Protein AF-A0A968QBB8-F1 (afdb_monomer)

Solvent-accessible surface area (backbone atoms only — not comparable to full-atom values): 18051 Å² total; per-residue (Å²): 141,77,85,62,61,67,45,78,48,76,45,94,66,76,65,54,69,73,53,65,41,79,27,51,20,67,78,30,49,15,11,33,40,40,39,42,33,76,27,38,40,40,34,57,32,35,38,31,11,18,10,32,51,94,87,57,90,59,33,68,21,35,18,11,36,40,36,43,37,18,52,32,30,35,38,38,37,43,92,55,96,71,81,77,43,52,34,37,37,10,33,6,30,36,15,10,38,37,38,41,39,20,60,32,32,37,40,34,37,44,22,29,40,37,11,26,12,45,24,63,43,81,48,91,93,50,65,54,25,5,31,40,39,41,38,22,32,27,36,38,25,36,39,12,34,38,33,11,30,13,30,18,12,25,15,10,7,39,38,37,41,43,19,67,44,30,35,37,21,32,35,69,71,1,29,41,35,11,26,16,40,68,61,85,64,94,66,79,46,95,46,21,52,7,18,7,34,36,41,38,37,22,27,28,36,42,28,35,26,10,38,40,34,13,25,12,30,37,31,26,31,14,6,42,37,40,39,44,23,64,48,33,39,39,30,26,58,49,8,37,39,36,12,22,21,30,55,49,11,43,30,33,20,57,14,38,41,38,37,26,24,24,40,38,29,21,33,16,4,36,42,38,12,32,17,27,20,56,48,60,49,101,86,67,48,78,37,49,36,8,37,36,34,16,8,41,39,39,38,44,32,67,34,45,38,39,28,24,31,55,39,99,89,33,36,3,32,41,38,12,29,16,30,52,63,4,35,33,35,15,11,38,38,39,39,36,28,32,29,40,38,28,35,14,80,38,91,53,100,43,62,6,2,36,40,35,18,23,14,26,9,39,32,34,16,11,38,38,42,38,43,30,71,37,35,40,34,39,28,34,42,39,26,45,52,41,21,33,58,40,90,80,28,44,70,46,44,18,52,76,47,80,47,53,72,37,81,43,79,46,74,68,87,83,66,94,87,76,75,85,53,82,44,61,73,77,80,90,78,84,131

Foldseek 3Di:
DDDQDEAEAEDPDDEDEDDPAAQEAAAEEFHEYHYAYAAEYEFQYAHFREAHDPPDLAGNYFGYEYEHEHAAEYHYFHPDPPDDQEHYYQEHCAFAEYEAHYAAEYYAYSYEHEREHSNPAADPPAQEHYEYEYHHQEYEHANYEYEFEYQFRHETYEYEYHHAAEYEQEDANGEYYQEYHDHDDDCLDPRGAAGEEYEYEHQEYYYHNYEYAQEYEREHAGYEYEEAHEAEYEYEQQYEYEREHEFQYEYERAEYHEEYQEYEFEAQYEYEYEQAAWDADPVRHITQGYEYETHEYEYEYAAEYEAWYYHPLHAREYEFEYAAHGYEETYEYHYEHQEYEWEYPDPDQGATGEYEFEFLYEYETYEYHYAHAAEYAYEDHNTAYYQDYDVNGDDAGYYYHYHHNYYHYHYDDDDPDGDRDPDRDDDDDDD

Structure (mmCIF, N/CA/C/O backbone):
data_AF-A0A968QBB8-F1
#
_entry.id   AF-A0A968QBB8-F1
#
loop_
_atom_site.group_PDB
_atom_site.id
_atom_site.type_symbol
_atom_site.label_atom_id
_atom_site.label_alt_id
_atom_site.label_comp_id
_atom_site.label_asym_id
_atom_site.label_entity_id
_atom_site.label_seq_id
_atom_site.pdbx_PDB_ins_code
_atom_site.Cartn_x
_atom_site.Cartn_y
_atom_site.Cartn_z
_atom_site.occupancy
_atom_site.B_iso_or_equiv
_atom_site.auth_seq_id
_atom_site.auth_comp_id
_atom_site.auth_asym_id
_atom_site.auth_atom_id
_atom_site.pdbx_PDB_model_num
ATOM 1 N N . MET A 1 1 ? 21.511 -3.161 -38.716 1.00 32.41 1 MET A N 1
ATOM 2 C CA . MET A 1 1 ? 20.242 -3.163 -37.968 1.00 32.41 1 MET A CA 1
ATOM 3 C C . MET A 1 1 ? 19.693 -4.572 -38.034 1.00 32.41 1 MET A C 1
ATOM 5 O O . MET A 1 1 ? 19.267 -4.991 -39.103 1.00 32.41 1 MET A O 1
ATOM 9 N N . LEU A 1 2 ? 19.858 -5.329 -36.954 1.00 26.19 2 LEU A N 1
ATOM 10 C CA . LEU A 1 2 ? 19.281 -6.660 -36.765 1.00 26.19 2 LEU A CA 1
ATOM 11 C C . LEU A 1 2 ? 18.241 -6.525 -35.639 1.00 26.19 2 LEU A C 1
ATOM 13 O O . LEU A 1 2 ? 18.501 -5.745 -34.727 1.00 26.19 2 LEU A O 1
ATOM 17 N N . PRO A 1 3 ? 17.085 -7.201 -35.712 1.00 35.41 3 PRO A N 1
ATOM 18 C CA . PRO A 1 3 ? 16.130 -7.239 -34.610 1.00 35.41 3 PRO A CA 1
ATOM 19 C C . PRO A 1 3 ? 16.713 -8.074 -33.462 1.00 35.41 3 PRO A C 1
ATOM 21 O O . PRO A 1 3 ? 17.181 -9.193 -33.692 1.00 35.41 3 PRO A O 1
ATOM 24 N N . ASP A 1 4 ? 16.708 -7.522 -32.252 1.00 45.28 4 ASP A N 1
ATOM 25 C CA . ASP A 1 4 ? 17.196 -8.193 -31.048 1.00 45.28 4 ASP A CA 1
ATOM 26 C C . ASP A 1 4 ? 16.287 -9.391 -30.697 1.00 45.28 4 ASP A C 1
ATOM 28 O O . ASP A 1 4 ? 15.067 -9.365 -30.881 1.00 45.28 4 ASP A O 1
ATOM 32 N N . GLY A 1 5 ? 16.907 -10.514 -30.320 1.00 51.44 5 GLY A N 1
ATOM 33 C CA . GLY A 1 5 ? 16.278 -11.837 -30.342 1.00 51.44 5 GLY A CA 1
ATOM 34 C C . GLY A 1 5 ? 15.385 -12.127 -29.135 1.00 51.44 5 GLY A C 1
ATOM 35 O O . GLY A 1 5 ? 15.814 -11.992 -27.990 1.00 51.44 5 GLY A O 1
ATOM 36 N N . ASN A 1 6 ? 14.170 -12.616 -29.395 1.00 62.28 6 ASN A N 1
ATOM 37 C CA . ASN A 1 6 ? 13.318 -13.218 -28.369 1.00 62.28 6 ASN A CA 1
ATOM 38 C C . ASN A 1 6 ? 13.954 -14.514 -27.849 1.00 62.28 6 ASN A C 1
ATOM 40 O O . ASN A 1 6 ? 14.398 -15.351 -28.639 1.00 62.28 6 ASN A O 1
ATOM 44 N N . ILE A 1 7 ? 13.940 -14.709 -26.533 1.00 68.12 7 ILE A N 1
ATOM 45 C CA . ILE A 1 7 ? 14.414 -15.937 -25.893 1.00 68.12 7 ILE A CA 1
ATOM 46 C C . ILE A 1 7 ? 13.193 -16.725 -25.433 1.00 68.12 7 ILE A C 1
ATOM 48 O O . ILE A 1 7 ? 12.462 -16.286 -24.548 1.00 68.12 7 ILE A O 1
ATOM 52 N N . GLN A 1 8 ? 12.978 -17.889 -26.044 1.00 66.12 8 GLN A N 1
ATOM 53 C CA . GLN A 1 8 ? 11.946 -18.837 -25.640 1.00 66.12 8 GLN A CA 1
ATOM 54 C C . GLN A 1 8 ? 12.608 -20.099 -25.087 1.00 66.12 8 GLN A C 1
ATOM 56 O O . GLN A 1 8 ? 13.308 -20.800 -25.818 1.00 66.12 8 GLN A O 1
ATOM 61 N N . ILE A 1 9 ? 12.374 -20.395 -23.810 1.00 71.44 9 ILE A N 1
ATOM 62 C CA . ILE A 1 9 ? 12.805 -21.639 -23.168 1.00 71.44 9 ILE A CA 1
ATOM 63 C C . ILE A 1 9 ? 11.548 -22.440 -22.833 1.00 71.44 9 ILE A C 1
ATOM 65 O O . ILE A 1 9 ? 10.710 -22.003 -22.049 1.00 71.44 9 ILE A O 1
ATOM 69 N N . THR A 1 10 ? 11.406 -23.609 -23.454 1.00 61.72 10 THR A N 1
ATOM 70 C CA . THR A 1 10 ? 10.332 -24.561 -23.156 1.00 61.72 10 THR A CA 1
ATOM 71 C C . THR A 1 10 ? 10.978 -25.872 -22.740 1.00 61.72 10 THR A C 1
ATOM 73 O O . THR A 1 10 ? 11.500 -26.603 -23.584 1.00 61.72 10 THR A O 1
ATOM 76 N N . GLU A 1 11 ? 10.980 -26.159 -21.439 1.00 58.62 11 GLU A N 1
ATOM 77 C CA . GLU A 1 11 ? 11.589 -27.376 -20.896 1.00 58.62 11 GLU A CA 1
ATOM 78 C C . GLU A 1 11 ? 10.539 -28.432 -20.531 1.00 58.62 11 GLU A C 1
ATOM 80 O O . GLU A 1 11 ? 9.546 -28.179 -19.848 1.00 58.62 11 GLU A O 1
ATOM 85 N N . ASN A 1 12 ? 10.778 -29.661 -21.001 1.00 46.75 12 ASN A N 1
ATOM 86 C CA . ASN A 1 12 ? 9.910 -30.822 -20.777 1.00 46.75 12 ASN A CA 1
ATOM 87 C C . ASN A 1 12 ? 10.293 -31.651 -19.539 1.00 46.75 12 ASN A C 1
ATOM 89 O O . ASN A 1 12 ? 9.600 -32.624 -19.233 1.00 46.75 12 ASN A O 1
ATOM 93 N N . GLN A 1 13 ? 11.398 -31.320 -18.870 1.00 43.66 13 GLN A N 1
ATOM 94 C CA . GLN A 1 13 ? 11.901 -31.990 -17.671 1.00 43.66 13 GLN A CA 1
ATOM 95 C C . GLN A 1 13 ? 12.413 -30.931 -16.692 1.00 43.66 13 GLN A C 1
ATOM 97 O O . GLN A 1 13 ? 12.877 -29.882 -17.114 1.00 43.66 13 GLN A O 1
ATOM 102 N N . ASN A 1 14 ? 12.240 -31.217 -15.406 1.00 49.00 14 ASN A N 1
ATOM 103 C CA . ASN A 1 14 ? 12.356 -30.294 -14.283 1.00 49.00 14 ASN A CA 1
ATOM 104 C C . ASN A 1 14 ? 13.632 -29.437 -14.288 1.00 49.00 14 ASN A C 1
ATOM 106 O O . ASN A 1 14 ? 14.720 -29.994 -14.421 1.00 49.00 14 ASN A O 1
ATOM 110 N N . PHE A 1 15 ? 13.443 -28.155 -13.939 1.00 50.41 15 PHE A N 1
ATOM 111 C CA . PHE A 1 15 ? 14.425 -27.240 -13.342 1.00 50.41 15 PHE A CA 1
ATOM 112 C C . PHE A 1 15 ? 15.331 -26.442 -14.302 1.00 50.41 15 PHE A C 1
ATOM 114 O O . PHE A 1 15 ? 16.397 -26.899 -14.702 1.00 50.41 15 PHE A O 1
ATOM 121 N N . ILE A 1 16 ? 14.968 -25.172 -14.532 1.00 56.41 16 ILE A N 1
ATOM 122 C CA . ILE A 1 16 ? 15.887 -24.138 -15.036 1.00 56.41 16 ILE A CA 1
ATOM 123 C C . ILE A 1 16 ? 16.565 -23.508 -13.813 1.00 56.41 16 ILE A C 1
ATOM 125 O O . ILE A 1 16 ? 15.862 -22.967 -12.962 1.00 56.41 16 ILE A O 1
ATOM 129 N N . GLN A 1 17 ? 17.896 -23.592 -13.723 1.00 54.97 17 GLN A N 1
ATOM 130 C CA . GLN A 1 17 ? 18.741 -22.990 -12.676 1.00 54.97 17 GLN A CA 1
ATOM 131 C C . GLN A 1 17 ? 19.915 -22.243 -13.317 1.00 54.97 17 GLN A C 1
ATOM 133 O O . GLN A 1 17 ? 20.449 -22.694 -14.330 1.00 54.97 17 GLN A O 1
ATOM 138 N N . GLY A 1 18 ? 20.365 -21.135 -12.720 1.00 52.12 18 GLY A N 1
ATOM 139 C CA . GLY A 1 18 ? 21.626 -20.486 -13.097 1.00 52.12 18 GLY A CA 1
ATOM 140 C C . GLY A 1 18 ? 21.540 -19.493 -14.255 1.00 52.12 18 GLY A C 1
ATOM 141 O O . GLY A 1 18 ? 22.575 -19.119 -14.806 1.00 52.12 18 GLY A O 1
ATOM 142 N N . ALA A 1 19 ? 20.343 -19.092 -14.690 1.00 55.28 19 ALA A N 1
ATOM 143 C CA . ALA A 1 19 ? 20.188 -18.352 -15.938 1.00 55.28 19 ALA A CA 1
ATOM 144 C C . ALA A 1 19 ? 20.246 -16.827 -15.731 1.00 55.28 19 ALA A C 1
ATOM 146 O O . ALA A 1 19 ? 19.264 -16.204 -15.330 1.00 55.28 19 ALA A O 1
ATOM 147 N N . THR A 1 20 ? 21.374 -16.207 -16.095 1.00 66.88 20 THR A N 1
ATOM 148 C CA . THR A 1 20 ? 21.360 -14.804 -16.534 1.00 66.88 20 THR A CA 1
ATOM 149 C C . THR A 1 20 ? 20.874 -14.773 -17.977 1.00 66.88 20 THR A C 1
ATOM 151 O O . THR A 1 20 ? 21.552 -15.277 -18.874 1.00 66.88 20 THR A O 1
ATOM 154 N N . ILE A 1 21 ? 19.702 -14.190 -18.212 1.00 75.75 21 ILE A N 1
ATOM 155 C CA . ILE A 1 21 ? 19.094 -14.084 -19.539 1.00 75.75 21 ILE A CA 1
ATOM 156 C C . ILE A 1 21 ? 19.076 -12.614 -19.923 1.00 75.75 21 ILE A C 1
ATOM 158 O O . ILE A 1 21 ? 18.345 -11.815 -19.347 1.00 75.75 21 ILE A O 1
ATOM 162 N N . ASN A 1 22 ? 19.892 -12.253 -20.905 1.00 77.62 22 ASN A N 1
ATOM 163 C CA . ASN A 1 22 ? 19.992 -10.884 -21.378 1.00 77.62 22 ASN A CA 1
ATOM 164 C C . ASN A 1 22 ? 19.443 -10.791 -22.805 1.00 77.62 22 ASN A C 1
ATOM 166 O O . ASN A 1 22 ? 20.065 -11.275 -23.748 1.00 77.62 22 ASN A O 1
ATOM 170 N N . SER A 1 23 ? 18.267 -10.182 -22.931 1.00 78.75 23 SER A N 1
ATOM 171 C CA . SER A 1 23 ? 17.638 -9.781 -24.194 1.00 78.75 23 SER A CA 1
ATOM 172 C C . SER A 1 23 ? 17.577 -8.246 -24.299 1.00 78.75 23 SER A C 1
ATOM 174 O O . SER A 1 23 ? 16.808 -7.689 -25.077 1.00 78.75 23 SER A O 1
ATOM 176 N N . ALA A 1 24 ? 18.371 -7.535 -23.492 1.00 74.19 24 ALA A N 1
ATOM 177 C CA . ALA A 1 24 ? 18.419 -6.084 -23.511 1.00 74.19 24 ALA A CA 1
ATOM 178 C C . ALA A 1 24 ? 19.114 -5.559 -24.776 1.00 74.19 24 ALA A C 1
ATOM 180 O O . ALA A 1 24 ? 20.080 -6.148 -25.267 1.00 74.19 24 ALA A O 1
ATOM 181 N N . SER A 1 25 ? 18.659 -4.405 -25.262 1.00 75.38 25 SER A N 1
ATOM 182 C CA . SER A 1 25 ? 19.255 -3.709 -26.407 1.00 75.38 25 SER A CA 1
ATOM 183 C C . SER A 1 25 ? 19.905 -2.412 -25.963 1.00 75.38 25 SER A C 1
ATOM 185 O O . SER A 1 25 ? 19.286 -1.621 -25.265 1.00 75.38 25 SER A O 1
ATOM 187 N N . SER A 1 26 ? 21.140 -2.133 -26.380 1.00 73.88 26 SER A N 1
ATOM 188 C CA . SER A 1 26 ? 21.814 -0.864 -26.055 1.00 73.88 26 SER A CA 1
ATOM 189 C C . SER A 1 26 ? 21.500 0.275 -27.031 1.00 73.88 26 SER A C 1
ATOM 191 O O . SER A 1 26 ? 21.872 1.416 -26.761 1.00 73.88 26 SER A O 1
ATOM 193 N N . LEU A 1 27 ? 20.843 -0.020 -28.160 1.00 74.06 27 LEU A N 1
ATOM 194 C CA . LEU A 1 27 ? 20.648 0.911 -29.280 1.00 74.06 27 LEU A CA 1
ATOM 195 C C . LEU A 1 27 ? 19.200 0.956 -29.805 1.00 74.06 27 LEU A C 1
ATOM 197 O O . LEU A 1 27 ? 18.931 1.720 -30.731 1.00 74.06 27 LEU A O 1
ATOM 201 N N . GLY A 1 28 ? 18.285 0.160 -29.245 1.00 80.12 28 GLY A N 1
ATOM 202 C CA . GLY A 1 28 ? 16.890 0.069 -29.679 1.00 80.12 28 GLY A CA 1
ATOM 203 C C . GLY A 1 28 ? 15.989 -0.579 -28.627 1.00 80.12 28 GLY A C 1
ATOM 204 O O . GLY A 1 28 ? 16.257 -0.465 -27.429 1.00 80.12 28 GLY A O 1
ATOM 205 N N . ASP A 1 29 ? 14.922 -1.235 -29.080 1.00 86.31 29 ASP A N 1
ATOM 206 C CA . ASP A 1 29 ? 13.963 -1.919 -28.209 1.00 86.31 29 ASP A CA 1
ATOM 207 C C . ASP A 1 29 ? 14.557 -3.208 -27.623 1.00 86.31 29 ASP A C 1
ATOM 209 O O . ASP A 1 29 ? 15.265 -3.945 -28.308 1.00 86.31 29 ASP A O 1
ATOM 213 N N . GLY A 1 30 ? 14.249 -3.503 -26.361 1.00 85.12 30 GLY A N 1
ATOM 214 C CA . GLY A 1 30 ? 14.597 -4.780 -25.746 1.00 85.12 30 GLY A CA 1
ATOM 215 C C . GLY A 1 30 ? 13.765 -5.937 -26.310 1.00 85.12 30 GLY A C 1
ATOM 216 O O . GLY A 1 30 ? 12.592 -5.778 -26.653 1.00 85.12 30 GLY A O 1
ATOM 217 N N . GLY A 1 31 ? 14.362 -7.123 -26.402 1.00 86.50 31 GLY A N 1
ATOM 218 C CA . GLY A 1 31 ? 13.664 -8.342 -26.806 1.00 86.50 31 GLY A CA 1
ATOM 219 C C . GLY A 1 31 ? 12.864 -8.965 -25.660 1.00 86.50 31 GLY A C 1
ATOM 220 O O . GLY A 1 31 ? 12.980 -8.569 -24.502 1.00 86.50 31 GLY A O 1
ATOM 221 N N . ASN A 1 32 ? 12.013 -9.944 -25.975 1.00 89.81 32 ASN A N 1
ATOM 222 C CA . ASN A 1 32 ? 11.163 -10.600 -24.978 1.00 89.81 32 ASN A CA 1
ATOM 223 C C . ASN A 1 32 ? 11.810 -11.880 -24.436 1.00 89.81 32 ASN A C 1
ATOM 225 O O . ASN A 1 32 ? 12.488 -12.610 -25.165 1.00 89.81 32 ASN A O 1
ATOM 229 N N . VAL A 1 33 ? 11.508 -12.211 -23.182 1.00 90.50 33 VAL A N 1
ATOM 230 C CA . VAL A 1 33 ? 11.860 -13.490 -22.556 1.00 90.50 33 VAL A CA 1
ATOM 231 C C . VAL A 1 33 ? 10.584 -14.243 -22.198 1.00 90.50 33 VAL A C 1
ATOM 233 O O . VAL A 1 33 ? 9.743 -13.742 -21.454 1.00 90.50 33 VAL A O 1
ATOM 236 N N . TYR A 1 34 ? 10.451 -15.463 -22.714 1.00 91.50 34 TYR A N 1
ATOM 237 C CA . TYR A 1 34 ? 9.373 -16.392 -22.392 1.00 91.50 34 TYR A CA 1
ATOM 238 C C . TYR A 1 34 ? 9.960 -17.697 -21.862 1.00 91.50 34 TYR A C 1
ATOM 240 O O . TYR A 1 34 ? 10.691 -18.390 -22.573 1.00 91.50 34 TYR A O 1
ATOM 248 N N . ILE A 1 35 ? 9.615 -18.046 -20.628 1.00 89.19 35 ILE A N 1
ATOM 249 C CA . ILE A 1 35 ? 9.986 -19.312 -20.004 1.00 89.19 35 ILE A CA 1
ATOM 250 C C . ILE A 1 35 ? 8.715 -20.049 -19.612 1.00 89.19 35 ILE A C 1
ATOM 252 O O . ILE A 1 35 ? 7.864 -19.502 -18.916 1.00 89.19 35 ILE A O 1
ATOM 256 N N . ASP A 1 36 ? 8.608 -21.295 -20.049 1.00 89.44 36 ASP A N 1
ATOM 257 C CA . ASP A 1 36 ? 7.483 -22.175 -19.757 1.00 89.44 36 ASP A CA 1
ATOM 258 C C . ASP A 1 36 ? 8.021 -23.538 -19.331 1.00 89.44 36 ASP A C 1
ATOM 260 O O . ASP A 1 36 ? 8.697 -24.231 -20.103 1.00 89.44 36 ASP A O 1
ATOM 264 N N . ALA A 1 37 ? 7.780 -23.876 -18.068 1.00 84.19 37 ALA A N 1
ATOM 265 C CA . ALA A 1 37 ? 8.273 -25.079 -17.431 1.00 84.19 37 ALA A CA 1
ATOM 266 C C . ALA A 1 37 ? 7.112 -25.908 -16.878 1.00 84.19 37 ALA A C 1
ATOM 268 O O . ALA A 1 37 ? 6.235 -25.425 -16.163 1.00 84.19 37 ALA A O 1
ATOM 269 N N . ARG A 1 38 ? 7.164 -27.219 -17.127 1.00 81.31 38 ARG A N 1
ATOM 270 C CA . ARG A 1 38 ? 6.195 -28.172 -16.563 1.00 81.31 38 ARG A CA 1
ATOM 271 C C . ARG A 1 38 ? 6.347 -28.431 -15.062 1.00 81.31 38 ARG A C 1
ATOM 273 O O . ARG A 1 38 ? 5.479 -29.097 -14.506 1.00 81.31 38 ARG A O 1
ATOM 280 N N . GLY A 1 39 ? 7.431 -27.964 -14.449 1.00 86.94 39 GLY A N 1
ATOM 281 C CA . GLY A 1 39 ? 7.718 -28.066 -13.016 1.00 86.94 39 GLY A CA 1
ATOM 282 C C . GLY A 1 39 ? 7.961 -26.679 -12.429 1.00 86.94 39 GLY A C 1
ATOM 283 O O . GLY A 1 39 ? 7.218 -25.749 -12.738 1.00 86.94 39 GLY A O 1
ATOM 284 N N . SER A 1 40 ? 9.007 -26.538 -11.617 1.00 89.38 40 SER A N 1
ATOM 285 C CA . SER A 1 40 ? 9.413 -25.255 -11.028 1.00 89.38 40 SER A CA 1
ATOM 286 C C . SER A 1 40 ? 10.446 -24.495 -11.883 1.00 89.38 40 SER A C 1
ATOM 288 O O . SER A 1 40 ? 11.285 -25.109 -12.549 1.00 89.38 40 SER A O 1
ATOM 290 N N . ILE A 1 41 ? 10.418 -23.160 -11.829 1.00 89.94 41 ILE A N 1
ATOM 291 C CA . ILE A 1 41 ? 11.440 -22.245 -12.367 1.00 89.94 41 ILE A CA 1
ATOM 292 C C . ILE A 1 41 ? 12.222 -21.658 -11.192 1.00 89.94 41 ILE A C 1
ATOM 294 O O . ILE A 1 41 ? 11.6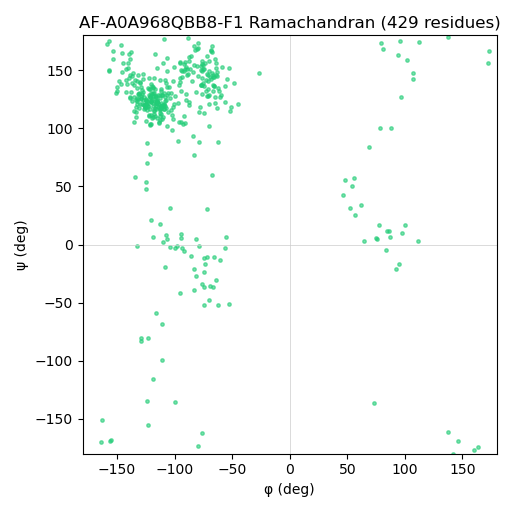13 -21.093 -10.286 1.00 89.94 41 ILE A O 1
ATOM 298 N N . ARG A 1 42 ? 13.558 -21.725 -11.220 1.00 89.75 42 ARG A N 1
ATOM 299 C CA . ARG A 1 42 ? 14.412 -21.076 -10.220 1.00 89.75 42 ARG A CA 1
ATOM 300 C C . ARG A 1 42 ? 15.394 -20.112 -10.880 1.00 89.75 42 ARG A C 1
ATOM 302 O O . ARG A 1 42 ? 16.252 -20.514 -11.658 1.00 89.75 42 ARG A O 1
ATOM 309 N N . ILE A 1 43 ? 15.302 -18.835 -10.531 1.00 86.38 43 ILE A N 1
ATOM 310 C CA . ILE A 1 43 ? 16.204 -17.788 -11.007 1.00 86.38 43 ILE A CA 1
ATOM 311 C C . ILE A 1 43 ? 17.054 -17.298 -9.836 1.00 86.38 43 ILE A C 1
ATOM 313 O O . ILE A 1 43 ? 16.564 -16.671 -8.900 1.00 86.38 43 ILE A O 1
ATOM 317 N N . ASP A 1 44 ? 18.346 -17.588 -9.918 1.00 80.31 44 ASP A N 1
ATOM 318 C CA . ASP A 1 44 ? 19.417 -17.113 -9.036 1.00 80.31 44 ASP A CA 1
ATOM 319 C C . ASP A 1 44 ? 20.318 -16.049 -9.702 1.00 80.31 44 ASP A C 1
ATOM 321 O O . ASP A 1 44 ? 21.313 -15.608 -9.122 1.00 80.31 44 ASP A O 1
ATOM 325 N N . GLY A 1 45 ? 19.952 -15.630 -10.921 1.00 79.25 45 GLY A N 1
ATOM 326 C CA . GLY A 1 45 ? 20.604 -14.593 -11.723 1.00 79.25 45 GLY A CA 1
ATOM 327 C C . GLY A 1 45 ? 19.653 -13.459 -12.125 1.00 79.25 45 GLY A C 1
ATOM 328 O O . GLY A 1 45 ? 18.649 -13.206 -11.459 1.00 79.25 45 GLY A O 1
ATOM 329 N N . ILE A 1 46 ? 19.980 -12.774 -13.226 1.00 83.81 46 ILE A N 1
ATOM 330 C CA . ILE A 1 46 ? 19.205 -11.631 -13.740 1.00 83.81 46 ILE A CA 1
ATOM 331 C C . ILE A 1 46 ? 18.585 -11.972 -15.096 1.00 83.81 46 ILE A C 1
ATOM 333 O O . ILE A 1 46 ? 19.296 -12.350 -16.028 1.00 83.81 46 ILE A O 1
ATOM 337 N N . ILE A 1 47 ? 17.281 -11.759 -15.244 1.00 88.00 47 ILE A N 1
ATOM 338 C CA . ILE A 1 47 ? 16.602 -11.683 -16.539 1.00 88.00 47 ILE A CA 1
ATOM 339 C C . ILE A 1 47 ? 16.376 -10.210 -16.866 1.00 88.00 47 ILE A C 1
ATOM 341 O O . ILE A 1 47 ? 15.669 -9.516 -16.136 1.00 88.00 47 ILE A O 1
ATOM 345 N N . THR A 1 48 ? 16.954 -9.730 -17.966 1.00 88.38 48 THR A N 1
ATOM 346 C CA . THR A 1 48 ? 16.764 -8.351 -18.424 1.00 88.38 48 THR A CA 1
ATOM 347 C C . THR A 1 48 ? 16.327 -8.283 -19.882 1.00 88.38 48 THR A C 1
ATOM 349 O O . THR A 1 48 ? 16.919 -8.908 -20.763 1.00 88.38 48 THR A O 1
ATOM 352 N N . THR A 1 49 ? 15.279 -7.502 -20.120 1.00 90.25 49 THR A N 1
ATOM 353 C CA . THR A 1 49 ? 14.687 -7.162 -21.425 1.00 90.25 49 THR A CA 1
ATOM 354 C C . THR A 1 49 ? 14.721 -5.650 -21.653 1.00 90.25 49 THR A C 1
ATOM 356 O O . THR A 1 49 ? 13.933 -5.094 -22.413 1.00 90.25 49 THR A O 1
ATOM 359 N N . SER A 1 50 ? 15.612 -4.960 -20.940 1.00 87.81 50 SER A N 1
ATOM 360 C CA . SER A 1 50 ? 15.668 -3.501 -20.905 1.00 87.81 50 SER A CA 1
ATOM 361 C C . SER A 1 50 ? 16.149 -2.898 -22.231 1.00 87.81 50 SER A C 1
ATOM 363 O O . SER A 1 50 ? 16.854 -3.535 -23.009 1.00 87.81 50 SER A O 1
ATOM 365 N N . SER A 1 51 ? 15.822 -1.636 -22.476 1.00 85.19 51 SER A N 1
ATOM 366 C CA . SER A 1 51 ? 16.412 -0.841 -23.560 1.00 85.19 51 SER A CA 1
ATOM 367 C C . SER A 1 51 ? 17.343 0.227 -22.983 1.00 85.19 51 SER A C 1
ATOM 369 O O . SER A 1 51 ? 16.945 0.995 -22.105 1.00 85.19 51 SER A O 1
ATOM 371 N N . GLY A 1 52 ? 18.557 0.322 -23.513 1.00 69.69 52 GLY A N 1
ATOM 372 C CA . GLY A 1 52 ? 19.637 1.199 -23.069 1.00 69.69 52 GLY A CA 1
ATOM 373 C C . GLY A 1 52 ? 20.757 0.438 -22.359 1.00 69.69 52 GLY A C 1
ATOM 374 O O . GLY A 1 52 ? 20.535 -0.566 -21.684 1.00 69.69 52 GLY A O 1
ATOM 375 N N . ALA A 1 53 ? 21.993 0.919 -22.513 1.00 52.56 53 ALA A N 1
ATOM 376 C CA . ALA A 1 53 ? 23.097 0.459 -21.678 1.00 52.56 53 ALA A CA 1
ATOM 377 C C . ALA A 1 53 ? 22.885 0.953 -20.237 1.00 52.56 53 ALA A C 1
ATOM 379 O O . ALA A 1 53 ? 22.441 2.083 -20.025 1.00 52.56 53 ALA A O 1
ATOM 380 N N . SER A 1 54 ? 23.229 0.130 -19.241 1.00 49.41 54 SER A N 1
ATOM 381 C CA . SER A 1 54 ? 23.195 0.535 -17.832 1.00 49.41 54 SER A CA 1
ATOM 382 C C . SER A 1 54 ? 23.968 1.850 -17.641 1.00 49.41 54 SER A C 1
ATOM 384 O O . SER A 1 54 ? 25.183 1.876 -17.844 1.00 49.41 54 SER A O 1
ATOM 386 N N . GLY A 1 55 ? 23.278 2.933 -17.265 1.00 46.34 55 GLY A N 1
ATOM 387 C CA . GLY A 1 55 ? 23.901 4.222 -16.937 1.00 46.34 55 GLY A CA 1
ATOM 388 C C . GLY A 1 55 ? 23.653 5.387 -17.905 1.00 46.34 55 GLY A C 1
ATOM 389 O O . GLY A 1 55 ? 24.193 6.465 -17.665 1.00 46.34 55 GLY A O 1
ATOM 390 N N . THR A 1 56 ? 22.844 5.240 -18.961 1.00 46.00 56 THR A N 1
ATOM 391 C CA . THR A 1 56 ? 22.362 6.398 -19.744 1.00 46.00 56 THR A CA 1
ATOM 392 C C . THR A 1 56 ? 20.989 6.854 -19.251 1.00 46.00 56 THR A C 1
ATOM 394 O O . THR A 1 56 ? 20.089 6.036 -19.107 1.00 46.00 56 THR A O 1
ATOM 397 N N . ALA A 1 57 ? 20.811 8.161 -19.028 1.00 51.78 57 ALA A N 1
ATOM 398 C CA . ALA A 1 57 ? 19.581 8.747 -18.474 1.00 51.78 57 ALA A CA 1
ATOM 399 C C . ALA A 1 57 ? 18.336 8.620 -19.378 1.00 51.78 57 ALA A C 1
ATOM 401 O O . ALA A 1 57 ? 17.231 8.908 -18.935 1.00 51.78 57 ALA A O 1
ATOM 402 N N . LEU A 1 58 ? 18.507 8.208 -20.638 1.00 63.69 58 LEU A N 1
ATOM 403 C CA . LEU A 1 58 ? 17.431 8.042 -21.610 1.00 63.69 58 LEU A CA 1
ATOM 404 C C . LEU A 1 58 ? 17.585 6.690 -22.305 1.00 63.69 58 LEU A C 1
ATOM 406 O O . LEU A 1 58 ? 18.632 6.407 -22.896 1.00 63.69 58 LEU A O 1
ATOM 410 N N . SER A 1 59 ? 16.544 5.865 -22.239 1.00 70.44 59 SER A N 1
ATOM 411 C CA . SER A 1 59 ? 16.454 4.629 -23.010 1.00 70.44 59 SER A CA 1
ATOM 412 C C . SER A 1 59 ? 16.199 4.938 -24.495 1.00 70.44 59 SER A C 1
ATOM 414 O O . SER A 1 59 ? 15.310 5.730 -24.806 1.00 70.44 59 SER A O 1
ATOM 416 N N . PRO A 1 60 ? 16.951 4.327 -25.432 1.00 75.19 60 PRO A N 1
ATOM 417 C CA . PRO A 1 60 ? 16.819 4.575 -26.870 1.00 75.19 60 PRO A CA 1
ATOM 418 C C . PRO A 1 60 ? 15.572 3.930 -27.503 1.00 75.19 60 PRO A C 1
ATOM 420 O O . PRO A 1 60 ? 15.258 4.239 -28.650 1.00 75.19 60 PRO A O 1
ATOM 423 N N . GLY A 1 61 ? 14.885 3.041 -26.780 1.00 83.88 61 GLY A N 1
ATOM 424 C CA . GLY A 1 61 ? 13.707 2.298 -27.233 1.00 83.88 61 GLY A CA 1
ATOM 425 C C . GLY A 1 61 ? 12.826 1.868 -26.060 1.00 83.88 61 GLY A C 1
ATOM 426 O O . GLY A 1 61 ? 13.015 2.348 -24.945 1.00 83.88 61 GLY A O 1
ATOM 427 N N . ASN A 1 62 ? 11.864 0.985 -26.307 1.00 89.62 62 ASN A N 1
ATOM 428 C CA . ASN A 1 62 ? 11.005 0.372 -25.291 1.00 89.62 62 ASN A CA 1
ATOM 429 C C . ASN A 1 62 ? 11.625 -0.923 -24.753 1.00 89.62 62 ASN A C 1
ATOM 431 O O . ASN A 1 62 ? 12.347 -1.616 -25.468 1.00 89.62 62 ASN A O 1
ATOM 435 N N . ALA A 1 63 ? 11.310 -1.300 -23.517 1.00 91.25 63 ALA A N 1
ATOM 436 C CA . ALA A 1 63 ? 11.689 -2.615 -23.008 1.00 91.25 63 ALA A CA 1
ATOM 437 C C . ALA A 1 63 ? 10.795 -3.731 -23.569 1.00 91.25 63 ALA A C 1
ATOM 439 O O . ALA A 1 63 ? 9.610 -3.533 -23.843 1.00 91.25 63 ALA A O 1
ATOM 440 N N . GLY A 1 64 ? 11.370 -4.924 -23.705 1.00 92.12 64 GLY A N 1
ATOM 441 C CA . GLY A 1 64 ? 10.631 -6.140 -24.031 1.00 92.12 64 GLY A CA 1
ATOM 442 C C . GLY A 1 64 ? 9.992 -6.768 -22.794 1.00 92.12 64 GLY A C 1
ATOM 443 O O . GLY A 1 64 ? 10.313 -6.419 -21.666 1.00 92.12 64 GLY A O 1
ATOM 444 N N . ASN A 1 65 ? 9.086 -7.720 -22.983 1.00 94.56 65 ASN A N 1
AT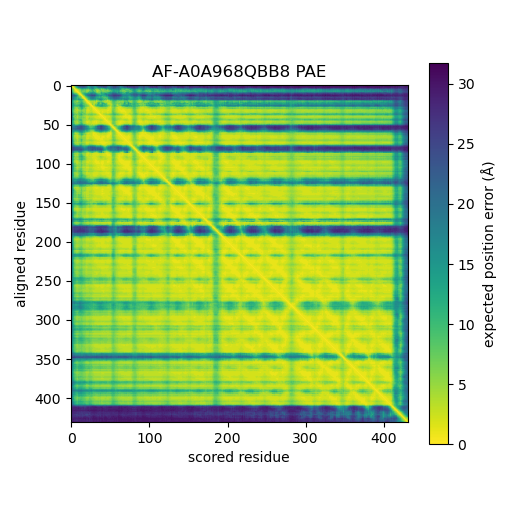OM 445 C CA . ASN A 1 65 ? 8.332 -8.341 -21.894 1.00 94.56 65 ASN A CA 1
ATOM 446 C C . ASN A 1 65 ? 9.048 -9.564 -21.308 1.00 94.56 65 ASN A C 1
ATOM 448 O O . ASN A 1 65 ? 9.716 -10.309 -22.029 1.00 94.56 65 ASN A O 1
ATOM 452 N N . ILE A 1 66 ? 8.811 -9.836 -20.024 1.00 95.12 66 ILE A N 1
ATOM 453 C CA . ILE A 1 66 ? 9.221 -11.075 -19.353 1.00 95.12 66 ILE A CA 1
ATOM 454 C C . ILE A 1 66 ? 7.966 -11.871 -18.996 1.00 95.12 66 ILE A C 1
ATOM 456 O O . ILE A 1 66 ? 7.043 -11.354 -18.366 1.00 95.12 66 ILE A O 1
ATOM 460 N N . ARG A 1 67 ? 7.922 -13.148 -19.372 1.00 96.56 67 ARG A N 1
ATOM 461 C CA . ARG A 1 67 ? 6.841 -14.063 -19.004 1.00 96.56 67 ARG A CA 1
ATOM 462 C C . ARG A 1 67 ? 7.403 -15.387 -18.514 1.00 96.56 67 ARG A C 1
ATOM 464 O O . ARG A 1 67 ? 8.057 -16.084 -19.285 1.00 96.56 67 ARG A O 1
ATOM 471 N N . LEU A 1 68 ? 7.120 -15.733 -17.261 1.00 94.88 68 LEU A N 1
ATOM 472 C CA . LEU A 1 68 ? 7.500 -17.009 -16.656 1.00 94.88 68 LEU A CA 1
ATOM 473 C C . LEU A 1 68 ? 6.231 -17.792 -16.297 1.00 94.88 68 LEU A C 1
ATOM 475 O O . LEU A 1 68 ? 5.350 -17.257 -15.623 1.00 94.88 68 LEU A O 1
ATOM 479 N N . ILE A 1 69 ? 6.137 -19.042 -16.746 1.00 94.94 69 ILE A N 1
ATOM 480 C CA . ILE A 1 69 ? 5.037 -19.960 -16.439 1.00 94.94 69 ILE A CA 1
ATOM 481 C C . ILE A 1 69 ? 5.611 -21.242 -15.840 1.00 94.94 69 ILE A C 1
ATOM 483 O O . ILE A 1 69 ? 6.441 -21.897 -16.468 1.00 94.94 69 ILE A O 1
ATOM 487 N N . ALA A 1 70 ? 5.150 -21.608 -14.650 1.00 92.31 70 ALA A N 1
ATOM 488 C CA . ALA A 1 70 ? 5.510 -22.839 -13.959 1.00 92.31 70 ALA A CA 1
ATOM 489 C C . ALA A 1 70 ? 4.244 -23.571 -13.497 1.00 92.31 70 ALA A C 1
ATOM 491 O O . ALA A 1 70 ? 3.316 -22.947 -12.987 1.00 92.31 70 ALA A O 1
ATOM 492 N N . ASN A 1 71 ? 4.199 -24.899 -13.611 1.00 90.94 71 ASN A N 1
ATOM 493 C CA . ASN A 1 71 ? 3.104 -25.669 -12.998 1.00 90.94 71 ASN A CA 1
ATOM 494 C C . ASN A 1 71 ? 3.247 -25.779 -11.475 1.00 90.94 71 ASN A C 1
ATOM 496 O O . ASN A 1 71 ? 2.262 -26.028 -10.790 1.00 90.94 71 ASN A O 1
ATOM 500 N N . GLU A 1 72 ? 4.467 -25.648 -10.956 1.00 93.12 72 GLU A N 1
ATOM 501 C CA . GLU A 1 72 ? 4.752 -25.746 -9.526 1.00 93.12 72 GLU A CA 1
ATOM 502 C C . GLU A 1 72 ? 5.146 -24.380 -8.975 1.00 93.12 72 GLU A C 1
ATOM 504 O O . GLU A 1 72 ? 4.257 -23.590 -8.693 1.00 93.12 72 GLU A O 1
ATOM 509 N N . ASN A 1 73 ? 6.443 -24.097 -8.812 1.00 94.62 73 ASN A N 1
ATOM 510 C CA . ASN A 1 73 ? 6.922 -22.879 -8.168 1.00 94.62 73 ASN A CA 1
ATOM 511 C C . ASN A 1 73 ? 7.697 -21.978 -9.136 1.00 94.62 73 ASN A C 1
ATOM 513 O O . ASN A 1 73 ? 8.376 -22.456 -10.042 1.00 94.62 73 ASN A O 1
ATOM 517 N N . ILE A 1 74 ? 7.675 -20.672 -8.885 1.00 95.38 74 ILE A N 1
ATOM 518 C CA . ILE A 1 74 ? 8.652 -19.717 -9.412 1.00 95.38 74 ILE A CA 1
ATOM 519 C C . ILE A 1 74 ? 9.426 -19.172 -8.217 1.00 95.38 74 ILE A C 1
ATOM 521 O O . ILE A 1 74 ? 8.846 -18.550 -7.331 1.00 95.38 74 ILE A O 1
ATOM 525 N N . GLU A 1 75 ? 10.731 -19.402 -8.188 1.00 94.19 75 GLU A N 1
ATOM 526 C CA . GLU A 1 75 ? 11.622 -18.967 -7.116 1.00 94.19 75 GLU A CA 1
ATOM 527 C C . GLU A 1 75 ? 12.631 -17.967 -7.670 1.00 94.19 75 GLU A C 1
ATOM 529 O O . GLU A 1 75 ? 13.438 -18.306 -8.534 1.00 94.19 75 GLU A O 1
ATOM 534 N N . LEU A 1 76 ? 12.584 -16.735 -7.175 1.00 92.06 76 LEU A N 1
ATOM 535 C CA . LEU A 1 76 ? 13.535 -15.678 -7.489 1.00 92.06 76 LEU A CA 1
ATOM 536 C C . LEU A 1 76 ? 14.347 -15.390 -6.228 1.00 92.06 76 LEU A C 1
ATOM 538 O O . LEU A 1 76 ? 13.792 -15.000 -5.204 1.00 92.06 76 LEU A O 1
ATOM 542 N N . SER A 1 77 ? 15.657 -15.574 -6.301 1.00 87.56 77 SER A N 1
ATOM 543 C CA . SER A 1 77 ? 16.563 -15.310 -5.181 1.00 87.56 77 SER A CA 1
ATOM 544 C C . SER A 1 77 ? 17.830 -14.655 -5.702 1.00 87.56 77 SER A C 1
ATOM 546 O O . SER A 1 77 ? 18.296 -15.043 -6.768 1.00 87.56 77 SER A O 1
ATOM 548 N N . THR A 1 78 ? 18.433 -13.715 -4.978 1.00 74.56 78 THR A N 1
ATOM 549 C CA . THR A 1 78 ? 19.777 -13.231 -5.335 1.00 74.56 78 THR A CA 1
ATOM 550 C C . THR A 1 78 ? 20.783 -13.590 -4.235 1.00 74.56 78 THR A C 1
ATOM 552 O O . THR A 1 78 ? 20.584 -13.219 -3.078 1.00 74.56 78 THR A O 1
ATOM 555 N N . PRO A 1 79 ? 21.869 -14.329 -4.545 1.00 59.97 79 PRO A N 1
ATOM 556 C CA . PRO A 1 79 ? 22.835 -14.758 -3.530 1.00 59.97 79 PRO A CA 1
ATOM 557 C C . PRO A 1 79 ? 23.828 -13.660 -3.101 1.00 59.97 79 PRO A C 1
ATOM 559 O O . PRO A 1 79 ? 24.683 -13.921 -2.257 1.00 59.97 79 PRO A O 1
ATOM 562 N N . ASN A 1 80 ? 23.767 -12.453 -3.678 1.00 55.72 80 ASN A N 1
ATOM 563 C CA . ASN A 1 80 ? 24.767 -11.398 -3.482 1.00 55.72 80 ASN A CA 1
ATOM 564 C C . ASN A 1 80 ? 24.152 -10.148 -2.835 1.00 55.72 80 ASN A C 1
ATOM 566 O O . ASN A 1 80 ? 23.153 -9.642 -3.318 1.00 55.72 80 ASN A O 1
ATOM 570 N N . VAL A 1 81 ? 24.789 -9.638 -1.774 1.00 51.59 81 VAL A N 1
ATOM 571 C CA . VAL A 1 81 ? 24.343 -8.489 -0.944 1.00 51.59 81 VAL A CA 1
ATOM 572 C C . VAL A 1 81 ? 24.972 -7.157 -1.406 1.00 51.59 81 VAL A C 1
ATOM 574 O O . VAL A 1 81 ? 24.892 -6.139 -0.725 1.00 51.59 81 VAL A O 1
ATOM 577 N N . LEU A 1 82 ? 25.655 -7.142 -2.553 1.00 45.69 82 LEU A N 1
ATOM 578 C CA . LEU A 1 82 ? 26.286 -5.942 -3.105 1.00 45.69 82 LEU A CA 1
ATOM 579 C C . LEU A 1 82 ? 25.530 -5.538 -4.375 1.00 45.69 82 LEU A C 1
ATOM 581 O O . LEU A 1 82 ? 25.597 -6.239 -5.379 1.00 45.69 82 LEU A O 1
ATOM 585 N N . GLU A 1 83 ? 24.790 -4.436 -4.251 1.00 53.09 83 GLU A N 1
ATOM 586 C CA . GLU A 1 83 ? 23.840 -3.808 -5.181 1.00 53.09 83 GLU A CA 1
ATOM 587 C C . GLU A 1 83 ? 24.028 -4.033 -6.704 1.00 53.09 83 GLU A C 1
ATOM 589 O O . GLU A 1 83 ? 25.160 -3.988 -7.198 1.00 53.09 83 GLU A O 1
ATOM 594 N N . PRO A 1 84 ? 22.924 -4.079 -7.489 1.00 54.06 84 PRO A N 1
ATOM 595 C CA . PRO A 1 84 ? 21.524 -4.174 -7.063 1.00 54.06 84 PRO A CA 1
ATOM 596 C C . PRO A 1 84 ? 21.014 -5.626 -7.090 1.00 54.06 84 PRO A C 1
ATOM 598 O O . PRO A 1 84 ? 21.249 -6.355 -8.055 1.00 54.06 84 PRO A O 1
ATOM 601 N N . ASN A 1 85 ? 20.263 -6.012 -6.050 1.00 67.50 85 ASN A N 1
ATOM 602 C CA . ASN A 1 85 ? 19.599 -7.315 -5.863 1.00 67.50 85 ASN A CA 1
ATOM 603 C C . ASN A 1 85 ? 18.455 -7.514 -6.880 1.00 67.50 85 ASN A C 1
ATOM 605 O O . ASN A 1 85 ? 17.287 -7.580 -6.522 1.00 67.50 85 ASN A O 1
ATOM 609 N N . LEU A 1 86 ? 18.758 -7.492 -8.172 1.00 73.31 86 LEU A N 1
ATOM 610 C CA . LEU A 1 86 ? 17.792 -7.424 -9.264 1.00 73.31 86 LEU A CA 1
ATOM 611 C C . LEU A 1 86 ? 17.637 -8.797 -9.915 1.00 73.31 86 LEU A C 1
ATOM 613 O O . LEU A 1 86 ? 18.588 -9.266 -10.527 1.00 73.31 86 LEU A O 1
ATOM 617 N N . SER A 1 87 ? 16.459 -9.425 -9.842 1.00 82.06 87 SER A N 1
ATOM 618 C CA . SER A 1 87 ? 16.218 -10.676 -10.583 1.00 82.06 87 SER A CA 1
ATOM 619 C C . SER A 1 87 ? 15.550 -10.439 -11.927 1.00 82.06 87 SER A C 1
ATOM 621 O O . SER A 1 87 ? 15.944 -11.080 -12.893 1.00 82.06 87 SER A O 1
ATOM 623 N N . LEU A 1 88 ? 14.561 -9.543 -12.026 1.00 90.38 88 LEU A N 1
ATOM 624 C CA . LEU A 1 88 ? 13.829 -9.302 -13.277 1.00 90.38 88 LEU A CA 1
ATOM 625 C C . LEU A 1 88 ? 13.795 -7.808 -13.606 1.00 90.38 88 LEU A C 1
ATOM 627 O O . LEU A 1 88 ? 13.369 -6.999 -12.780 1.00 90.38 88 LEU A O 1
ATOM 631 N N . GLN A 1 89 ? 14.201 -7.449 -14.822 1.00 91.44 89 GLN A N 1
ATOM 632 C CA . GLN A 1 89 ? 14.283 -6.059 -15.258 1.00 91.44 89 GLN A CA 1
ATOM 633 C C . GLN A 1 89 ? 13.755 -5.856 -16.677 1.00 91.44 89 GLN A C 1
ATOM 635 O O . GLN A 1 89 ? 14.271 -6.411 -17.641 1.00 91.44 89 GLN A O 1
ATOM 640 N N . SER A 1 90 ? 12.779 -4.971 -16.801 1.00 92.81 90 SER A N 1
ATOM 641 C CA . SER A 1 90 ? 12.104 -4.634 -18.047 1.00 92.81 90 SER A CA 1
ATOM 642 C C . SER A 1 90 ? 11.975 -3.110 -18.167 1.00 92.81 90 SER A C 1
ATOM 644 O O . SER A 1 90 ? 10.882 -2.546 -18.197 1.00 92.81 90 SER A O 1
ATOM 646 N N . THR A 1 91 ? 13.119 -2.418 -18.140 1.00 90.25 91 THR A N 1
ATOM 647 C CA . THR A 1 91 ? 13.189 -0.948 -18.106 1.00 90.25 91 THR A CA 1
ATOM 648 C C . THR A 1 91 ? 13.457 -0.361 -19.486 1.00 90.25 91 THR A C 1
ATOM 650 O O . THR A 1 91 ? 14.427 -0.739 -20.141 1.00 90.25 91 THR A O 1
ATOM 653 N N . GLY A 1 92 ? 12.641 0.593 -19.921 1.00 88.50 92 GLY A N 1
ATOM 654 C CA . GLY A 1 92 ? 12.844 1.274 -21.198 1.00 88.50 92 GLY A CA 1
ATOM 655 C C . GLY A 1 92 ? 12.198 2.646 -21.258 1.00 88.50 92 GLY A C 1
ATOM 656 O O . GLY A 1 92 ? 11.733 3.141 -20.234 1.00 88.50 92 GLY A O 1
ATOM 657 N N . LEU A 1 93 ? 12.141 3.256 -22.448 1.00 87.31 93 LEU A N 1
ATOM 658 C CA . LEU A 1 93 ? 11.402 4.505 -22.667 1.00 87.31 93 LEU A CA 1
ATOM 659 C C . LEU A 1 93 ? 9.966 4.323 -22.167 1.00 87.31 93 LEU A C 1
ATOM 661 O O . LEU A 1 93 ? 9.504 5.073 -21.308 1.00 87.31 93 LEU A O 1
ATOM 665 N N . LEU A 1 94 ? 9.336 3.247 -22.633 1.00 88.94 94 LEU A N 1
ATOM 666 C CA . LEU A 1 94 ? 8.255 2.556 -21.947 1.00 88.94 94 LEU A CA 1
ATOM 667 C C . LEU A 1 94 ? 8.807 1.258 -21.347 1.00 88.94 94 LEU A C 1
ATOM 669 O O . LEU A 1 94 ? 9.553 0.526 -22.009 1.00 88.94 94 LEU A O 1
ATOM 673 N N . GLY A 1 95 ? 8.441 0.973 -20.100 1.00 90.62 95 GLY A N 1
ATOM 674 C CA . GLY A 1 95 ? 8.707 -0.318 -19.473 1.00 90.62 95 GLY A CA 1
ATOM 675 C C . GLY A 1 95 ? 7.932 -1.442 -20.165 1.00 90.62 95 GLY A C 1
ATOM 676 O O . GLY A 1 95 ? 6.797 -1.249 -20.596 1.00 90.62 95 GLY A O 1
ATOM 677 N N . GLY A 1 96 ? 8.531 -2.627 -20.265 1.00 93.31 96 GLY A N 1
ATOM 678 C CA . GLY A 1 96 ? 7.841 -3.828 -20.739 1.00 93.31 96 GLY A CA 1
ATOM 679 C C . GLY A 1 96 ? 7.144 -4.534 -19.577 1.00 93.31 96 GLY A C 1
ATOM 680 O O . GLY A 1 96 ? 7.543 -4.372 -18.424 1.00 93.31 96 GLY A O 1
ATOM 681 N N . SER A 1 97 ? 6.135 -5.352 -19.856 1.00 95.62 97 SER A N 1
ATOM 682 C CA . SER A 1 97 ? 5.381 -6.048 -18.809 1.00 95.62 97 SER A CA 1
ATOM 683 C C . SER A 1 97 ? 6.100 -7.294 -18.284 1.00 95.62 97 SER A C 1
ATOM 685 O O . SER A 1 97 ? 6.720 -8.038 -19.050 1.00 95.62 97 SER A O 1
ATOM 687 N N . ILE A 1 98 ? 5.949 -7.575 -16.989 1.00 97.81 98 ILE A N 1
ATOM 688 C CA . ILE A 1 98 ? 6.462 -8.784 -16.332 1.00 97.81 98 ILE A CA 1
ATOM 689 C C . ILE A 1 98 ? 5.282 -9.616 -15.829 1.00 97.81 98 ILE A C 1
ATOM 691 O O . ILE A 1 98 ? 4.476 -9.148 -15.033 1.00 97.81 98 ILE A O 1
ATOM 695 N N . ASN A 1 99 ? 5.173 -10.862 -16.286 1.00 98.38 99 ASN A N 1
ATOM 696 C CA . ASN A 1 99 ? 4.069 -11.755 -15.941 1.00 98.38 99 ASN A CA 1
ATOM 697 C C . ASN A 1 99 ? 4.608 -13.065 -15.369 1.00 98.38 99 ASN A C 1
ATOM 699 O O . ASN A 1 99 ? 5.292 -13.806 -16.078 1.00 98.38 99 ASN A O 1
ATOM 703 N N . LEU A 1 100 ? 4.280 -13.358 -14.113 1.00 98.25 100 LEU A N 1
ATOM 704 C CA . LEU A 1 100 ? 4.642 -14.604 -13.441 1.00 98.25 100 LEU A CA 1
ATOM 705 C C . LEU A 1 100 ? 3.373 -15.407 -13.161 1.00 98.25 100 LEU A C 1
ATOM 707 O O . LEU A 1 100 ? 2.478 -14.925 -12.474 1.00 98.25 100 LEU A O 1
ATOM 711 N N . ALA A 1 101 ? 3.296 -16.624 -13.689 1.00 98.38 101 ALA A N 1
ATOM 712 C CA . ALA A 1 101 ? 2.178 -17.531 -13.465 1.00 98.38 101 ALA A CA 1
ATOM 713 C C . ALA A 1 101 ? 2.698 -18.858 -12.916 1.00 98.38 101 ALA A C 1
ATOM 715 O O . ALA A 1 101 ? 3.512 -19.522 -13.552 1.00 98.38 101 ALA A O 1
ATOM 716 N N . SER A 1 102 ? 2.229 -19.234 -11.735 1.00 97.62 102 SER A N 1
ATOM 717 C CA . SER A 1 102 ? 2.681 -20.409 -11.005 1.00 97.62 102 SER A CA 1
ATOM 718 C C . SER A 1 102 ? 1.477 -21.239 -10.576 1.00 97.62 102 SER A C 1
ATOM 720 O O . SER A 1 102 ? 0.493 -20.684 -10.099 1.00 97.62 102 SER A O 1
ATOM 722 N N . GLY A 1 103 ? 1.518 -22.560 -10.730 1.00 96.19 103 GLY A N 1
ATOM 723 C CA . GLY A 1 103 ? 0.430 -23.423 -10.253 1.00 96.19 103 GLY A CA 1
ATOM 724 C C . GLY A 1 103 ? 0.397 -23.590 -8.729 1.00 96.19 103 GLY A C 1
ATOM 725 O O . GLY A 1 103 ? -0.625 -24.009 -8.195 1.00 96.19 103 GLY A O 1
ATOM 726 N N . ASN A 1 104 ? 1.487 -23.251 -8.032 1.00 97.19 104 ASN A N 1
ATOM 727 C CA . ASN A 1 104 ? 1.595 -23.312 -6.577 1.00 97.19 104 ASN A CA 1
ATOM 728 C C . ASN A 1 104 ? 2.126 -21.990 -6.003 1.00 97.19 104 ASN A C 1
ATOM 730 O O . ASN A 1 104 ? 1.344 -21.137 -5.599 1.00 97.19 104 ASN A O 1
ATOM 734 N N . ARG A 1 105 ? 3.444 -21.760 -5.985 1.00 97.94 105 ARG A N 1
ATOM 735 C CA . ARG A 1 105 ? 4.030 -20.610 -5.269 1.00 97.94 105 ARG A CA 1
ATOM 736 C C . ARG A 1 105 ? 4.847 -19.697 -6.175 1.00 97.94 105 ARG A C 1
ATOM 738 O O . ARG A 1 105 ? 5.571 -20.176 -7.042 1.00 97.94 105 ARG A O 1
ATOM 745 N N . ILE A 1 106 ? 4.795 -18.391 -5.938 1.00 98.50 106 ILE A N 1
ATOM 746 C CA . ILE A 1 106 ? 5.825 -17.439 -6.377 1.00 98.50 106 ILE A CA 1
ATOM 747 C C . ILE A 1 106 ? 6.560 -16.961 -5.122 1.00 98.50 106 ILE A C 1
ATOM 749 O O . ILE A 1 106 ? 5.937 -16.425 -4.209 1.00 98.50 106 ILE A O 1
ATOM 753 N N . SER A 1 107 ? 7.869 -17.201 -5.051 1.00 97.25 107 SER A N 1
ATOM 754 C CA . SER A 1 107 ? 8.716 -16.855 -3.907 1.00 97.25 107 SER A CA 1
ATOM 755 C C . SER A 1 107 ? 9.816 -15.902 -4.351 1.00 97.25 107 SER A C 1
ATOM 757 O O . SER A 1 107 ? 10.583 -16.226 -5.255 1.00 97.25 107 SER A O 1
ATOM 759 N N . LEU A 1 108 ? 9.882 -14.736 -3.721 1.00 95.12 108 LEU A N 1
ATOM 760 C CA . LEU A 1 108 ? 10.881 -13.704 -3.945 1.00 95.12 108 LEU A CA 1
ATOM 761 C C . LEU A 1 108 ? 11.674 -13.541 -2.651 1.00 95.12 108 LEU A C 1
ATOM 763 O O . LEU A 1 108 ? 11.098 -13.206 -1.620 1.00 95.12 108 LEU A O 1
ATOM 767 N N . GLU A 1 109 ? 12.977 -13.782 -2.705 1.00 92.12 109 GLU A N 1
ATOM 768 C CA . GLU A 1 109 ? 13.872 -13.645 -1.558 1.00 92.12 109 GLU A CA 1
ATOM 769 C C . GLU A 1 109 ? 14.999 -12.675 -1.907 1.00 92.12 109 GLU A C 1
ATOM 771 O O . GLU A 1 109 ? 15.806 -12.939 -2.806 1.00 92.12 109 GLU A O 1
ATOM 776 N N . ASN A 1 110 ? 15.046 -11.547 -1.194 1.00 88.75 110 ASN A N 1
ATOM 777 C CA . ASN A 1 110 ? 16.040 -10.497 -1.385 1.00 88.75 110 ASN A CA 1
ATOM 778 C C . ASN A 1 110 ? 16.201 -10.123 -2.870 1.00 88.75 110 ASN A C 1
ATOM 780 O O . ASN A 1 110 ? 17.284 -10.249 -3.446 1.00 88.75 110 ASN A O 1
ATOM 784 N N . THR A 1 111 ? 15.106 -9.749 -3.535 1.00 89.00 111 THR A N 1
ATOM 785 C CA . THR A 1 111 ? 15.125 -9.462 -4.972 1.00 89.00 111 THR A CA 1
ATOM 786 C C . THR A 1 111 ? 14.285 -8.252 -5.373 1.00 89.00 111 THR A C 1
ATOM 788 O O . THR A 1 111 ? 13.426 -7.773 -4.638 1.00 89.00 111 THR A O 1
ATOM 791 N N . ARG A 1 112 ? 14.525 -7.748 -6.582 1.00 91.44 112 ARG A N 1
ATOM 792 C CA . ARG A 1 112 ? 13.763 -6.694 -7.238 1.00 91.44 112 ARG A CA 1
ATOM 793 C C . ARG A 1 112 ? 13.195 -7.196 -8.562 1.00 91.44 112 ARG A C 1
ATOM 795 O O . ARG A 1 112 ? 13.914 -7.784 -9.376 1.00 91.44 112 ARG A O 1
ATOM 802 N N . VAL A 1 113 ? 11.917 -6.903 -8.786 1.00 94.69 113 VAL A N 1
ATOM 803 C CA . VAL A 1 113 ? 11.196 -7.103 -10.050 1.00 94.69 113 VAL A CA 1
ATOM 804 C C . VAL A 1 113 ? 10.738 -5.738 -10.543 1.00 94.69 113 VAL A C 1
ATOM 806 O O . VAL A 1 113 ? 9.971 -5.065 -9.859 1.00 94.69 113 VAL A O 1
ATOM 809 N N . VAL A 1 114 ? 11.252 -5.300 -11.693 1.00 93.06 114 VAL A N 1
ATOM 810 C CA . VAL A 1 114 ? 11.184 -3.891 -12.103 1.00 93.06 114 VAL A CA 1
ATOM 811 C C . VAL A 1 114 ? 10.735 -3.741 -13.555 1.00 93.06 114 VAL A C 1
ATOM 813 O O . VAL A 1 114 ? 11.401 -4.245 -14.458 1.00 93.06 114 VAL A O 1
ATOM 816 N N . ALA A 1 115 ? 9.668 -2.976 -13.789 1.00 93.12 115 ALA A N 1
ATOM 817 C CA . ALA A 1 115 ? 9.110 -2.675 -15.116 1.00 93.12 115 ALA A CA 1
ATOM 818 C C . ALA A 1 115 ? 8.999 -1.155 -15.372 1.00 93.12 115 ALA A C 1
ATOM 820 O O . ALA A 1 115 ? 7.967 -0.623 -15.777 1.00 93.12 115 ALA A O 1
ATOM 821 N N . ASN A 1 116 ? 10.085 -0.433 -15.089 1.00 90.56 116 ASN A N 1
ATOM 822 C CA . ASN A 1 116 ? 10.093 1.032 -15.089 1.00 90.56 116 ASN A CA 1
ATOM 823 C C . ASN A 1 116 ? 10.074 1.665 -16.485 1.00 90.56 116 ASN A C 1
ATOM 825 O O . ASN A 1 116 ? 10.655 1.140 -17.435 1.00 90.56 116 ASN A O 1
ATOM 829 N N . SER A 1 117 ? 9.500 2.865 -16.561 1.00 88.94 117 SER A N 1
ATOM 830 C CA . SER A 1 117 ? 9.561 3.749 -17.727 1.00 88.94 117 SER A CA 1
ATOM 831 C C . SER A 1 117 ? 10.462 4.944 -17.450 1.00 88.94 117 SER A C 1
ATOM 833 O O . SER A 1 117 ? 10.266 5.669 -16.479 1.00 88.94 117 SER A O 1
ATOM 835 N N . THR A 1 118 ? 11.437 5.180 -18.320 1.00 86.62 118 THR A N 1
ATOM 836 C CA . THR A 1 118 ? 12.373 6.307 -18.208 1.00 86.62 118 THR A CA 1
ATOM 837 C C . THR A 1 118 ? 11.921 7.516 -19.018 1.00 86.62 118 THR A C 1
ATOM 839 O O . THR A 1 118 ? 12.691 8.463 -19.177 1.00 86.62 118 THR A O 1
ATOM 842 N N . SER A 1 119 ? 10.726 7.481 -19.620 1.00 80.56 119 SER A N 1
ATOM 843 C CA . SER A 1 119 ? 10.243 8.624 -20.385 1.00 80.56 119 SER A CA 1
ATOM 844 C C . SER A 1 119 ? 10.109 9.849 -19.486 1.00 80.56 119 SER A C 1
ATOM 846 O O . SER A 1 119 ? 9.515 9.775 -18.413 1.00 80.56 119 SER A O 1
ATOM 848 N N . VAL A 1 120 ? 10.636 10.974 -19.963 1.00 75.88 120 VAL A N 1
ATOM 849 C CA . VAL A 1 120 ? 10.535 12.310 -19.350 1.00 75.88 120 VAL A CA 1
ATOM 850 C C . VAL A 1 120 ? 9.636 13.250 -20.164 1.00 75.88 120 VAL A C 1
ATOM 852 O O . VAL A 1 120 ? 9.502 14.424 -19.840 1.00 75.88 120 VAL A O 1
ATOM 855 N N . GLY A 1 121 ? 9.041 12.756 -21.254 1.00 71.81 121 GLY A N 1
ATOM 856 C CA . GLY A 1 121 ? 8.141 13.515 -22.119 1.00 71.81 121 GLY A CA 1
ATOM 857 C C . GLY A 1 121 ? 7.043 12.640 -22.716 1.00 71.81 121 GLY A C 1
ATOM 858 O O . GLY A 1 121 ? 7.059 11.417 -22.578 1.00 71.81 121 GLY A O 1
ATOM 859 N N . LEU A 1 122 ? 6.078 13.269 -23.388 1.00 68.25 122 LEU A N 1
ATOM 860 C CA . LEU A 1 122 ? 4.957 12.551 -23.993 1.00 68.25 122 LEU A CA 1
ATOM 861 C C . LEU A 1 122 ? 5.458 11.544 -25.035 1.00 68.25 122 LEU A C 1
ATOM 863 O O . LEU A 1 122 ? 6.171 11.908 -25.974 1.00 68.25 122 LEU A O 1
ATOM 867 N N . VAL A 1 123 ? 5.039 10.290 -24.890 1.00 69.44 123 VAL A N 1
ATOM 868 C CA . VAL A 1 123 ? 5.297 9.235 -25.871 1.00 69.44 123 VAL A CA 1
ATOM 869 C C . VAL A 1 123 ? 4.068 9.109 -26.766 1.00 69.44 123 VAL A C 1
ATOM 871 O O . VAL A 1 123 ? 2.956 8.878 -26.299 1.00 69.44 123 VAL A O 1
ATOM 874 N N . ALA A 1 124 ? 4.240 9.286 -28.076 1.00 64.31 124 ALA A N 1
ATOM 875 C CA . ALA A 1 124 ? 3.124 9.186 -29.011 1.00 64.31 124 ALA A CA 1
ATOM 876 C C . ALA A 1 124 ? 2.538 7.761 -29.004 1.00 64.31 124 ALA A C 1
ATOM 878 O O . ALA A 1 124 ? 3.220 6.807 -29.373 1.00 64.31 124 ALA A O 1
ATOM 879 N N . GLY A 1 125 ? 1.266 7.631 -28.618 1.00 62.91 125 GLY A N 1
ATOM 880 C CA . GLY A 1 125 ? 0.530 6.363 -28.660 1.00 62.91 125 GLY A CA 1
ATOM 881 C C . GLY A 1 125 ? 0.660 5.468 -27.423 1.00 62.91 125 GLY A C 1
ATOM 882 O O . GLY A 1 125 ? 0.130 4.361 -27.459 1.00 62.91 125 GLY A O 1
ATOM 883 N N . SER A 1 126 ? 1.311 5.918 -26.344 1.00 70.50 126 SER A N 1
ATOM 884 C CA . SER A 1 126 ? 1.248 5.246 -25.040 1.00 70.50 126 SER A CA 1
ATOM 885 C C . SER A 1 126 ? 1.221 6.260 -23.908 1.00 70.50 126 SER A C 1
ATOM 887 O O . SER A 1 126 ? 2.068 7.148 -23.845 1.00 70.50 126 SER A O 1
ATOM 889 N N . ASP A 1 127 ? 0.280 6.076 -22.990 1.00 71.94 127 ASP A N 1
ATOM 890 C CA . ASP A 1 127 ? 0.118 6.932 -21.819 1.00 71.94 127 ASP A CA 1
ATOM 891 C C . ASP A 1 127 ? 0.630 6.272 -20.529 1.00 71.94 127 ASP A C 1
ATOM 893 O O . ASP A 1 127 ? 0.612 6.928 -19.492 1.00 71.94 127 ASP A O 1
ATOM 897 N N . LYS A 1 128 ? 1.113 5.016 -20.581 1.00 85.88 128 LYS A N 1
ATOM 898 C CA . LYS A 1 128 ? 1.429 4.204 -19.393 1.00 85.88 128 LYS A CA 1
ATOM 899 C C . LYS A 1 128 ? 2.708 3.369 -19.527 1.00 85.88 128 LYS A C 1
ATOM 901 O O . LYS A 1 128 ? 3.104 2.990 -20.632 1.00 85.88 128 LYS A O 1
ATOM 906 N N . GLY A 1 129 ? 3.350 3.104 -18.390 1.00 87.62 129 GLY A N 1
ATOM 907 C CA . GLY A 1 129 ? 4.515 2.234 -18.255 1.00 87.62 129 GLY A CA 1
ATOM 908 C C . GLY A 1 129 ? 4.206 0.734 -18.226 1.00 87.62 129 GLY A C 1
ATOM 909 O O . GLY A 1 129 ? 3.074 0.311 -18.447 1.00 87.62 129 GLY A O 1
ATOM 910 N N . GLY A 1 130 ? 5.234 -0.083 -17.969 1.00 92.06 130 GLY A N 1
ATOM 911 C CA . GLY A 1 130 ? 5.120 -1.544 -17.961 1.00 92.06 130 GLY A CA 1
ATOM 912 C C . GLY A 1 130 ? 4.425 -2.075 -16.710 1.00 92.06 130 GLY A C 1
ATOM 913 O O . GLY A 1 130 ? 4.710 -1.614 -15.611 1.00 92.06 130 GLY A O 1
ATOM 914 N N . ASN A 1 131 ? 3.547 -3.068 -16.874 1.00 96.25 131 ASN A N 1
ATOM 915 C CA . ASN A 1 131 ? 2.780 -3.664 -15.775 1.00 96.25 131 ASN A CA 1
ATOM 916 C C . ASN A 1 131 ? 3.491 -4.884 -15.170 1.00 96.25 131 ASN A C 1
ATOM 918 O O . ASN A 1 131 ? 4.232 -5.587 -15.865 1.00 96.25 131 ASN A O 1
ATOM 922 N N . ILE A 1 132 ? 3.204 -5.202 -13.906 1.00 98.50 132 ILE A N 1
ATOM 923 C CA . ILE A 1 132 ? 3.652 -6.443 -13.259 1.00 98.50 132 ILE A CA 1
ATOM 924 C C . ILE A 1 132 ? 2.442 -7.248 -12.783 1.00 98.50 132 ILE A C 1
ATOM 926 O O . ILE A 1 132 ? 1.649 -6.759 -11.987 1.00 98.50 132 ILE A O 1
ATOM 930 N N . ASN A 1 133 ? 2.319 -8.499 -13.234 1.00 98.69 133 ASN A N 1
ATOM 931 C CA . ASN A 1 133 ? 1.206 -9.383 -12.876 1.00 98.69 133 ASN A CA 1
ATOM 932 C C . ASN A 1 133 ? 1.711 -10.715 -12.330 1.00 98.69 133 ASN A C 1
ATOM 934 O O . ASN A 1 133 ? 2.385 -11.457 -13.052 1.00 98.69 133 ASN A O 1
ATOM 938 N N . PHE A 1 134 ? 1.358 -11.044 -11.089 1.00 98.62 134 PHE A N 1
ATOM 939 C CA . PHE A 1 134 ? 1.645 -12.343 -10.476 1.00 98.62 134 PHE A CA 1
ATOM 940 C C . PHE A 1 134 ? 0.348 -13.126 -10.268 1.00 98.62 134 PHE A C 1
ATOM 942 O O . PHE A 1 134 ? -0.626 -12.585 -9.754 1.00 98.62 134 PHE A O 1
ATOM 949 N N . SER A 1 135 ? 0.349 -14.406 -10.643 1.00 98.69 135 SER A N 1
ATOM 950 C CA . SER A 1 135 ? -0.757 -15.337 -10.411 1.00 98.69 135 SER A CA 1
ATOM 951 C C . SER A 1 135 ? -0.232 -16.648 -9.829 1.00 98.69 135 SER A C 1
ATOM 953 O O . SER A 1 135 ? 0.624 -17.285 -10.446 1.00 98.69 135 SER A O 1
ATOM 955 N N . ALA A 1 136 ? -0.702 -17.027 -8.639 1.00 98.62 136 ALA A N 1
ATOM 956 C CA . ALA A 1 136 ? -0.282 -18.244 -7.940 1.00 98.62 136 ALA A CA 1
ATOM 957 C C . ALA A 1 136 ? -1.328 -18.738 -6.927 1.00 98.62 136 ALA A C 1
ATOM 959 O O . ALA A 1 136 ? -2.323 -18.065 -6.675 1.00 98.62 136 ALA A O 1
ATOM 960 N N . ASP A 1 137 ? -1.099 -19.891 -6.298 1.00 98.62 137 ASP A N 1
ATOM 961 C CA . ASP A 1 137 ? -1.798 -20.229 -5.052 1.00 98.62 137 ASP A CA 1
ATOM 962 C C . ASP A 1 137 ? -1.289 -19.339 -3.906 1.00 98.62 137 ASP A C 1
ATOM 964 O O . ASP A 1 137 ? -2.076 -18.675 -3.232 1.00 98.62 137 ASP A O 1
ATOM 968 N N . SER A 1 138 ? 0.036 -19.210 -3.772 1.00 98.62 138 SER A N 1
ATOM 969 C CA . SER A 1 138 ? 0.678 -18.329 -2.791 1.00 98.62 138 SER A CA 1
ATOM 970 C C . SER A 1 138 ? 1.751 -17.427 -3.405 1.00 98.62 138 SER A C 1
ATOM 972 O O . SER A 1 138 ? 2.590 -17.878 -4.185 1.00 98.62 138 SER A O 1
ATOM 974 N N . VAL A 1 139 ? 1.797 -16.165 -2.980 1.00 98.69 139 VAL A N 1
ATOM 975 C CA . VAL A 1 139 ? 2.877 -15.216 -3.289 1.00 98.69 139 VAL A CA 1
ATOM 976 C C . VAL A 1 139 ? 3.578 -14.827 -1.994 1.00 98.69 139 VAL A C 1
ATOM 978 O O . VAL A 1 139 ? 2.930 -14.400 -1.043 1.00 98.69 139 VAL A O 1
ATOM 981 N N . VAL A 1 140 ? 4.900 -14.964 -1.944 1.00 98.19 140 VAL A N 1
ATOM 982 C CA . VAL A 1 140 ? 5.701 -14.529 -0.794 1.00 98.19 140 VAL A CA 1
ATOM 983 C C . VAL A 1 140 ? 6.882 -13.708 -1.271 1.00 98.19 140 VAL A C 1
ATOM 985 O O . VAL A 1 140 ? 7.668 -14.168 -2.096 1.00 98.19 140 VAL A O 1
ATOM 988 N N . ALA A 1 141 ? 6.996 -12.501 -0.733 1.00 96.62 141 ALA A N 1
ATOM 989 C CA . ALA A 1 141 ? 8.088 -11.576 -0.956 1.00 96.62 141 ALA A CA 1
ATOM 990 C C . ALA A 1 141 ? 8.766 -11.266 0.381 1.00 96.62 141 ALA A C 1
ATOM 992 O O . ALA A 1 141 ? 8.201 -10.601 1.250 1.00 96.62 141 ALA A O 1
ATOM 993 N N . GLU A 1 142 ? 9.994 -11.742 0.538 1.00 94.75 142 GLU A N 1
ATOM 994 C CA . GLU A 1 142 ? 10.844 -11.493 1.699 1.00 94.75 142 GLU A CA 1
ATOM 995 C C . GLU A 1 142 ? 11.952 -10.525 1.293 1.00 94.75 142 GLU A C 1
ATOM 997 O O . GLU A 1 142 ? 12.729 -10.807 0.375 1.00 94.75 142 GLU A O 1
ATOM 1002 N N . SER A 1 143 ? 11.975 -9.348 1.923 1.00 91.94 143 SER A N 1
ATOM 1003 C CA . SER A 1 143 ? 12.894 -8.247 1.601 1.00 91.94 143 SER A CA 1
ATOM 1004 C C . SER A 1 143 ? 12.984 -7.977 0.094 1.00 91.94 143 SER A C 1
ATOM 1006 O O . SER A 1 143 ? 14.073 -7.817 -0.455 1.00 91.94 143 SER A O 1
ATOM 1008 N N . SER A 1 144 ? 11.835 -8.000 -0.592 1.00 93.62 144 SER A N 1
ATOM 1009 C CA . SER A 1 144 ? 11.781 -7.958 -2.053 1.00 93.62 144 SER A CA 1
ATOM 1010 C C . SER A 1 144 ? 10.847 -6.876 -2.582 1.00 93.62 144 SER A C 1
ATOM 1012 O O . SER A 1 144 ? 9.696 -6.779 -2.166 1.00 93.62 144 SER A O 1
ATOM 1014 N N . LEU A 1 145 ? 11.323 -6.098 -3.553 1.00 93.19 145 LEU A N 1
ATOM 1015 C CA . LEU A 1 145 ? 10.580 -4.986 -4.141 1.00 93.19 145 LEU A CA 1
ATOM 1016 C C . LEU A 1 145 ? 10.025 -5.349 -5.518 1.00 93.19 145 LEU A C 1
ATOM 1018 O O . LEU A 1 145 ? 10.775 -5.685 -6.436 1.00 93.19 145 LEU A O 1
ATOM 1022 N N . ILE A 1 146 ? 8.722 -5.177 -5.697 1.00 96.25 146 ILE A N 1
ATOM 1023 C CA . ILE A 1 146 ? 8.041 -5.273 -6.989 1.00 96.25 146 ILE A CA 1
ATOM 1024 C C . ILE A 1 146 ? 7.626 -3.861 -7.391 1.00 96.25 146 ILE A C 1
ATOM 1026 O O . ILE A 1 146 ? 6.918 -3.198 -6.635 1.00 96.25 146 ILE A O 1
ATOM 1030 N N . SER A 1 147 ? 8.096 -3.362 -8.538 1.00 94.31 147 SER A N 1
ATOM 1031 C CA . SER A 1 147 ? 7.908 -1.950 -8.874 1.00 94.31 147 SER A CA 1
ATOM 1032 C C . SER A 1 147 ? 7.719 -1.631 -10.352 1.00 94.31 147 SER A C 1
ATOM 1034 O O . SER A 1 147 ? 8.437 -2.119 -11.228 1.00 94.31 147 SER A O 1
ATOM 1036 N N . THR A 1 148 ? 6.774 -0.728 -10.585 1.00 91.81 148 THR A N 1
ATOM 1037 C CA . THR A 1 148 ? 6.427 -0.106 -11.858 1.00 91.81 148 THR A CA 1
ATOM 1038 C C . THR A 1 148 ? 6.527 1.409 -11.679 1.00 91.81 148 THR A C 1
ATOM 1040 O O . THR A 1 148 ? 5.557 2.062 -11.322 1.00 91.81 148 THR A O 1
ATOM 1043 N N . SER A 1 149 ? 7.707 2.003 -11.870 1.00 86.00 149 SER A N 1
ATOM 1044 C CA . SER A 1 149 ? 7.866 3.459 -11.726 1.00 86.00 149 SER A CA 1
ATOM 1045 C C . SER A 1 149 ? 8.024 4.188 -13.058 1.00 86.00 149 SER A C 1
ATOM 1047 O O . SER A 1 149 ? 8.373 3.595 -14.081 1.00 86.00 149 SER A O 1
ATOM 1049 N N . THR A 1 150 ? 7.768 5.497 -13.052 1.00 85.75 150 THR A N 1
ATOM 1050 C CA . THR A 1 150 ? 7.925 6.379 -14.220 1.00 85.75 150 THR A CA 1
ATOM 1051 C C . THR A 1 150 ? 8.786 7.598 -13.890 1.00 85.75 150 THR A C 1
ATOM 1053 O O . THR A 1 150 ? 8.729 8.129 -12.782 1.00 85.75 150 THR A O 1
ATOM 1056 N N . SER A 1 151 ? 9.559 8.087 -14.860 1.00 80.25 151 SER A N 1
ATOM 1057 C CA . SER A 1 151 ? 10.234 9.393 -14.783 1.00 80.25 151 SER A CA 1
ATOM 1058 C C . SER A 1 151 ? 9.318 10.578 -15.139 1.00 80.25 151 SER A C 1
ATOM 1060 O O . SER A 1 151 ? 9.786 11.709 -15.177 1.00 80.25 151 SER A O 1
ATOM 1062 N N . GLY A 1 152 ? 8.019 10.356 -15.378 1.00 75.56 152 GLY A N 1
ATOM 1063 C CA . GLY A 1 152 ? 7.033 11.433 -15.551 1.00 75.56 152 GLY A CA 1
ATOM 1064 C C . GLY A 1 152 ? 6.698 11.807 -17.000 1.00 75.56 152 GLY A C 1
ATOM 1065 O O . GLY A 1 152 ? 6.027 12.799 -17.241 1.00 75.56 152 GLY A O 1
ATOM 1066 N N . GLY A 1 153 ? 7.125 11.049 -18.005 1.00 76.31 153 GLY A N 1
ATOM 1067 C CA . GLY A 1 153 ? 6.635 11.213 -19.383 1.00 76.31 153 GLY A CA 1
ATOM 1068 C C . GLY A 1 153 ? 5.311 10.489 -19.659 1.00 76.31 153 GLY A C 1
ATOM 1069 O O . GLY A 1 153 ? 4.602 10.823 -20.607 1.00 76.31 153 GLY A O 1
ATOM 1070 N N . VAL A 1 154 ? 4.997 9.495 -18.827 1.00 85.62 154 VAL A N 1
ATOM 1071 C CA . VAL A 1 154 ? 3.821 8.611 -18.881 1.00 85.62 154 VAL A CA 1
ATOM 1072 C C . VAL A 1 154 ? 3.385 8.257 -17.457 1.00 85.62 154 VAL A C 1
ATOM 1074 O O . VAL A 1 154 ? 4.162 8.465 -16.524 1.00 85.62 154 VAL A O 1
ATOM 1077 N N . GLU A 1 155 ? 2.178 7.722 -17.286 1.00 89.19 155 GLU A N 1
ATOM 1078 C CA . GLU A 1 155 ? 1.696 7.137 -16.026 1.00 89.19 155 GLU A CA 1
ATOM 1079 C C . GLU A 1 155 ? 2.545 5.903 -15.670 1.00 89.19 155 GLU A C 1
ATOM 1081 O O . GLU A 1 155 ? 3.018 5.191 -16.565 1.00 89.19 155 GLU A O 1
ATOM 1086 N N . ALA A 1 156 ? 2.785 5.635 -14.386 1.00 91.06 156 ALA A N 1
ATOM 1087 C CA . ALA A 1 156 ? 3.423 4.375 -13.985 1.00 91.06 156 ALA A CA 1
ATOM 1088 C C . ALA A 1 156 ? 2.532 3.172 -14.346 1.00 91.06 156 ALA A C 1
ATOM 1090 O O . ALA A 1 156 ? 1.318 3.299 -14.447 1.00 91.06 156 ALA A O 1
ATOM 1091 N N . GLY A 1 157 ? 3.132 2.005 -14.598 1.00 93.94 157 GLY A N 1
ATOM 1092 C CA . GLY A 1 157 ? 2.369 0.785 -14.895 1.00 93.94 157 GLY A CA 1
ATOM 1093 C C . GLY A 1 157 ? 1.664 0.225 -13.660 1.00 93.94 157 GLY A C 1
ATOM 1094 O O . GLY A 1 157 ? 2.033 0.564 -12.547 1.00 93.94 157 GLY A O 1
ATOM 1095 N N . ASP A 1 158 ? 0.677 -0.646 -13.842 1.00 97.00 158 ASP A N 1
ATOM 1096 C CA . ASP A 1 158 ? -0.070 -1.267 -12.741 1.00 97.00 158 ASP A CA 1
ATOM 1097 C C . ASP A 1 158 ? 0.646 -2.494 -12.161 1.00 97.00 158 ASP A C 1
ATOM 1099 O O . ASP A 1 158 ? 1.367 -3.211 -12.867 1.00 97.00 158 ASP A O 1
ATOM 1103 N N . ILE A 1 159 ? 0.364 -2.794 -10.891 1.00 98.56 159 ILE A N 1
ATOM 1104 C CA . ILE A 1 159 ? 0.762 -4.045 -10.237 1.00 98.56 159 ILE A CA 1
ATOM 1105 C C . ILE A 1 159 ? -0.489 -4.840 -9.863 1.00 98.56 159 ILE A C 1
ATOM 1107 O O . ILE A 1 159 ? -1.330 -4.359 -9.109 1.00 98.56 159 ILE A O 1
ATOM 1111 N N . THR A 1 160 ? -0.591 -6.078 -10.344 1.00 98.75 160 THR A N 1
ATOM 1112 C CA . THR A 1 160 ? -1.656 -7.013 -9.956 1.00 98.75 160 THR A CA 1
ATOM 1113 C C . THR A 1 160 ? -1.068 -8.258 -9.305 1.00 98.75 160 THR A C 1
ATOM 1115 O O . THR A 1 160 ? -0.258 -8.960 -9.912 1.00 98.75 160 THR A O 1
ATOM 1118 N N . ILE A 1 161 ? -1.509 -8.567 -8.088 1.00 98.69 161 ILE A N 1
ATOM 1119 C CA . ILE A 1 161 ? -1.163 -9.800 -7.375 1.00 98.69 161 ILE A CA 1
ATOM 1120 C C . ILE A 1 161 ? -2.440 -10.606 -7.157 1.00 98.69 161 ILE A C 1
ATOM 1122 O O . ILE A 1 161 ? -3.289 -10.224 -6.360 1.00 98.69 161 ILE A O 1
ATOM 1126 N N . ALA A 1 162 ? -2.565 -11.732 -7.851 1.00 98.62 162 ALA A N 1
ATOM 1127 C CA . ALA A 1 162 ? -3.665 -12.670 -7.689 1.00 98.62 162 ALA A CA 1
ATOM 1128 C C . ALA A 1 162 ? -3.150 -13.959 -7.038 1.00 98.62 162 ALA A C 1
ATOM 1130 O O . ALA A 1 162 ? -2.414 -14.735 -7.650 1.00 98.62 162 ALA A O 1
ATOM 1131 N N . SER A 1 163 ? -3.536 -14.183 -5.788 1.00 97.94 163 SER A N 1
ATOM 1132 C CA . SER A 1 163 ? -3.251 -15.406 -5.043 1.00 97.94 163 SER A CA 1
ATOM 1133 C C . SER A 1 163 ? -4.553 -16.093 -4.645 1.00 97.94 163 SER A C 1
ATOM 1135 O O . SER A 1 163 ? -5.484 -15.433 -4.198 1.00 97.94 163 SER A O 1
ATOM 1137 N N . ASN A 1 164 ? -4.651 -17.412 -4.805 1.00 97.81 164 ASN A N 1
ATOM 1138 C CA . ASN A 1 164 ? -5.856 -18.129 -4.368 1.00 97.81 164 ASN A CA 1
ATOM 1139 C C . ASN A 1 164 ? -5.888 -18.306 -2.842 1.00 97.81 164 ASN A C 1
ATOM 1141 O O . ASN A 1 164 ? -6.954 -18.276 -2.232 1.00 97.81 164 ASN A O 1
ATOM 1145 N N . ASN A 1 165 ? -4.720 -18.474 -2.226 1.00 98.38 165 ASN A N 1
ATOM 1146 C CA . ASN A 1 165 ? -4.566 -18.777 -0.812 1.00 98.38 165 ASN A CA 1
ATOM 1147 C C . ASN A 1 165 ? -3.954 -17.591 -0.055 1.00 98.38 165 ASN A C 1
ATOM 1149 O O . ASN A 1 165 ? -4.646 -16.925 0.709 1.00 98.38 165 ASN A O 1
ATOM 1153 N N . SER A 1 166 ? -2.681 -17.260 -0.288 1.00 98.56 166 SER A N 1
ATOM 1154 C CA . SER A 1 166 ? -2.000 -16.258 0.547 1.00 98.56 166 SER A CA 1
ATOM 1155 C C . SER A 1 166 ? -1.048 -15.338 -0.206 1.00 98.56 166 SER A C 1
ATOM 1157 O O . SER A 1 166 ? -0.229 -15.817 -0.993 1.00 98.56 166 SER A O 1
ATOM 1159 N N . ALA A 1 167 ? -1.025 -14.063 0.170 1.00 98.62 167 ALA A N 1
ATOM 1160 C CA . ALA A 1 167 ? 0.023 -13.114 -0.193 1.00 98.62 167 ALA A CA 1
ATOM 1161 C C . ALA A 1 167 ? 0.763 -12.626 1.065 1.00 98.62 167 ALA A C 1
ATOM 1163 O O . ALA A 1 167 ? 0.135 -12.303 2.073 1.00 98.62 167 ALA A O 1
ATOM 1164 N N . GLN A 1 168 ? 2.097 -12.594 1.036 1.00 98.62 168 GLN A N 1
ATOM 1165 C CA . GLN A 1 168 ? 2.915 -12.145 2.169 1.00 98.62 168 GLN A CA 1
ATOM 1166 C C . GLN A 1 168 ? 4.035 -11.211 1.703 1.00 98.62 168 GLN A C 1
ATOM 1168 O O . GLN A 1 168 ? 4.821 -11.583 0.831 1.00 98.62 168 GLN A O 1
ATOM 1173 N N . PHE A 1 169 ? 4.133 -10.031 2.316 1.00 98.00 169 PHE A N 1
ATOM 1174 C CA . PHE A 1 169 ? 5.206 -9.056 2.094 1.00 98.00 169 PHE A CA 1
ATOM 1175 C C . PHE A 1 169 ? 5.915 -8.798 3.419 1.00 98.00 169 PHE A C 1
ATOM 1177 O O . PHE A 1 169 ? 5.381 -8.120 4.295 1.00 98.00 169 PHE A O 1
ATOM 1184 N N . ILE A 1 170 ? 7.096 -9.394 3.580 1.00 97.06 170 ILE A N 1
ATOM 1185 C CA . ILE A 1 170 ? 7.797 -9.484 4.861 1.00 97.06 170 ILE A CA 1
ATOM 1186 C C . ILE A 1 170 ? 9.157 -8.793 4.771 1.00 97.06 170 ILE A C 1
ATOM 1188 O O . ILE A 1 170 ? 9.966 -9.098 3.895 1.00 97.06 170 ILE A O 1
ATOM 1192 N N . GLY A 1 171 ? 9.440 -7.915 5.727 1.00 90.44 171 GLY A N 1
ATOM 1193 C CA . GLY A 1 171 ? 10.734 -7.269 5.909 1.00 90.44 171 GLY A CA 1
ATOM 1194 C C . GLY A 1 171 ? 10.858 -5.901 5.237 1.00 90.44 171 GLY A C 1
ATOM 1195 O O . GLY A 1 171 ? 10.103 -5.543 4.338 1.00 90.44 171 GLY A O 1
ATOM 1196 N N . ILE A 1 172 ? 11.878 -5.152 5.671 1.00 77.06 172 ILE A N 1
ATOM 1197 C CA . ILE A 1 172 ? 12.174 -3.791 5.199 1.00 77.06 172 ILE A CA 1
ATOM 1198 C C . ILE A 1 172 ? 12.351 -3.804 3.676 1.00 77.06 172 ILE A C 1
ATOM 1200 O O . ILE A 1 172 ? 13.029 -4.687 3.152 1.00 77.06 172 ILE A O 1
ATOM 1204 N N . GLN A 1 173 ? 11.758 -2.818 2.988 1.00 72.56 173 GLN A N 1
ATOM 1205 C CA . GLN A 1 173 ? 11.721 -2.695 1.518 1.00 72.56 173 GLN A CA 1
ATOM 1206 C C . GLN A 1 173 ? 10.944 -3.805 0.790 1.00 72.56 173 GLN A C 1
ATOM 1208 O O . GLN A 1 173 ? 10.900 -3.786 -0.442 1.00 72.56 173 GLN A O 1
ATOM 1213 N N . SER A 1 174 ? 10.318 -4.741 1.513 1.00 88.12 174 SER A N 1
ATOM 1214 C CA . SER A 1 174 ? 9.430 -5.716 0.890 1.00 88.12 174 SER A CA 1
ATOM 1215 C C . SER A 1 174 ? 8.104 -5.070 0.538 1.00 88.12 174 SER A C 1
ATOM 1217 O O . SER A 1 174 ? 7.499 -4.410 1.384 1.00 88.12 174 SER A O 1
ATOM 1219 N N . GLY A 1 175 ? 7.644 -5.227 -0.699 1.00 88.62 175 GLY A N 1
ATOM 1220 C CA . GLY A 1 175 ? 6.435 -4.528 -1.085 1.00 88.62 175 GLY A CA 1
ATOM 1221 C C . GLY A 1 175 ? 6.171 -4.335 -2.561 1.00 88.62 175 GLY A C 1
ATOM 1222 O O . GLY A 1 175 ? 6.927 -4.767 -3.435 1.00 88.62 175 GLY A O 1
ATOM 1223 N N . LEU A 1 176 ? 5.073 -3.629 -2.804 1.00 93.50 176 LEU A N 1
ATOM 1224 C CA . LEU A 1 176 ? 4.588 -3.220 -4.113 1.00 93.50 176 LEU A CA 1
ATOM 1225 C C . LEU A 1 176 ? 4.733 -1.702 -4.230 1.00 93.50 176 LEU A C 1
ATOM 1227 O O . LEU A 1 176 ? 4.282 -0.974 -3.347 1.00 93.50 176 LEU A O 1
ATOM 1231 N N . ARG A 1 177 ? 5.354 -1.215 -5.307 1.00 93.62 177 ARG A N 1
ATOM 1232 C CA . ARG A 1 177 ? 5.553 0.222 -5.539 1.00 93.62 177 ARG A CA 1
ATOM 1233 C C . ARG A 1 177 ? 5.227 0.602 -6.977 1.00 93.62 177 ARG A C 1
ATOM 1235 O O . ARG A 1 177 ? 6.038 0.374 -7.877 1.00 93.62 177 ARG A O 1
ATOM 1242 N N . SER A 1 178 ? 4.082 1.242 -7.155 1.00 90.00 178 SER A N 1
ATOM 1243 C CA . SER A 1 178 ? 3.551 1.714 -8.436 1.00 90.00 178 SER A CA 1
ATOM 1244 C C . SER A 1 178 ? 3.718 3.230 -8.608 1.00 90.00 178 SER A C 1
ATOM 1246 O O . SER A 1 178 ? 2.883 3.919 -9.186 1.00 90.00 178 SER A O 1
ATOM 1248 N N . ASP A 1 179 ? 4.780 3.782 -8.022 1.00 85.44 179 ASP A N 1
ATOM 1249 C CA . ASP A 1 179 ? 4.893 5.222 -7.805 1.00 85.44 179 ASP A CA 1
ATOM 1250 C C . ASP A 1 179 ? 5.264 6.012 -9.068 1.00 85.44 179 ASP A C 1
ATOM 1252 O O . ASP A 1 179 ? 6.025 5.560 -9.933 1.00 85.44 179 ASP A O 1
ATOM 1256 N N . SER A 1 180 ? 4.801 7.258 -9.120 1.00 82.88 180 SER A N 1
ATOM 1257 C CA . SER A 1 180 ? 5.219 8.227 -10.129 1.00 82.88 180 SER A CA 1
ATOM 1258 C C . SER A 1 180 ? 6.462 8.999 -9.667 1.00 82.88 180 SER A C 1
ATOM 1260 O O . SER A 1 180 ? 6.643 9.256 -8.481 1.00 82.88 180 SER A O 1
ATOM 1262 N N . GLY A 1 181 ? 7.330 9.368 -10.610 1.00 65.12 181 GLY A N 1
ATOM 1263 C CA . GLY A 1 181 ? 8.364 10.382 -10.421 1.00 65.12 181 GLY A CA 1
ATOM 1264 C C . GLY A 1 181 ? 9.619 9.942 -9.658 1.00 65.12 181 GLY A C 1
ATOM 1265 O O . GLY A 1 181 ? 9.702 10.009 -8.437 1.00 65.12 181 GLY A O 1
ATOM 1266 N N . ILE A 1 182 ? 10.677 9.651 -10.418 1.00 56.25 182 ILE A N 1
ATOM 1267 C CA . ILE A 1 182 ? 12.069 9.938 -10.031 1.00 56.25 182 ILE A CA 1
ATOM 1268 C C . ILE A 1 182 ? 12.691 10.842 -11.103 1.00 56.25 182 ILE A C 1
ATOM 1270 O O . ILE A 1 182 ? 13.406 10.371 -11.987 1.00 56.25 182 ILE A O 1
ATOM 1274 N N . SER A 1 183 ? 12.384 12.140 -11.084 1.00 52.81 183 SER A N 1
ATOM 1275 C CA . SER A 1 183 ? 13.062 13.078 -11.987 1.00 52.81 183 SER A CA 1
ATOM 1276 C C . SER A 1 183 ? 14.351 13.588 -11.358 1.00 52.81 183 SER A C 1
ATOM 1278 O O . SER A 1 183 ? 14.368 14.141 -10.261 1.00 52.81 183 SER A O 1
ATOM 1280 N N . PHE A 1 184 ? 15.450 13.368 -12.078 1.00 43.84 184 PHE A N 1
ATOM 1281 C CA . PHE A 1 184 ? 16.761 13.925 -11.782 1.00 43.84 184 PHE A CA 1
ATOM 1282 C C . PHE A 1 184 ? 16.780 15.414 -12.159 1.00 43.84 184 PHE A C 1
ATOM 1284 O O . PHE A 1 184 ? 16.759 15.752 -13.341 1.00 43.84 184 PHE A O 1
ATOM 1291 N N . GLY A 1 185 ? 16.895 16.297 -11.165 1.00 45.09 185 GLY A N 1
ATOM 1292 C CA . GLY A 1 185 ? 17.155 17.726 -11.371 1.00 45.09 185 GLY A CA 1
ATOM 1293 C C . GLY A 1 185 ? 15.937 18.567 -11.772 1.00 45.09 185 GLY A C 1
ATOM 1294 O O . GLY A 1 185 ? 14.854 18.048 -12.012 1.00 45.09 185 GLY A O 1
ATOM 1295 N N . GLU A 1 186 ? 16.147 19.888 -11.828 1.00 40.81 186 GLU A N 1
ATOM 1296 C CA . GLU A 1 186 ? 15.171 21.001 -11.915 1.00 40.81 186 GLU A CA 1
ATOM 1297 C C . GLU A 1 186 ? 14.146 20.969 -13.078 1.00 40.81 186 GLU A C 1
ATOM 1299 O O . GLU A 1 186 ? 13.382 21.917 -13.258 1.00 40.81 186 GLU A O 1
ATOM 1304 N N . PHE A 1 187 ? 14.079 19.898 -13.868 1.00 48.62 187 PHE A N 1
ATOM 1305 C CA . PHE A 1 187 ? 13.014 19.690 -14.845 1.00 48.62 187 PHE A CA 1
ATOM 1306 C C . PHE A 1 187 ? 11.787 19.078 -14.161 1.00 48.62 187 PHE A C 1
ATOM 1308 O O . PHE A 1 187 ? 11.490 17.892 -14.295 1.00 48.62 187 PHE A O 1
ATOM 1315 N N . LEU A 1 188 ? 11.042 19.927 -13.452 1.00 52.06 188 LEU A N 1
ATOM 1316 C CA . LEU A 1 188 ? 9.637 19.686 -13.126 1.00 52.06 188 LEU A CA 1
ATOM 1317 C C . LEU A 1 188 ? 8.870 19.620 -14.451 1.00 52.06 188 LEU A C 1
ATOM 1319 O O . LEU A 1 188 ? 8.444 20.638 -14.995 1.00 52.06 188 LEU A O 1
ATOM 1323 N N . SER A 1 189 ? 8.780 18.436 -15.052 1.00 51.44 189 SER A N 1
ATOM 1324 C CA . SER A 1 189 ? 8.090 18.296 -16.324 1.00 51.44 189 SER A CA 1
ATOM 1325 C C . SER A 1 189 ? 6.590 18.489 -16.099 1.00 51.44 189 SER A C 1
ATOM 1327 O O . SER A 1 189 ? 5.961 17.700 -15.393 1.00 51.44 189 SER A O 1
ATOM 1329 N N . ASP A 1 190 ? 5.999 19.475 -16.777 1.00 59.56 190 ASP A N 1
ATOM 1330 C CA .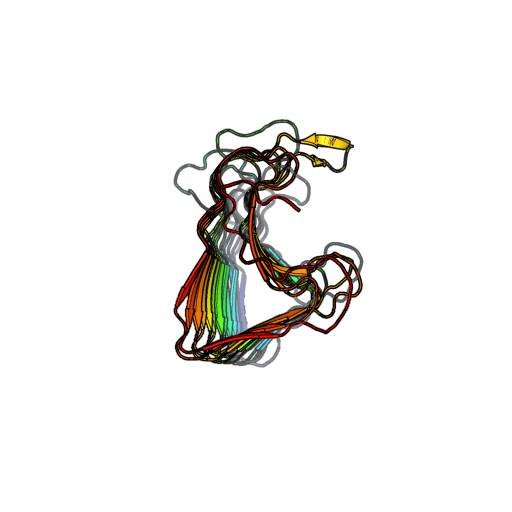 ASP A 1 190 ? 4.542 19.660 -16.913 1.00 59.56 190 ASP A CA 1
ATOM 1331 C C . ASP A 1 190 ? 3.812 18.431 -17.498 1.00 59.56 190 ASP A C 1
ATOM 1333 O O . ASP A 1 190 ? 2.592 18.431 -17.640 1.00 59.56 190 ASP A O 1
ATOM 1337 N N . THR A 1 191 ? 4.557 17.388 -17.863 1.00 60.88 191 THR A N 1
ATOM 1338 C CA . THR A 1 191 ? 4.077 16.175 -18.515 1.00 60.88 191 THR A CA 1
ATOM 1339 C C . THR A 1 191 ? 3.874 14.990 -17.577 1.00 60.88 191 THR A C 1
ATOM 1341 O O . THR A 1 191 ? 3.427 13.963 -18.077 1.00 60.88 191 THR A O 1
ATOM 1344 N N . ALA A 1 192 ? 4.181 15.092 -16.274 1.00 69.00 192 ALA A N 1
ATOM 1345 C CA . ALA A 1 192 ? 3.964 13.985 -15.335 1.00 69.00 192 ALA A CA 1
ATOM 1346 C C . ALA A 1 192 ? 2.474 13.625 -15.222 1.00 69.00 192 ALA A C 1
ATOM 1348 O O . ALA A 1 192 ? 1.611 14.504 -15.193 1.00 69.00 192 ALA A O 1
ATOM 1349 N N . ARG A 1 193 ? 2.185 12.316 -15.270 1.00 75.75 193 ARG A N 1
ATOM 1350 C CA . ARG A 1 193 ? 0.840 11.764 -15.511 1.00 75.75 193 ARG A CA 1
ATOM 1351 C C . ARG A 1 193 ? 0.283 10.906 -14.374 1.00 75.75 193 ARG A C 1
ATOM 1353 O O . ARG A 1 193 ? -0.792 10.350 -14.538 1.00 75.75 193 ARG A O 1
ATOM 1360 N N . GLY A 1 194 ? 0.973 10.839 -13.239 1.00 87.69 194 GLY A N 1
ATOM 1361 C CA . GLY A 1 194 ? 0.513 10.094 -12.067 1.00 87.69 194 GLY A CA 1
ATOM 1362 C C . GLY A 1 194 ? 1.087 8.683 -11.947 1.00 87.69 194 GLY A C 1
ATOM 1363 O O . GLY A 1 194 ? 1.883 8.221 -12.775 1.00 87.69 194 GLY A O 1
ATOM 1364 N N . SER A 1 195 ? 0.752 8.034 -10.838 1.00 92.00 195 SER A N 1
ATOM 1365 C CA . SER A 1 195 ? 1.182 6.668 -10.506 1.00 92.00 195 SER A CA 1
ATOM 1366 C C . SER A 1 195 ? 0.263 5.619 -11.121 1.00 92.00 195 SER A C 1
ATOM 1368 O O . SER A 1 195 ? -0.865 5.923 -11.496 1.00 92.00 195 SER A O 1
ATOM 1370 N N . GLY A 1 196 ? 0.739 4.377 -11.201 1.00 94.62 196 GLY A N 1
ATOM 1371 C CA . GLY A 1 196 ? -0.115 3.251 -11.557 1.00 94.62 196 GLY A CA 1
ATOM 1372 C C . GLY A 1 196 ? -0.924 2.765 -10.355 1.00 94.62 196 GLY A C 1
ATOM 1373 O O . GLY A 1 196 ? -0.642 3.102 -9.205 1.00 94.62 196 GLY A O 1
ATOM 1374 N N . ASN A 1 197 ? -1.901 1.907 -10.612 1.00 97.44 197 ASN A N 1
ATOM 1375 C CA . ASN A 1 197 ? -2.742 1.297 -9.590 1.00 97.44 197 ASN A CA 1
ATOM 1376 C C . ASN A 1 197 ? -2.112 0.010 -9.046 1.00 97.44 197 ASN A C 1
ATOM 1378 O O . ASN A 1 197 ? -1.244 -0.608 -9.676 1.00 97.44 197 ASN A O 1
ATOM 1382 N N . ILE A 1 198 ? -2.584 -0.416 -7.876 1.00 98.69 198 ILE A N 1
ATOM 1383 C CA . ILE A 1 198 ? -2.250 -1.708 -7.282 1.00 98.69 198 ILE A CA 1
ATOM 1384 C C . ILE A 1 198 ? -3.540 -2.461 -6.981 1.00 98.69 198 ILE A C 1
ATOM 1386 O O . ILE A 1 198 ? -4.387 -1.961 -6.249 1.00 98.69 198 ILE A O 1
ATOM 1390 N N . MET A 1 199 ? -3.652 -3.682 -7.502 1.00 98.81 199 MET A N 1
ATOM 1391 C CA . MET A 1 199 ? -4.750 -4.600 -7.206 1.00 98.81 199 MET A CA 1
ATOM 1392 C C . MET A 1 199 ? -4.208 -5.876 -6.562 1.00 98.81 199 MET A C 1
ATOM 1394 O O . MET A 1 199 ? -3.303 -6.520 -7.103 1.00 98.81 199 MET A O 1
ATOM 1398 N N . LEU A 1 200 ? -4.764 -6.263 -5.416 1.00 98.69 200 LEU A N 1
ATOM 1399 C CA . LEU A 1 200 ? -4.373 -7.472 -4.698 1.00 98.69 200 LEU A CA 1
ATOM 1400 C C . LEU A 1 200 ? -5.590 -8.321 -4.346 1.00 98.69 200 LEU A C 1
ATOM 1402 O O . LEU A 1 200 ? -6.514 -7.854 -3.689 1.00 98.69 200 LEU A O 1
ATOM 1406 N N . GLN A 1 201 ? -5.543 -9.588 -4.750 1.00 98.81 201 GLN A N 1
ATOM 1407 C CA . GLN A 1 201 ? -6.538 -10.607 -4.433 1.00 98.81 201 GLN A CA 1
ATOM 1408 C C . GLN A 1 201 ? -5.876 -11.783 -3.702 1.00 98.81 201 GLN A C 1
ATOM 1410 O O . GLN A 1 201 ? -4.863 -12.319 -4.163 1.00 98.81 201 GLN A O 1
ATOM 1415 N N . ALA A 1 202 ? -6.417 -12.167 -2.545 1.00 98.69 202 ALA A N 1
ATOM 1416 C CA . ALA A 1 202 ? -5.920 -13.279 -1.728 1.00 98.69 202 ALA A CA 1
ATOM 1417 C C . ALA A 1 202 ? -7.030 -13.892 -0.861 1.00 98.69 202 ALA A C 1
ATOM 1419 O O . ALA A 1 202 ? -8.072 -13.274 -0.664 1.00 98.69 202 ALA A O 1
ATOM 1420 N N . SER A 1 203 ? -6.808 -15.070 -0.270 1.00 98.62 203 SER A N 1
ATOM 1421 C CA . SER A 1 203 ? -7.626 -15.485 0.883 1.00 98.62 203 SER A CA 1
ATOM 1422 C C . SER A 1 203 ? -7.086 -14.879 2.181 1.00 98.62 203 SER A C 1
ATOM 1424 O O . SER A 1 203 ? -7.861 -14.354 2.972 1.00 98.62 203 SER A O 1
ATOM 1426 N N . SER A 1 204 ? -5.764 -14.805 2.352 1.00 98.81 204 SER A N 1
ATOM 1427 C CA . SER A 1 204 ? -5.125 -14.064 3.449 1.00 98.81 204 SER A CA 1
ATOM 1428 C C . SER A 1 204 ? -3.984 -13.177 2.945 1.00 98.81 204 SER A C 1
ATOM 1430 O O . SER A 1 204 ? -3.192 -13.593 2.097 1.00 98.81 204 SER A O 1
ATOM 1432 N N . LEU A 1 205 ? -3.853 -11.974 3.504 1.00 98.88 205 LEU A N 1
ATOM 1433 C CA . LEU A 1 205 ? -2.756 -11.046 3.226 1.00 98.88 205 LEU A CA 1
ATOM 1434 C C . LEU A 1 205 ? -2.043 -10.656 4.526 1.00 98.88 205 LEU A C 1
ATOM 1436 O O . LEU A 1 205 ? -2.662 -10.124 5.446 1.00 98.88 205 LEU A O 1
ATOM 1440 N N . LEU A 1 206 ? -0.730 -10.884 4.571 1.00 98.81 206 LEU A N 1
ATOM 1441 C CA . LEU A 1 206 ? 0.159 -10.395 5.626 1.00 98.81 206 LEU A CA 1
ATOM 1442 C C . LEU A 1 206 ? 1.130 -9.358 5.057 1.00 98.81 206 LEU A C 1
ATOM 1444 O O . LEU A 1 206 ? 1.877 -9.643 4.119 1.00 98.81 206 LEU A O 1
ATOM 1448 N N . ILE A 1 207 ? 1.175 -8.185 5.678 1.00 98.69 207 ILE A N 1
ATOM 1449 C CA . ILE A 1 207 ? 2.216 -7.183 5.464 1.00 98.69 207 ILE A CA 1
ATOM 1450 C C . ILE A 1 207 ? 2.935 -7.005 6.798 1.00 98.69 207 ILE A C 1
ATOM 1452 O O . ILE A 1 207 ? 2.361 -6.517 7.770 1.00 98.69 207 ILE A O 1
ATOM 1456 N N . ASP A 1 208 ? 4.193 -7.425 6.849 1.00 98.25 208 ASP A N 1
ATOM 1457 C CA . ASP A 1 208 ? 5.020 -7.369 8.050 1.00 98.25 208 ASP A CA 1
ATOM 1458 C C . ASP A 1 208 ? 6.252 -6.519 7.761 1.00 98.25 208 ASP A C 1
ATOM 1460 O O . ASP A 1 208 ? 7.171 -6.970 7.075 1.00 98.25 208 ASP A O 1
ATOM 1464 N N . ASN A 1 209 ? 6.261 -5.275 8.253 1.00 96.62 209 ASN A N 1
ATOM 1465 C CA . ASN A 1 209 ? 7.331 -4.305 7.994 1.00 96.62 209 ASN A CA 1
ATOM 1466 C C . ASN A 1 209 ? 7.575 -4.049 6.491 1.00 96.62 209 ASN A C 1
ATOM 1468 O O . ASN A 1 209 ? 8.684 -3.701 6.082 1.00 96.62 209 ASN A O 1
ATOM 1472 N N . GLY A 1 210 ? 6.537 -4.271 5.680 1.00 95.56 210 GLY A N 1
ATOM 1473 C CA . GLY A 1 210 ? 6.517 -4.067 4.236 1.00 95.56 210 GLY A CA 1
ATOM 1474 C C . GLY A 1 210 ? 5.660 -2.871 3.815 1.00 95.56 210 GLY A C 1
ATOM 1475 O O . GLY A 1 210 ? 5.007 -2.225 4.636 1.00 95.56 210 GLY A O 1
ATOM 1476 N N . THR A 1 211 ? 5.643 -2.576 2.517 1.00 95.88 211 THR A N 1
ATOM 1477 C CA . THR A 1 211 ? 4.962 -1.397 1.962 1.00 95.88 211 THR A CA 1
ATOM 1478 C C . THR A 1 211 ? 4.147 -1.734 0.714 1.00 95.88 211 THR A C 1
ATOM 1480 O O . THR A 1 211 ? 4.621 -2.419 -0.185 1.00 95.88 211 THR A O 1
ATOM 1483 N N . ILE A 1 212 ? 2.936 -1.198 0.608 1.00 98.19 212 ILE A N 1
ATOM 1484 C CA . ILE A 1 212 ? 2.168 -1.127 -0.638 1.00 98.19 212 ILE A CA 1
ATOM 1485 C C . ILE A 1 212 ? 1.965 0.355 -0.947 1.00 98.19 212 ILE A C 1
ATOM 1487 O O . ILE A 1 212 ? 1.307 1.050 -0.182 1.00 98.19 212 ILE A O 1
ATOM 1491 N N . SER A 1 213 ? 2.546 0.847 -2.040 1.00 96.94 213 SER A N 1
ATOM 1492 C CA . SER A 1 213 ? 2.519 2.269 -2.394 1.00 96.94 213 SER A CA 1
ATOM 1493 C C . SER A 1 213 ? 2.122 2.493 -3.845 1.00 96.94 213 SER A C 1
ATOM 1495 O O . SER A 1 213 ? 2.719 1.915 -4.752 1.00 96.94 213 SER A O 1
ATOM 1497 N N . ALA A 1 214 ? 1.149 3.376 -4.044 1.00 96.31 214 ALA A N 1
ATOM 1498 C CA . ALA A 1 214 ? 0.761 3.937 -5.334 1.00 96.31 214 ALA A CA 1
ATOM 1499 C C . ALA A 1 214 ? 0.810 5.471 -5.241 1.00 96.31 214 ALA A C 1
ATOM 1501 O O . ALA A 1 214 ? -0.183 6.164 -5.452 1.00 96.31 214 ALA A O 1
ATOM 1502 N N . SER A 1 215 ? 1.956 5.999 -4.816 1.00 93.81 215 SER A N 1
ATOM 1503 C CA . SER A 1 215 ? 2.139 7.417 -4.504 1.00 93.81 215 SER A CA 1
ATOM 1504 C C . SER A 1 215 ? 2.685 8.183 -5.706 1.00 93.81 215 SER A C 1
ATOM 1506 O O . SER A 1 215 ? 3.447 7.651 -6.515 1.00 93.81 215 SER A O 1
ATOM 1508 N N . THR A 1 216 ? 2.325 9.456 -5.823 1.00 90.94 216 THR A N 1
ATOM 1509 C CA . THR A 1 216 ? 2.765 10.321 -6.924 1.00 90.94 216 THR A CA 1
ATOM 1510 C C . THR A 1 216 ? 3.796 11.338 -6.446 1.00 90.94 216 THR A C 1
ATOM 1512 O O . THR A 1 216 ? 3.655 11.907 -5.363 1.00 90.94 216 THR A O 1
ATOM 1515 N N . VAL A 1 217 ? 4.824 11.571 -7.264 1.00 83.81 217 VAL A N 1
ATOM 1516 C CA . VAL A 1 217 ? 5.798 12.655 -7.109 1.00 83.81 217 VAL A CA 1
ATOM 1517 C C . VAL A 1 217 ? 5.747 13.529 -8.368 1.00 83.81 217 VAL A C 1
ATOM 1519 O O . VAL A 1 217 ? 5.772 13.010 -9.486 1.00 83.81 217 VAL A O 1
ATOM 1522 N N . ASN A 1 218 ? 5.793 14.855 -8.222 1.00 81.62 218 ASN A N 1
ATOM 1523 C CA . ASN A 1 218 ? 5.596 15.851 -9.288 1.00 81.62 218 ASN A CA 1
ATOM 1524 C C . ASN A 1 218 ? 4.121 15.961 -9.722 1.00 81.62 218 ASN A C 1
ATOM 1526 O O . ASN A 1 218 ? 3.232 16.067 -8.890 1.00 81.62 218 ASN A O 1
ATOM 1530 N N . LYS A 1 219 ? 3.818 16.033 -11.021 1.00 82.00 219 LYS A N 1
ATOM 1531 C CA . LYS A 1 219 ? 2.438 16.216 -11.491 1.00 82.00 219 LYS A CA 1
ATOM 1532 C C . LYS A 1 219 ? 1.709 14.896 -11.736 1.00 82.00 219 LYS A C 1
ATOM 1534 O O . LYS A 1 219 ? 2.311 13.904 -12.146 1.00 82.00 219 LYS A O 1
ATOM 1539 N N . GLY A 1 220 ? 0.393 14.944 -11.560 1.00 87.25 220 GLY A N 1
ATOM 1540 C CA . GLY A 1 220 ? -0.520 13.832 -11.797 1.00 87.25 220 GLY A CA 1
ATOM 1541 C C . GLY A 1 220 ? -0.947 13.153 -10.505 1.00 87.25 220 GLY A C 1
ATOM 1542 O O . GLY A 1 220 ? -0.287 13.282 -9.475 1.00 87.25 220 GLY A O 1
ATOM 1543 N N . ASP A 1 221 ? -2.074 12.459 -10.575 1.00 92.19 221 ASP A N 1
ATOM 1544 C CA . ASP A 1 221 ? -2.748 11.892 -9.411 1.00 92.19 221 ASP A CA 1
ATOM 1545 C C . ASP A 1 221 ? -2.001 10.666 -8.859 1.00 92.19 221 ASP A C 1
ATOM 1547 O O . ASP A 1 221 ? -1.230 10.004 -9.565 1.00 92.19 221 ASP A O 1
ATOM 1551 N N . SER A 1 222 ? -2.207 10.377 -7.573 1.00 94.75 222 SER A N 1
ATOM 1552 C CA . SER A 1 222 ? -1.773 9.109 -6.994 1.00 94.75 222 SER A CA 1
ATOM 1553 C C . SER A 1 222 ? -2.601 7.954 -7.583 1.00 94.75 222 SER A C 1
ATOM 1555 O O . SER A 1 222 ? -3.631 8.174 -8.214 1.00 94.75 222 SER A O 1
ATOM 1557 N N . GLY A 1 223 ? -2.162 6.711 -7.408 1.00 96.62 223 GLY A N 1
ATOM 1558 C CA . GLY A 1 223 ? -2.840 5.537 -7.944 1.00 96.62 223 GLY A CA 1
ATOM 1559 C C . GLY A 1 223 ? -3.838 4.970 -6.945 1.00 96.62 223 GLY A C 1
ATOM 1560 O O . GLY A 1 223 ? -3.716 5.181 -5.740 1.00 96.62 223 GLY A O 1
ATOM 1561 N N . ILE A 1 224 ? -4.823 4.234 -7.451 1.00 98.25 224 ILE A N 1
ATOM 1562 C CA . ILE A 1 224 ? -5.781 3.493 -6.631 1.00 98.25 224 ILE A CA 1
ATOM 1563 C C . ILE A 1 224 ? -5.091 2.255 -6.057 1.00 98.25 224 ILE A C 1
ATOM 1565 O O . ILE A 1 224 ? -4.403 1.527 -6.779 1.00 98.25 224 ILE A O 1
ATOM 1569 N N . ILE A 1 225 ? -5.324 1.982 -4.773 1.00 98.88 225 ILE A N 1
ATOM 1570 C CA . ILE A 1 225 ? -4.994 0.693 -4.157 1.00 98.88 225 ILE A CA 1
ATOM 1571 C C . ILE A 1 225 ? -6.295 -0.048 -3.855 1.00 98.88 225 ILE A C 1
ATOM 1573 O O . ILE A 1 225 ? -7.085 0.408 -3.033 1.00 98.88 225 ILE A O 1
ATOM 1577 N N . GLU A 1 226 ? -6.493 -1.198 -4.493 1.00 98.88 226 GLU A N 1
ATOM 1578 C CA . GLU A 1 226 ? -7.630 -2.091 -4.271 1.00 98.88 226 GLU A CA 1
ATOM 1579 C C . GLU A 1 226 ? -7.149 -3.426 -3.688 1.00 98.88 226 GLU A C 1
ATO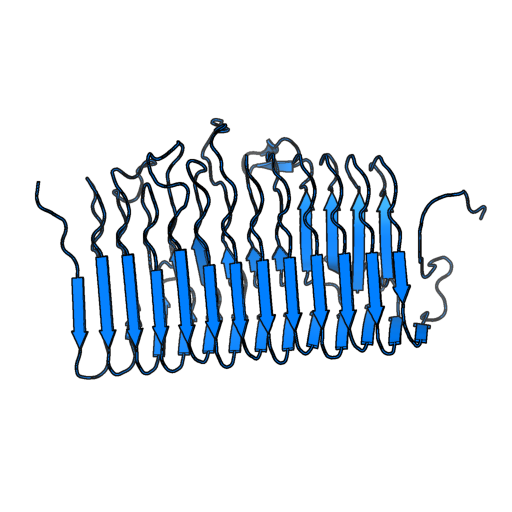M 1581 O O . GLU A 1 226 ? -6.312 -4.119 -4.273 1.00 98.88 226 GLU A O 1
ATOM 1586 N N . ILE A 1 227 ? -7.668 -3.792 -2.515 1.00 98.88 227 ILE A N 1
ATOM 1587 C CA . ILE A 1 227 ? -7.313 -5.024 -1.804 1.00 98.88 227 ILE A CA 1
ATOM 1588 C C . ILE A 1 227 ? -8.589 -5.804 -1.507 1.00 98.88 227 ILE A C 1
ATOM 1590 O O . ILE A 1 227 ? -9.440 -5.339 -0.758 1.00 98.88 227 ILE A O 1
ATOM 1594 N N . GLN A 1 228 ? -8.692 -7.009 -2.059 1.00 98.88 228 GLN A N 1
ATOM 1595 C CA . GLN A 1 228 ? -9.809 -7.928 -1.855 1.00 98.88 228 GLN A CA 1
ATOM 1596 C C . GLN A 1 228 ? -9.274 -9.223 -1.233 1.00 98.88 228 GLN A C 1
ATOM 1598 O O . GLN A 1 228 ? -8.558 -9.994 -1.878 1.00 98.88 228 GLN A O 1
ATOM 1603 N N . VAL A 1 229 ? -9.576 -9.451 0.043 1.00 98.75 229 VAL A N 1
ATOM 1604 C CA . VAL A 1 229 ? -9.024 -10.561 0.829 1.00 98.75 229 VAL A CA 1
ATOM 1605 C C . VAL A 1 229 ? -10.142 -11.354 1.497 1.00 98.75 229 VAL A C 1
ATOM 1607 O O . VAL A 1 229 ? -10.899 -10.814 2.284 1.00 98.75 229 VAL A O 1
ATOM 1610 N N . ASN A 1 230 ? -10.277 -12.650 1.237 1.00 98.62 230 ASN A N 1
ATOM 1611 C CA . ASN A 1 230 ? -11.474 -13.365 1.712 1.00 98.62 230 ASN A CA 1
ATOM 1612 C C . ASN A 1 230 ? -11.548 -13.534 3.243 1.00 98.62 230 ASN A C 1
ATOM 1614 O O . ASN A 1 230 ? -12.638 -13.497 3.805 1.00 98.62 230 ASN A O 1
ATOM 1618 N N . GLU A 1 231 ? -10.415 -13.738 3.918 1.00 98.75 231 GLU A N 1
ATOM 1619 C CA . GLU A 1 231 ? -10.374 -14.153 5.327 1.00 98.75 231 GLU A CA 1
ATOM 1620 C C . GLU A 1 231 ? -9.732 -13.098 6.236 1.00 98.75 231 GLU A C 1
ATOM 1622 O O . GLU A 1 231 ? -10.366 -12.622 7.179 1.00 98.75 231 GLU A O 1
ATOM 1627 N N . SER A 1 232 ? -8.474 -12.719 5.992 1.00 98.75 232 SER A N 1
ATOM 1628 C CA . SER A 1 232 ? -7.745 -11.845 6.922 1.00 98.75 232 SER A CA 1
ATOM 1629 C C . SER A 1 232 ? -6.691 -10.970 6.256 1.00 98.75 232 SER A C 1
ATOM 1631 O O . SER A 1 232 ? -5.800 -11.482 5.571 1.00 98.75 232 SER A O 1
ATOM 1633 N N . LEU A 1 233 ? -6.727 -9.678 6.571 1.00 98.88 233 LEU A N 1
ATOM 1634 C CA . LEU A 1 233 ? -5.681 -8.706 6.278 1.00 98.88 233 LEU A CA 1
ATOM 1635 C C . LEU A 1 233 ? -4.976 -8.302 7.578 1.00 98.88 233 LEU A C 1
ATOM 1637 O O . LEU A 1 233 ? -5.604 -7.754 8.481 1.00 98.88 233 LEU A O 1
ATOM 1641 N N . VAL A 1 234 ? -3.668 -8.548 7.663 1.00 98.94 234 VAL A N 1
ATOM 1642 C CA . VAL A 1 234 ? -2.842 -8.198 8.826 1.00 98.94 234 VAL A CA 1
ATOM 1643 C C . VAL A 1 234 ? -1.717 -7.259 8.409 1.00 98.94 234 VAL A C 1
ATOM 1645 O O . VAL A 1 234 ? -0.895 -7.602 7.559 1.00 98.94 234 VAL A O 1
ATOM 1648 N N . LEU A 1 235 ? -1.665 -6.089 9.040 1.00 98.81 235 LEU A N 1
ATOM 1649 C CA . LEU A 1 235 ? -0.574 -5.126 8.945 1.00 98.81 235 LEU A CA 1
ATOM 1650 C C . LEU A 1 235 ? 0.142 -5.063 10.293 1.00 98.81 235 LEU A C 1
ATOM 1652 O O . LEU A 1 235 ? -0.457 -4.680 11.301 1.00 98.81 235 LEU A O 1
ATOM 1656 N N . GLN A 1 236 ? 1.429 -5.398 10.311 1.00 98.12 236 GLN A N 1
ATOM 1657 C CA . GLN A 1 236 ? 2.228 -5.379 11.532 1.00 98.12 236 GLN A CA 1
ATOM 1658 C C . GLN A 1 236 ? 3.636 -4.819 11.316 1.00 98.12 236 GLN A C 1
ATOM 1660 O O . GLN A 1 236 ? 4.179 -4.812 10.214 1.00 98.12 236 GLN A O 1
ATOM 1665 N N . ASN A 1 237 ? 4.244 -4.381 12.418 1.00 96.75 237 ASN A N 1
ATOM 1666 C CA . ASN A 1 237 ? 5.631 -3.923 12.505 1.00 96.75 237 ASN A CA 1
ATOM 1667 C C . ASN A 1 237 ? 5.991 -2.783 11.532 1.00 96.75 237 ASN A C 1
ATOM 1669 O O . ASN A 1 237 ? 6.966 -2.905 10.799 1.00 96.75 237 ASN A O 1
ATOM 1673 N N . ASN A 1 238 ? 5.280 -1.651 11.589 1.00 96.44 238 ASN A N 1
ATOM 1674 C CA . ASN A 1 238 ? 5.419 -0.514 10.660 1.00 96.44 238 ASN A CA 1
ATOM 1675 C C . ASN A 1 238 ? 5.095 -0.865 9.198 1.00 96.44 238 ASN A C 1
ATOM 1677 O O . ASN A 1 238 ? 5.720 -0.336 8.281 1.00 96.44 238 ASN A O 1
ATOM 1681 N N . ALA A 1 239 ? 4.147 -1.772 8.966 1.00 98.31 239 ALA A N 1
ATOM 1682 C CA . ALA A 1 239 ? 3.633 -1.989 7.622 1.00 98.31 239 ALA A CA 1
ATOM 1683 C C . ALA A 1 239 ? 2.868 -0.750 7.131 1.00 98.31 239 ALA A C 1
ATOM 1685 O O . ALA A 1 239 ? 2.166 -0.110 7.913 1.00 98.31 239 ALA A O 1
ATOM 1686 N N . THR A 1 240 ? 2.956 -0.430 5.840 1.00 97.81 240 THR A N 1
ATOM 1687 C CA . THR A 1 240 ? 2.287 0.755 5.275 1.00 97.81 240 THR A CA 1
ATOM 1688 C C . THR A 1 240 ? 1.535 0.426 3.993 1.00 97.81 240 THR A C 1
ATOM 1690 O O . THR A 1 240 ? 2.081 -0.220 3.102 1.00 97.81 240 THR A O 1
ATOM 1693 N N . ILE A 1 241 ? 0.303 0.919 3.875 1.00 98.75 241 ILE A N 1
ATOM 1694 C CA . ILE A 1 241 ? -0.451 1.006 2.620 1.00 98.75 241 ILE A CA 1
ATOM 1695 C C . ILE A 1 241 ? -0.690 2.490 2.340 1.00 98.75 241 ILE A C 1
ATOM 1697 O O . ILE A 1 241 ? -1.332 3.159 3.149 1.00 98.75 241 ILE A O 1
ATOM 1701 N N . SER A 1 242 ? -0.164 3.019 1.234 1.00 97.81 242 SER A N 1
ATOM 1702 C CA . SER A 1 242 ? -0.144 4.462 0.975 1.00 97.81 242 SER A CA 1
ATOM 1703 C C . SER A 1 242 ? -0.481 4.853 -0.461 1.00 97.81 242 SER A C 1
ATOM 1705 O O . SER A 1 242 ? 0.122 4.367 -1.417 1.00 97.81 242 SER A O 1
ATOM 1707 N N . SER A 1 243 ? -1.387 5.816 -0.595 1.00 97.00 243 SER A N 1
ATOM 1708 C CA . SER A 1 243 ? -1.752 6.476 -1.852 1.00 97.00 243 SER A CA 1
ATOM 1709 C C . SER A 1 243 ? -1.549 7.985 -1.675 1.00 97.00 243 SER A C 1
ATOM 1711 O O . SER A 1 243 ? -2.516 8.740 -1.522 1.00 97.00 243 SER A O 1
ATOM 1713 N N . ASN A 1 244 ? -0.285 8.407 -1.591 1.00 95.75 244 ASN A N 1
ATOM 1714 C CA . ASN A 1 244 ? 0.092 9.773 -1.229 1.00 95.75 244 ASN A CA 1
ATOM 1715 C C . ASN A 1 244 ? 0.339 10.660 -2.456 1.00 95.75 244 ASN A C 1
ATOM 1717 O O . ASN A 1 244 ? 0.718 10.188 -3.530 1.00 95.75 244 ASN A O 1
ATOM 1721 N N . VAL A 1 245 ? 0.210 11.965 -2.244 1.00 95.19 245 VAL A N 1
ATOM 1722 C CA . VAL A 1 245 ? 0.722 13.026 -3.110 1.00 95.19 245 VAL A CA 1
ATOM 1723 C C . VAL A 1 245 ? 1.924 13.634 -2.399 1.00 95.19 245 VAL A C 1
ATOM 1725 O O . VAL A 1 245 ? 1.783 14.378 -1.429 1.00 95.19 245 VAL A O 1
ATOM 1728 N N . GLU A 1 246 ? 3.114 13.256 -2.854 1.00 92.19 246 GLU A N 1
ATOM 1729 C CA . GLU A 1 246 ? 4.362 13.531 -2.148 1.00 92.19 246 GLU A CA 1
ATOM 1730 C C . GLU A 1 246 ? 4.864 14.965 -2.350 1.00 92.19 246 GLU A C 1
ATOM 1732 O O . GLU A 1 246 ? 4.337 15.734 -3.152 1.00 92.19 246 GLU A O 1
ATOM 1737 N N . GLN A 1 247 ? 5.916 15.347 -1.633 1.00 87.88 247 GLN A N 1
ATOM 1738 C CA . GLN A 1 247 ? 6.471 16.703 -1.671 1.00 87.88 247 GLN A CA 1
ATOM 1739 C C . GLN A 1 247 ? 6.825 17.146 -3.101 1.00 87.88 247 GLN A C 1
ATOM 1741 O O . GLN A 1 247 ? 7.297 16.363 -3.925 1.00 87.88 247 GLN A O 1
ATOM 1746 N N . GLY A 1 248 ? 6.598 18.423 -3.400 1.00 83.50 248 GLY A N 1
ATOM 1747 C CA . GLY A 1 248 ? 6.818 19.022 -4.717 1.00 83.50 248 GLY A CA 1
ATOM 1748 C C . GLY A 1 248 ? 5.754 18.669 -5.758 1.00 83.50 248 GLY A C 1
ATOM 1749 O O . GLY A 1 248 ? 5.897 19.052 -6.922 1.00 83.50 248 GLY A O 1
ATOM 1750 N N . SER A 1 249 ? 4.700 17.951 -5.363 1.00 86.69 249 SER A N 1
ATOM 1751 C CA . SER A 1 249 ? 3.713 17.412 -6.293 1.00 86.69 249 SER A CA 1
ATOM 1752 C C . SER A 1 249 ? 2.481 18.290 -6.475 1.00 86.69 249 SER A C 1
ATOM 1754 O O . SER A 1 249 ? 2.111 19.090 -5.618 1.00 86.69 249 SER A O 1
ATOM 1756 N N . THR A 1 250 ? 1.812 18.123 -7.613 1.00 89.88 250 THR A N 1
ATOM 1757 C CA . THR A 1 250 ? 0.481 18.670 -7.880 1.00 89.88 250 THR A CA 1
ATOM 1758 C C . THR A 1 250 ? -0.394 17.580 -8.486 1.00 89.88 250 THR A C 1
ATOM 1760 O O . THR A 1 250 ? -0.188 17.183 -9.635 1.00 89.88 250 THR A O 1
ATOM 1763 N N . GLY A 1 251 ? -1.370 17.110 -7.720 1.00 90.81 251 GLY A N 1
ATOM 1764 C CA . GLY A 1 251 ? -2.246 15.996 -8.074 1.00 90.81 251 GLY A CA 1
ATOM 1765 C C . GLY A 1 251 ? -3.133 15.621 -6.893 1.00 90.81 251 GLY A C 1
ATOM 1766 O O . GLY A 1 251 ? -2.892 16.064 -5.775 1.00 90.81 251 GLY A O 1
ATOM 1767 N N . ASN A 1 252 ? -4.167 14.829 -7.135 1.00 94.69 252 ASN A N 1
ATOM 1768 C CA . ASN A 1 252 ? -5.058 14.338 -6.089 1.00 94.69 252 ASN A CA 1
ATOM 1769 C C . ASN A 1 252 ? -4.703 12.903 -5.700 1.00 94.69 252 ASN A C 1
ATOM 1771 O O . ASN A 1 252 ? -4.195 12.129 -6.509 1.00 94.69 252 ASN A O 1
ATOM 1775 N N . GLY A 1 253 ? -5.008 12.537 -4.460 1.00 94.19 253 GLY A N 1
ATOM 1776 C CA . GLY A 1 253 ? -5.012 11.156 -4.021 1.00 94.19 253 GLY A CA 1
ATOM 1777 C C . GLY A 1 253 ? -6.187 10.403 -4.650 1.00 94.19 253 GLY A C 1
ATOM 1778 O O . GLY A 1 253 ? -7.326 10.856 -4.545 1.00 94.19 253 GLY A O 1
ATOM 1779 N N . ALA A 1 254 ? -5.941 9.259 -5.287 1.00 96.06 254 ALA A N 1
ATOM 1780 C CA . ALA A 1 254 ? -7.010 8.460 -5.892 1.00 96.06 254 ALA A CA 1
ATOM 1781 C C . ALA A 1 254 ? -7.753 7.564 -4.886 1.00 96.06 254 ALA A C 1
ATOM 1783 O O . ALA A 1 254 ? -8.940 7.297 -5.074 1.00 96.06 254 ALA A O 1
ATOM 1784 N N . GLY A 1 255 ? -7.092 7.155 -3.799 1.00 97.50 255 GLY A N 1
ATOM 1785 C CA . GLY A 1 255 ? -7.729 6.494 -2.658 1.00 97.50 255 GLY A CA 1
ATOM 1786 C C . GLY A 1 255 ? -7.346 5.028 -2.461 1.00 97.50 255 GLY A C 1
ATOM 1787 O O . GLY A 1 255 ? -6.604 4.428 -3.241 1.00 97.50 255 GLY A O 1
ATOM 1788 N N . ILE A 1 256 ? -7.841 4.467 -1.359 1.00 98.88 256 ILE A N 1
ATOM 1789 C CA . ILE A 1 256 ? -7.565 3.099 -0.911 1.00 98.88 256 ILE A CA 1
ATOM 1790 C C . ILE A 1 256 ? -8.893 2.405 -0.612 1.00 98.88 256 ILE A C 1
ATOM 1792 O O . ILE A 1 256 ? -9.679 2.890 0.201 1.00 98.88 256 ILE A O 1
ATOM 1796 N N . PHE A 1 257 ? -9.111 1.250 -1.236 1.00 98.94 257 PHE A N 1
ATOM 1797 C CA . PHE A 1 257 ? -10.337 0.465 -1.135 1.00 98.94 257 PHE A CA 1
ATOM 1798 C C . PHE A 1 257 ? -9.996 -0.946 -0.667 1.00 98.94 257 PHE A C 1
ATOM 1800 O O . PHE A 1 257 ? -9.205 -1.649 -1.300 1.00 98.94 257 PHE A O 1
ATOM 1807 N N . ILE A 1 258 ? -10.563 -1.350 0.466 1.00 98.94 258 ILE A N 1
ATOM 1808 C CA . ILE A 1 258 ? -10.270 -2.638 1.095 1.00 98.94 258 ILE A CA 1
ATOM 1809 C C . ILE A 1 258 ? -11.571 -3.383 1.350 1.00 98.94 258 ILE A C 1
ATOM 1811 O O . ILE A 1 258 ? -12.460 -2.872 2.025 1.00 98.94 258 ILE A O 1
ATOM 1815 N N . GLU A 1 259 ? -11.637 -4.619 0.875 1.00 98.94 259 GLU A N 1
ATOM 1816 C CA . GLU A 1 259 ? -12.661 -5.593 1.232 1.00 98.94 259 GLU A CA 1
ATOM 1817 C C . GLU A 1 259 ? -11.975 -6.786 1.894 1.00 98.94 259 GLU A C 1
ATOM 1819 O O . GLU A 1 259 ? -11.102 -7.411 1.287 1.00 98.94 259 GLU A O 1
ATOM 1824 N N . THR A 1 260 ? -12.313 -7.089 3.151 1.00 98.88 260 THR A N 1
ATOM 1825 C CA . THR A 1 260 ? -11.694 -8.218 3.860 1.00 98.88 260 THR A CA 1
ATOM 1826 C C . THR A 1 260 ? -12.626 -8.965 4.812 1.00 98.88 260 THR A C 1
ATOM 1828 O O . THR A 1 260 ? -13.601 -8.404 5.303 1.00 98.88 260 THR A O 1
ATOM 1831 N N . GLY A 1 261 ? -12.333 -10.232 5.112 1.00 98.81 261 GLY A N 1
ATOM 1832 C CA . GLY A 1 261 ? -13.017 -10.967 6.182 1.00 98.81 261 GLY A CA 1
ATOM 1833 C C . GLY A 1 261 ? -12.780 -10.324 7.555 1.00 98.81 261 GLY A C 1
ATOM 1834 O O . GLY A 1 261 ? -13.722 -9.958 8.250 1.00 98.81 261 GLY A O 1
ATOM 1835 N N . SER A 1 262 ? -11.514 -10.090 7.898 1.00 98.88 262 SER A N 1
ATOM 1836 C CA . SER A 1 262 ? -11.061 -9.412 9.120 1.00 98.88 262 SER A CA 1
ATOM 1837 C C . SER A 1 262 ? -9.875 -8.486 8.831 1.00 98.88 262 SER A C 1
ATOM 1839 O O . SER A 1 262 ? -9.152 -8.684 7.846 1.00 98.88 262 SER A O 1
ATOM 1841 N N . LEU A 1 263 ? -9.673 -7.470 9.676 1.00 98.94 263 LEU A N 1
ATOM 1842 C CA . LEU A 1 263 ? -8.573 -6.507 9.558 1.00 98.94 263 LEU A CA 1
ATOM 1843 C C . LEU A 1 263 ? -7.870 -6.295 10.903 1.00 98.94 263 LEU A C 1
ATOM 1845 O O . LEU A 1 263 ? -8.497 -5.894 11.883 1.00 98.94 263 LEU A O 1
ATOM 1849 N N . GLU A 1 264 ? -6.552 -6.480 10.932 1.00 98.88 264 GLU A N 1
ATOM 1850 C CA . GLU A 1 264 ? -5.701 -6.109 12.063 1.00 98.88 264 GLU A CA 1
ATOM 1851 C C . GLU A 1 264 ? -4.616 -5.118 11.629 1.00 98.88 264 GLU A C 1
ATOM 1853 O O . GLU A 1 264 ? -3.865 -5.373 10.690 1.00 98.88 264 GLU A O 1
ATOM 1858 N N . ILE A 1 265 ? -4.522 -3.992 12.338 1.00 98.75 265 ILE A N 1
ATOM 1859 C CA . ILE A 1 265 ? -3.484 -2.974 12.161 1.00 98.75 265 ILE A CA 1
ATOM 1860 C C . ILE A 1 265 ? -2.776 -2.802 13.498 1.00 98.75 265 ILE A C 1
ATOM 1862 O O . ILE A 1 265 ? -3.362 -2.295 14.461 1.00 98.75 265 ILE A O 1
ATOM 1866 N N . SER A 1 266 ? -1.516 -3.227 13.564 1.00 97.38 266 SER A N 1
ATOM 1867 C CA . SER A 1 266 ? -0.770 -3.218 14.814 1.00 97.38 266 SER A CA 1
ATOM 1868 C C . SER A 1 266 ? 0.669 -2.746 14.685 1.00 97.38 266 SER A C 1
ATOM 1870 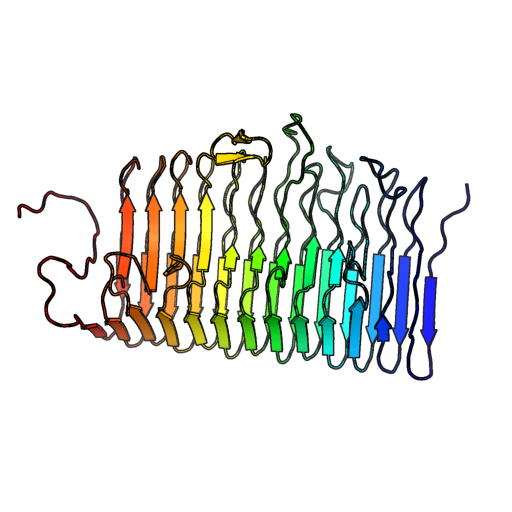O O . SER A 1 266 ? 1.254 -2.678 13.601 1.00 97.38 266 SER A O 1
ATOM 1872 N N . SER A 1 267 ? 1.272 -2.447 15.837 1.00 95.44 267 SER A N 1
ATOM 1873 C CA . SER A 1 267 ? 2.705 -2.171 15.959 1.00 95.44 267 SER A CA 1
ATOM 1874 C C . SER A 1 267 ? 3.201 -1.072 15.005 1.00 95.44 267 SER A C 1
ATOM 1876 O O . SER A 1 267 ? 4.186 -1.278 14.294 1.00 95.44 267 SER A O 1
ATOM 1878 N N . GLY A 1 268 ? 2.514 0.075 14.993 1.00 95.62 268 GLY A N 1
ATOM 1879 C CA . GLY A 1 268 ? 2.871 1.268 14.213 1.00 95.62 268 GLY A CA 1
ATOM 1880 C C . GLY A 1 268 ? 2.524 1.199 12.726 1.00 95.62 268 GLY A C 1
ATOM 1881 O O . GLY A 1 268 ? 3.083 1.961 11.944 1.00 95.62 268 GLY A O 1
ATOM 1882 N N . SER A 1 269 ? 1.657 0.270 12.320 1.00 98.31 269 SER A N 1
ATOM 1883 C CA . SER A 1 269 ? 1.300 0.086 10.908 1.00 98.31 269 SER A CA 1
ATOM 1884 C C . SER A 1 269 ? 0.198 1.043 10.450 1.00 98.31 269 SER A C 1
ATOM 1886 O O . SER A 1 269 ? -0.668 1.419 11.236 1.00 98.31 269 SER A O 1
ATOM 1888 N N . GLN A 1 270 ? 0.211 1.453 9.182 1.00 98.31 270 GLN A N 1
ATOM 1889 C CA . GLN A 1 270 ? -0.608 2.570 8.706 1.00 98.31 270 GLN A CA 1
ATOM 1890 C C . GLN A 1 270 ? -1.278 2.285 7.359 1.00 98.31 270 GLN A C 1
ATOM 1892 O O . GLN A 1 270 ? -0.656 1.752 6.442 1.00 98.31 270 GLN A O 1
ATOM 1897 N N . ILE A 1 271 ? -2.543 2.687 7.232 1.00 98.81 271 ILE A N 1
ATOM 1898 C CA . ILE A 1 271 ? -3.256 2.820 5.954 1.00 98.81 271 ILE A CA 1
ATOM 1899 C C . ILE A 1 271 ? -3.499 4.310 5.750 1.00 98.81 271 ILE A C 1
ATOM 1901 O O . ILE A 1 271 ? -4.161 4.930 6.585 1.00 98.81 271 ILE A O 1
ATOM 1905 N N . GLN A 1 272 ? -2.957 4.902 4.687 1.00 97.75 272 GLN A N 1
ATOM 1906 C CA . GLN A 1 272 ? -2.958 6.355 4.566 1.00 97.75 272 GLN A CA 1
ATOM 1907 C C . GLN A 1 272 ? -3.097 6.921 3.155 1.00 97.75 272 GLN A C 1
ATOM 1909 O O . GLN A 1 272 ? -2.566 6.390 2.182 1.00 97.75 272 GLN A O 1
ATOM 1914 N N . SER A 1 273 ? -3.737 8.085 3.073 1.00 97.62 273 SER A N 1
ATOM 1915 C CA . SER A 1 273 ? -3.620 8.983 1.927 1.00 97.62 273 SER A CA 1
ATOM 1916 C C . SER A 1 273 ? -3.222 10.373 2.407 1.00 97.62 273 SER A C 1
ATOM 1918 O O . SER A 1 273 ? -3.942 11.025 3.167 1.00 97.62 273 SER A O 1
ATOM 1920 N N . LEU A 1 274 ? -2.050 10.823 1.983 1.00 95.31 274 LEU A N 1
ATOM 1921 C CA . LEU A 1 274 ? -1.414 12.041 2.471 1.00 95.31 274 LEU A CA 1
ATOM 1922 C C . LEU A 1 274 ? -1.226 13.063 1.343 1.00 95.31 274 LEU A C 1
ATOM 1924 O O . LEU A 1 274 ? -0.877 12.684 0.229 1.00 95.31 274 LEU A O 1
ATOM 1928 N N . ILE A 1 275 ? -1.388 14.347 1.664 1.00 96.88 275 ILE A N 1
ATOM 1929 C CA . ILE A 1 275 ? -0.793 15.468 0.925 1.00 96.88 275 ILE A CA 1
ATOM 1930 C C . ILE A 1 275 ? 0.422 15.933 1.719 1.00 96.88 275 ILE A C 1
ATOM 1932 O O . ILE A 1 275 ? 0.265 16.496 2.807 1.00 96.88 275 ILE A O 1
ATOM 1936 N N . SER A 1 276 ? 1.617 15.645 1.207 1.00 93.94 276 SER A N 1
ATOM 1937 C CA . SER A 1 276 ? 2.854 15.860 1.954 1.00 93.94 276 SER A CA 1
ATOM 1938 C C . SER A 1 276 ? 3.148 17.346 2.146 1.00 93.94 276 SER A C 1
ATOM 1940 O O . SER A 1 276 ? 2.897 18.191 1.279 1.00 93.94 276 SER A O 1
ATOM 1942 N N . GLY A 1 277 ? 3.698 17.657 3.312 1.00 90.06 277 GLY A N 1
ATOM 1943 C CA . GLY A 1 277 ? 4.024 19.015 3.709 1.00 90.06 277 GLY A CA 1
ATOM 1944 C C . GLY A 1 277 ? 5.279 19.569 3.039 1.00 90.06 277 GLY A C 1
ATOM 1945 O O . GLY A 1 277 ? 5.784 19.058 2.041 1.00 90.06 277 GLY A O 1
ATOM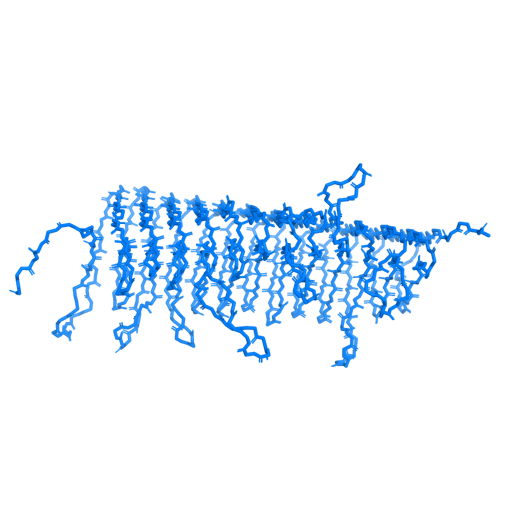 1946 N N . GLU A 1 278 ? 5.816 20.631 3.626 1.00 85.75 278 GLU A N 1
ATOM 1947 C CA . GLU A 1 278 ? 7.173 21.086 3.331 1.00 85.75 278 GLU A CA 1
ATOM 1948 C C . GLU A 1 278 ? 8.210 20.021 3.731 1.00 85.75 278 GLU A C 1
ATOM 1950 O O . GLU A 1 278 ? 8.081 19.357 4.759 1.00 85.75 278 GLU A O 1
ATOM 1955 N N . GLY A 1 279 ? 9.293 19.893 2.966 1.00 81.56 279 GLY A N 1
ATOM 1956 C CA . GLY A 1 279 ? 10.419 19.047 3.358 1.00 81.56 279 GLY A CA 1
ATOM 1957 C C . GLY A 1 279 ? 11.680 19.332 2.562 1.00 81.56 279 GLY A C 1
ATOM 1958 O O . GLY A 1 279 ? 11.763 20.340 1.864 1.00 81.56 279 GLY A O 1
ATOM 1959 N N . THR A 1 280 ? 12.692 18.479 2.692 1.00 79.25 280 THR A N 1
ATOM 1960 C CA . THR A 1 280 ? 13.971 18.668 1.999 1.00 79.25 280 THR A CA 1
ATOM 1961 C C . THR A 1 280 ? 14.367 17.435 1.216 1.00 79.25 280 THR A C 1
ATOM 1963 O O . THR A 1 280 ? 14.198 16.311 1.687 1.00 79.25 280 THR A O 1
ATOM 1966 N N . ASP A 1 281 ? 14.962 17.644 0.046 1.00 78.62 281 ASP A N 1
ATOM 1967 C CA . ASP A 1 281 ? 15.594 16.566 -0.705 1.00 78.62 281 ASP A CA 1
ATOM 1968 C C . ASP A 1 281 ? 16.855 16.038 0.031 1.00 78.62 281 ASP A C 1
ATOM 1970 O O . ASP A 1 281 ? 17.320 16.644 1.005 1.00 78.62 281 ASP A O 1
ATOM 1974 N N . PRO A 1 282 ? 17.462 14.919 -0.414 1.00 74.56 282 PRO A N 1
ATOM 1975 C CA . PRO A 1 282 ? 18.686 14.390 0.198 1.00 74.56 282 PRO A CA 1
ATOM 1976 C C . PRO A 1 282 ? 19.901 15.332 0.150 1.00 74.56 282 PRO A C 1
ATOM 1978 O O . PRO A 1 282 ? 20.902 15.069 0.816 1.00 74.56 282 PRO A O 1
ATOM 1981 N N . LEU A 1 283 ? 19.845 16.399 -0.653 1.00 79.44 283 LEU A N 1
ATOM 1982 C CA . LEU A 1 283 ? 20.884 17.421 -0.767 1.00 79.44 283 LEU A CA 1
ATOM 1983 C C . LEU A 1 283 ? 20.623 18.620 0.164 1.00 79.44 283 LEU A C 1
ATOM 1985 O O . LEU A 1 283 ? 21.467 19.510 0.254 1.00 79.44 283 LEU A O 1
ATOM 1989 N N . GLY A 1 284 ? 19.498 18.625 0.886 1.00 81.19 284 GLY A N 1
ATOM 1990 C CA . GLY A 1 284 ? 19.093 19.686 1.803 1.00 81.19 284 GLY A CA 1
ATOM 1991 C C . GLY A 1 284 ? 18.368 20.851 1.127 1.00 81.19 284 GLY A C 1
ATOM 1992 O O . GLY A 1 284 ? 18.182 21.889 1.761 1.00 81.19 284 GLY A O 1
ATOM 1993 N N . ASN A 1 285 ? 17.965 20.714 -0.139 1.00 80.81 285 ASN A N 1
ATOM 1994 C CA . ASN A 1 285 ? 17.165 21.733 -0.809 1.00 80.81 285 ASN A CA 1
ATOM 1995 C C . ASN A 1 285 ? 15.716 21.639 -0.343 1.00 80.81 285 ASN A C 1
ATOM 1997 O O . ASN A 1 285 ? 15.154 20.547 -0.268 1.00 80.81 285 ASN A O 1
ATOM 2001 N N . GLN A 1 286 ? 15.104 22.790 -0.078 1.00 83.62 286 GLN A N 1
ATOM 2002 C CA . GLN A 1 286 ? 13.692 22.871 0.269 1.00 83.62 286 GLN A CA 1
ATOM 2003 C C . GLN A 1 286 ? 12.832 22.416 -0.916 1.00 83.62 286 GLN A C 1
ATOM 2005 O O . GLN A 1 286 ? 12.888 23.002 -1.998 1.00 83.62 286 GLN A O 1
ATOM 2010 N N . LEU A 1 287 ? 12.014 21.397 -0.688 1.00 81.44 287 LEU A N 1
ATOM 2011 C CA . LEU A 1 287 ? 10.946 20.989 -1.582 1.00 81.44 287 LEU A CA 1
ATOM 2012 C C . LEU A 1 287 ? 9.705 21.830 -1.284 1.00 81.44 287 LEU A C 1
ATOM 2014 O O . LEU A 1 287 ? 9.400 22.147 -0.128 1.00 81.44 287 LEU A O 1
ATOM 2018 N N . LEU A 1 288 ? 9.004 22.211 -2.352 1.00 86.75 288 LEU A N 1
ATOM 2019 C CA . LEU A 1 288 ? 7.693 22.837 -2.231 1.00 86.75 288 LEU A CA 1
ATOM 2020 C C . LEU A 1 288 ? 6.717 21.839 -1.592 1.00 86.75 288 LEU A C 1
ATOM 2022 O O . LEU A 1 288 ? 6.850 20.638 -1.827 1.00 86.75 288 LEU A O 1
ATOM 2026 N N . PRO A 1 289 ? 5.731 22.302 -0.818 1.00 90.50 289 PRO A N 1
ATOM 2027 C CA . PRO A 1 289 ? 4.680 21.422 -0.336 1.00 90.50 289 PRO A CA 1
ATOM 2028 C C . PRO A 1 289 ? 3.846 20.857 -1.490 1.00 90.50 289 PRO A C 1
ATOM 2030 O O . PRO A 1 289 ? 3.761 21.458 -2.568 1.00 90.50 289 PRO A O 1
ATOM 2033 N N . ALA A 1 290 ? 3.215 19.710 -1.251 1.00 93.31 290 ALA A N 1
ATOM 2034 C CA . ALA A 1 290 ? 2.276 19.124 -2.194 1.00 93.31 290 ALA A CA 1
ATOM 2035 C C . ALA A 1 290 ? 0.979 19.949 -2.289 1.00 93.31 290 ALA A C 1
ATOM 2037 O O . ALA A 1 290 ? 0.546 20.580 -1.318 1.00 93.31 290 ALA A O 1
ATOM 2038 N N . GLN A 1 291 ? 0.354 19.933 -3.469 1.00 94.44 291 GLN A N 1
ATOM 2039 C CA . GLN A 1 291 ? -0.927 20.594 -3.732 1.00 94.44 291 GLN A CA 1
ATOM 2040 C C . GLN A 1 291 ? -1.938 19.635 -4.371 1.00 94.44 291 GLN A C 1
ATOM 2042 O O . GLN A 1 291 ? -1.652 19.026 -5.402 1.00 94.44 291 GLN A O 1
ATOM 2047 N N . GLY A 1 292 ? -3.138 19.570 -3.804 1.00 94.88 292 GLY A N 1
ATOM 2048 C CA . GLY A 1 292 ? -4.256 18.740 -4.256 1.00 94.88 292 GLY A CA 1
ATOM 2049 C C . GLY A 1 292 ? -4.962 18.075 -3.081 1.00 94.88 292 GLY A C 1
ATOM 2050 O O . GLY A 1 292 ? -4.577 18.277 -1.936 1.00 94.88 292 GLY A O 1
ATOM 2051 N N . ASN A 1 293 ? -6.016 17.308 -3.344 1.00 96.38 293 ASN A N 1
ATOM 2052 C CA . ASN A 1 293 ? -6.829 16.707 -2.282 1.00 96.38 293 ASN A CA 1
ATOM 2053 C C . ASN A 1 293 ? -6.382 15.278 -1.982 1.00 96.38 293 ASN A C 1
ATOM 2055 O O . ASN A 1 293 ? -6.082 14.528 -2.906 1.00 96.38 293 ASN A O 1
ATOM 2059 N N . SER A 1 294 ? -6.354 14.887 -0.708 1.00 96.50 294 SER A N 1
ATOM 2060 C CA . SER A 1 294 ? -6.086 13.505 -0.292 1.00 96.50 294 SER A CA 1
ATOM 2061 C C . SER A 1 294 ? -7.233 12.583 -0.727 1.00 96.50 294 SER A C 1
ATOM 2063 O O . SER A 1 294 ? -8.393 12.993 -0.814 1.00 96.50 294 SER A O 1
ATOM 2065 N N . GLY A 1 295 ? -6.893 11.333 -1.032 1.00 97.81 295 GLY A N 1
ATOM 2066 C CA . GLY A 1 295 ? -7.835 10.326 -1.499 1.00 97.81 295 GLY A CA 1
ATOM 2067 C C . GLY A 1 295 ? -8.696 9.766 -0.374 1.00 97.81 295 GLY A C 1
ATOM 2068 O O . GLY A 1 295 ? -8.313 9.760 0.796 1.00 97.81 295 GLY A O 1
ATOM 2069 N N . GLU A 1 296 ? -9.872 9.266 -0.739 1.00 98.56 296 GLU A N 1
ATOM 2070 C CA . GLU A 1 296 ? -10.743 8.550 0.190 1.00 98.56 296 GLU A CA 1
ATOM 2071 C C . GLU A 1 296 ? -10.117 7.220 0.634 1.00 98.56 296 GLU A C 1
ATOM 2073 O O . GLU A 1 296 ? -9.462 6.534 -0.152 1.00 98.56 296 GLU A O 1
ATOM 2078 N N . ILE A 1 297 ? -10.366 6.837 1.887 1.00 98.94 297 ILE A N 1
ATOM 2079 C CA . ILE A 1 297 ? -10.121 5.477 2.369 1.00 98.94 297 ILE A CA 1
ATOM 2080 C C . ILE A 1 297 ? -11.466 4.825 2.681 1.00 98.94 297 ILE A C 1
ATOM 2082 O O . ILE A 1 297 ? -12.172 5.261 3.591 1.00 98.94 297 ILE A O 1
ATOM 2086 N N . GLN A 1 298 ? -11.800 3.759 1.957 1.00 98.94 298 GLN A N 1
ATOM 2087 C CA . GLN A 1 298 ? -12.998 2.960 2.190 1.00 98.94 298 GLN A CA 1
ATOM 2088 C C . GLN A 1 298 ? -12.613 1.531 2.579 1.00 98.94 298 GLN A C 1
ATOM 2090 O O . GLN A 1 298 ? -11.853 0.865 1.874 1.00 98.94 298 GLN A O 1
ATOM 2095 N N . ILE A 1 299 ? -13.154 1.048 3.697 1.00 98.94 299 ILE A N 1
ATOM 2096 C CA . ILE A 1 299 ? -12.872 -0.287 4.226 1.00 98.94 299 ILE A CA 1
ATOM 2097 C C . ILE A 1 299 ? -14.184 -1.001 4.553 1.00 98.94 299 ILE A C 1
ATOM 2099 O O . ILE A 1 299 ? -14.920 -0.586 5.446 1.00 98.94 299 ILE A O 1
ATOM 2103 N N . ASN A 1 300 ? -14.436 -2.111 3.869 1.00 98.88 300 ASN A N 1
ATOM 2104 C CA . ASN A 1 300 ? -15.549 -3.013 4.126 1.00 98.88 300 ASN A CA 1
ATOM 2105 C C . ASN A 1 300 ? -14.997 -4.309 4.735 1.00 98.88 300 ASN A C 1
ATOM 2107 O O . ASN A 1 300 ? -14.234 -5.032 4.093 1.00 98.88 300 ASN A O 1
ATOM 2111 N N . VAL A 1 301 ? -15.368 -4.610 5.976 1.00 98.88 301 VAL A N 1
ATOM 2112 C CA . VAL A 1 301 ? -14.930 -5.810 6.698 1.00 98.88 301 VAL A CA 1
ATOM 2113 C C . VAL A 1 301 ? -16.134 -6.674 7.046 1.00 98.88 301 VAL A C 1
ATOM 2115 O O . VAL A 1 301 ? -17.156 -6.161 7.486 1.00 98.88 301 VAL A O 1
ATOM 2118 N N . MET A 1 302 ? -16.051 -7.988 6.834 1.00 98.69 302 MET A N 1
ATOM 2119 C CA . MET A 1 302 ? -17.173 -8.887 7.147 1.00 98.69 302 MET A CA 1
ATOM 2120 C C . MET A 1 302 ? -17.334 -9.109 8.653 1.00 98.69 302 MET A C 1
ATOM 2122 O O . MET A 1 302 ? -18.452 -9.227 9.146 1.00 98.69 302 MET A O 1
ATOM 2126 N N . GLU A 1 303 ? -16.215 -9.174 9.370 1.00 98.50 303 GLU A N 1
ATOM 2127 C CA . GLU A 1 303 ? -16.148 -9.460 10.798 1.00 98.50 303 GLU A CA 1
ATOM 2128 C C . GLU A 1 303 ? -15.519 -8.278 11.558 1.00 98.50 303 GLU A C 1
ATOM 2130 O O . GLU A 1 303 ? -16.078 -7.179 11.607 1.00 98.50 303 GLU A O 1
ATOM 2135 N N . ASP A 1 304 ? -14.356 -8.498 12.171 1.00 98.62 304 ASP A N 1
ATOM 2136 C CA . ASP A 1 304 ? -13.754 -7.587 13.133 1.00 98.62 304 ASP A CA 1
ATOM 2137 C C . ASP A 1 304 ? -12.634 -6.738 12.524 1.00 98.62 304 ASP A C 1
ATOM 2139 O O . ASP A 1 304 ? -11.754 -7.235 11.813 1.00 98.62 304 ASP A O 1
ATOM 2143 N N . ILE A 1 305 ? -12.603 -5.469 12.932 1.00 98.88 305 ILE A N 1
ATOM 2144 C CA . ILE A 1 305 ? -11.451 -4.579 12.787 1.00 98.88 305 ILE A CA 1
ATOM 2145 C C . ILE A 1 305 ? -10.779 -4.394 14.149 1.00 98.88 305 ILE A C 1
ATOM 2147 O O . ILE A 1 305 ? -11.434 -4.045 15.136 1.00 98.88 305 ILE A O 1
ATOM 2151 N N . LYS A 1 306 ? -9.456 -4.571 14.200 1.00 98.69 306 LYS A N 1
ATOM 2152 C CA . LYS A 1 306 ? -8.618 -4.319 15.380 1.00 98.69 306 LYS A CA 1
ATOM 2153 C C . LYS A 1 306 ? -7.499 -3.346 15.036 1.00 98.69 306 LYS A C 1
ATOM 2155 O O . LYS A 1 306 ? -6.699 -3.615 14.147 1.00 98.69 306 LYS A O 1
ATOM 2160 N N . ILE A 1 307 ? -7.425 -2.236 15.765 1.00 98.31 307 ILE A N 1
ATOM 2161 C CA . ILE A 1 307 ? -6.393 -1.209 15.585 1.00 98.31 307 ILE A CA 1
ATOM 2162 C C . ILE A 1 307 ? -5.740 -0.933 16.933 1.00 98.31 307 ILE A C 1
ATOM 2164 O O . ILE A 1 307 ? -6.434 -0.581 17.887 1.00 98.31 307 ILE A O 1
ATOM 2168 N N . GLY A 1 308 ? -4.419 -1.062 17.024 1.00 95.06 308 GLY A N 1
ATOM 2169 C CA . GLY A 1 308 ? -3.705 -0.682 18.239 1.00 95.06 308 GLY A CA 1
ATOM 2170 C C . GLY A 1 308 ? -2.232 -1.058 18.256 1.00 95.06 308 GLY A C 1
ATOM 2171 O O . GLY A 1 308 ? -1.785 -1.998 17.606 1.00 95.06 308 GLY A O 1
ATOM 2172 N N . GLY A 1 309 ? -1.463 -0.337 19.053 1.00 91.38 309 GLY A N 1
ATOM 2173 C CA . GLY A 1 309 ? -0.023 -0.475 19.191 1.00 91.38 309 GLY A CA 1
ATOM 2174 C C . GLY A 1 309 ? 0.719 0.683 18.529 1.00 91.38 309 GLY A C 1
ATOM 2175 O O . GLY A 1 309 ? 0.389 1.129 17.433 1.00 91.38 309 GLY A O 1
ATOM 2176 N N . THR A 1 310 ? 1.805 1.109 19.158 1.00 92.38 310 THR A N 1
ATOM 2177 C CA . THR A 1 310 ? 2.776 2.035 18.572 1.00 92.38 310 THR A CA 1
ATOM 2178 C C . THR A 1 310 ? 4.075 1.302 18.287 1.00 92.38 310 THR A C 1
ATOM 2180 O O . THR A 1 310 ? 4.405 0.300 18.931 1.00 92.38 310 THR A O 1
ATOM 2183 N N . ARG A 1 311 ? 4.863 1.816 17.347 1.00 92.50 311 ARG A N 1
ATOM 2184 C CA . ARG A 1 311 ? 6.235 1.358 17.133 1.00 92.50 311 ARG A CA 1
ATOM 2185 C C . ARG A 1 311 ? 7.076 2.501 16.594 1.00 92.50 311 ARG A C 1
ATOM 2187 O O . ARG A 1 311 ? 6.674 3.211 15.687 1.00 92.50 311 ARG A O 1
ATOM 2194 N N . ASN A 1 312 ? 8.253 2.704 17.184 1.00 90.31 312 ASN A N 1
ATOM 2195 C CA . ASN A 1 312 ? 9.183 3.780 16.812 1.00 90.31 312 ASN A CA 1
ATOM 2196 C C . ASN A 1 312 ? 8.551 5.189 16.786 1.00 90.31 312 ASN A C 1
ATOM 2198 O O . ASN A 1 312 ? 8.961 6.032 15.998 1.00 90.31 312 ASN A O 1
ATOM 2202 N N . GLY A 1 313 ? 7.561 5.443 17.648 1.00 87.75 313 GLY A N 1
ATOM 2203 C CA . GLY A 1 313 ? 6.835 6.717 17.692 1.00 87.75 313 GLY A CA 1
ATOM 2204 C C . GLY A 1 313 ? 5.684 6.837 16.690 1.00 87.75 313 GLY A C 1
ATOM 2205 O O . GLY A 1 313 ? 4.945 7.813 16.766 1.00 87.75 313 GLY A O 1
ATOM 2206 N N . PHE A 1 314 ? 5.486 5.850 15.811 1.00 90.38 314 PHE A N 1
ATOM 2207 C CA . PHE A 1 314 ? 4.354 5.802 14.892 1.00 90.38 314 PHE A CA 1
ATOM 2208 C C . PHE A 1 314 ? 3.172 5.053 15.525 1.00 90.38 314 PHE A C 1
ATOM 2210 O O . PHE A 1 314 ? 3.367 3.943 16.039 1.00 90.38 314 PHE A O 1
ATOM 2217 N N . PRO A 1 315 ? 1.960 5.633 15.514 1.00 93.62 315 PRO A N 1
ATOM 2218 C CA . PRO A 1 315 ? 0.731 4.941 15.888 1.00 93.62 315 PRO A CA 1
ATOM 2219 C C . PRO A 1 315 ? 0.264 3.978 14.795 1.00 93.62 315 PRO A C 1
ATOM 2221 O O . PRO A 1 315 ? 0.538 4.189 13.611 1.00 93.62 315 PRO A O 1
ATOM 2224 N N . SER A 1 316 ? -0.488 2.955 15.201 1.00 97.19 316 SER A N 1
ATOM 2225 C CA . SER A 1 316 ? -1.269 2.137 14.277 1.00 97.19 316 SER A CA 1
ATOM 2226 C C . SER A 1 316 ? -2.533 2.890 13.882 1.00 97.19 316 SER A C 1
ATOM 2228 O O . SER A 1 316 ? -3.351 3.213 14.745 1.00 97.19 316 SER A O 1
ATOM 2230 N N . GLN A 1 317 ? -2.711 3.206 12.599 1.00 97.12 317 GLN A N 1
ATOM 2231 C CA . GLN A 1 317 ? -3.818 4.078 12.206 1.00 97.12 317 GLN A CA 1
ATOM 2232 C C . GLN A 1 317 ? -4.335 3.892 10.781 1.00 97.12 317 GLN A C 1
ATOM 2234 O O . GLN A 1 317 ? -3.629 3.421 9.891 1.00 97.12 317 GLN A O 1
ATOM 2239 N N . ILE A 1 318 ? -5.570 4.348 10.576 1.00 98.75 318 ILE A N 1
ATOM 2240 C CA . ILE A 1 318 ? -6.136 4.661 9.262 1.00 98.75 318 ILE A CA 1
ATOM 2241 C C . ILE A 1 318 ? -6.237 6.179 9.175 1.00 98.75 318 ILE A C 1
ATOM 2243 O O . ILE A 1 318 ? -6.856 6.791 10.051 1.00 98.75 318 ILE A O 1
ATOM 2247 N N . SER A 1 319 ? -5.630 6.805 8.166 1.00 98.00 319 SER A N 1
ATOM 2248 C CA . SER A 1 319 ? -5.579 8.265 8.137 1.00 98.00 319 SER A CA 1
ATOM 2249 C C . SER A 1 319 ? -5.584 8.926 6.770 1.00 98.00 319 SER A C 1
ATOM 2251 O O . SER A 1 319 ? -4.849 8.528 5.872 1.00 98.00 319 SER A O 1
ATOM 2253 N N . THR A 1 320 ? -6.298 10.040 6.669 1.00 98.19 320 THR A N 1
ATOM 2254 C CA . THR A 1 320 ? -6.163 11.000 5.573 1.00 98.19 320 THR A CA 1
ATOM 2255 C C . THR A 1 320 ? -5.639 12.322 6.126 1.00 98.19 320 THR A C 1
ATOM 2257 O O . THR A 1 320 ? -6.211 12.910 7.049 1.00 98.19 320 THR A O 1
ATOM 2260 N N . THR A 1 321 ? -4.533 12.821 5.585 1.00 95.62 321 THR A N 1
ATOM 2261 C CA . THR A 1 321 ? -3.834 13.968 6.184 1.00 95.62 321 THR A CA 1
ATOM 2262 C C . THR A 1 321 ? -3.392 14.960 5.124 1.00 95.62 321 THR A C 1
ATOM 2264 O O . THR A 1 321 ? -2.989 14.573 4.030 1.00 95.62 321 THR A O 1
ATOM 2267 N N . VAL A 1 322 ? -3.437 16.242 5.467 1.00 97.38 322 VAL A N 1
ATOM 2268 C CA . VAL A 1 322 ? -2.716 17.305 4.761 1.00 97.38 322 VAL A CA 1
ATOM 2269 C C . VAL A 1 322 ? -1.673 17.828 5.729 1.00 97.38 322 VAL A C 1
ATOM 2271 O O . VAL A 1 322 ? -2.016 18.478 6.715 1.00 97.38 322 VAL A O 1
ATOM 2274 N N . GLU A 1 323 ? -0.416 17.474 5.499 1.00 95.62 323 GLU A N 1
ATOM 2275 C CA . GLU A 1 323 ? 0.697 17.789 6.398 1.00 95.62 323 GLU A CA 1
ATOM 2276 C C . GLU A 1 323 ? 1.022 19.289 6.431 1.00 95.62 323 GLU A C 1
ATOM 2278 O O . GLU A 1 323 ? 0.582 20.066 5.581 1.00 95.62 323 GLU A O 1
ATOM 2283 N N . SER A 1 324 ? 1.832 19.704 7.411 1.00 94.25 324 SER A N 1
ATOM 2284 C CA . SER A 1 324 ? 2.282 21.093 7.567 1.00 94.25 324 SER A CA 1
ATOM 2285 C C . SER A 1 324 ? 2.869 21.667 6.274 1.00 94.25 324 SER A C 1
ATOM 2287 O O . SER A 1 324 ? 3.894 21.208 5.777 1.00 94.25 324 SER A O 1
ATOM 2289 N N . GLY A 1 325 ? 2.242 22.724 5.759 1.00 92.38 325 GLY A N 1
ATOM 2290 C CA . GLY A 1 325 ? 2.620 23.388 4.507 1.00 92.38 325 GLY A CA 1
ATOM 2291 C C . GLY A 1 325 ? 1.891 22.857 3.269 1.00 92.38 325 GLY A C 1
ATOM 2292 O O . GLY A 1 325 ? 1.762 23.600 2.298 1.00 92.38 325 GLY A O 1
ATOM 2293 N N . GLY A 1 326 ? 1.353 21.633 3.316 1.00 95.19 326 GLY A N 1
ATOM 2294 C CA . GLY A 1 326 ? 0.510 21.048 2.270 1.00 95.19 326 GLY A CA 1
ATOM 2295 C C . GLY A 1 326 ? -0.743 21.886 1.997 1.00 95.19 326 GLY A C 1
ATOM 2296 O O . GLY A 1 326 ? -1.224 22.612 2.875 1.00 95.19 326 GLY A O 1
ATOM 2297 N N . ILE A 1 327 ? -1.270 21.809 0.773 1.00 96.00 327 ILE A N 1
ATOM 2298 C CA . ILE A 1 327 ? -2.456 22.571 0.355 1.00 96.00 327 ILE A CA 1
ATOM 2299 C C . ILE A 1 327 ? -3.477 21.644 -0.305 1.00 96.00 327 ILE A C 1
ATOM 2301 O O . ILE A 1 327 ? -3.201 21.067 -1.353 1.00 96.00 327 ILE A O 1
ATOM 2305 N N . GLY A 1 328 ? -4.678 21.593 0.260 1.00 96.50 328 GLY A N 1
ATOM 2306 C CA . GLY A 1 328 ? -5.839 20.873 -0.252 1.00 96.50 328 GLY A CA 1
ATOM 2307 C C . GLY A 1 328 ? -6.644 20.238 0.873 1.00 96.50 328 GLY A C 1
ATOM 2308 O O . GLY A 1 328 ? -6.308 20.389 2.043 1.00 96.50 328 GLY A O 1
ATOM 2309 N N . ASP A 1 329 ? -7.727 19.553 0.527 1.00 97.62 329 ASP A N 1
ATOM 2310 C CA . ASP A 1 329 ? -8.619 18.931 1.502 1.00 97.62 329 ASP A CA 1
ATOM 2311 C C . ASP A 1 329 ? -8.175 17.496 1.839 1.00 97.62 329 ASP A C 1
ATOM 2313 O O . ASP A 1 329 ? -7.666 16.753 0.995 1.00 97.62 329 ASP A O 1
ATOM 2317 N N . SER A 1 330 ? -8.382 17.090 3.091 1.00 96.94 330 SER A N 1
ATOM 2318 C CA . SER A 1 330 ? -8.161 15.717 3.554 1.00 96.94 330 SER A CA 1
ATOM 2319 C C . SER A 1 330 ? -9.316 14.816 3.088 1.00 96.94 330 SER A C 1
ATOM 2321 O O . SER A 1 330 ? -10.484 15.202 3.160 1.00 96.94 330 SER A O 1
ATOM 2323 N N . GLY A 1 331 ? -9.002 13.610 2.603 1.00 98.06 331 GLY A N 1
ATOM 2324 C CA . GLY A 1 331 ? -10.005 12.655 2.131 1.00 98.06 331 GLY A CA 1
ATOM 2325 C C . GLY A 1 331 ? -10.934 12.156 3.243 1.00 98.06 331 GLY A C 1
ATOM 2326 O O . GLY A 1 331 ? -10.604 12.210 4.427 1.00 98.06 331 GLY A O 1
ATOM 2327 N N . ASN A 1 332 ? -12.105 11.635 2.875 1.00 98.69 332 ASN A N 1
ATOM 2328 C CA . ASN A 1 332 ? -12.999 10.991 3.843 1.00 98.69 332 ASN A CA 1
ATOM 2329 C C . ASN A 1 332 ? -12.493 9.591 4.218 1.00 98.69 332 ASN A C 1
ATOM 2331 O O . ASN A 1 332 ? -11.784 8.949 3.441 1.00 98.69 332 ASN A O 1
ATOM 2335 N N . ILE A 1 333 ? -12.918 9.100 5.381 1.00 98.88 333 ILE A N 1
ATOM 2336 C CA . ILE A 1 333 ? -12.736 7.706 5.791 1.00 98.88 333 ILE A CA 1
ATOM 2337 C C . ILE A 1 333 ? -14.113 7.076 5.986 1.00 98.88 333 ILE A C 1
ATOM 2339 O O . ILE A 1 333 ? -14.915 7.589 6.766 1.00 98.88 333 ILE A O 1
ATOM 2343 N N . ARG A 1 334 ? -14.378 5.957 5.304 1.00 98.88 334 ARG A N 1
ATOM 2344 C CA . ARG A 1 334 ? -15.622 5.186 5.433 1.00 98.88 334 ARG A CA 1
ATOM 2345 C C . ARG A 1 334 ? -15.332 3.752 5.838 1.00 98.88 334 ARG A C 1
ATOM 2347 O O . ARG A 1 334 ? -14.518 3.086 5.202 1.00 98.88 334 ARG A O 1
ATOM 2354 N N . ILE A 1 335 ? -15.994 3.275 6.887 1.00 98.88 335 ILE A N 1
ATOM 2355 C CA . ILE A 1 335 ? -15.783 1.931 7.430 1.00 98.88 335 ILE A CA 1
ATOM 2356 C C . ILE A 1 335 ? -17.116 1.220 7.634 1.00 98.88 335 ILE A C 1
ATOM 2358 O O . ILE A 1 335 ? -18.008 1.760 8.286 1.00 98.88 335 ILE A O 1
ATOM 2362 N N . GLN A 1 336 ? -17.204 -0.014 7.140 1.00 98.88 336 GLN A N 1
ATOM 2363 C CA . GLN A 1 336 ? -18.283 -0.955 7.434 1.00 98.88 336 GLN A CA 1
ATOM 2364 C C . GLN A 1 336 ? -17.706 -2.220 8.075 1.00 98.88 336 GLN A C 1
ATOM 2366 O O . GLN A 1 336 ? -16.734 -2.759 7.549 1.00 98.88 336 GLN A O 1
ATOM 2371 N N . ALA A 1 337 ? -18.257 -2.683 9.203 1.00 98.81 337 ALA A N 1
ATOM 2372 C CA . ALA A 1 337 ? -17.811 -3.919 9.865 1.00 98.81 337 ALA A CA 1
ATOM 2373 C C . ALA A 1 337 ? -18.865 -4.537 10.802 1.00 98.81 337 ALA A C 1
ATOM 2375 O O . ALA A 1 337 ? -19.884 -3.920 11.111 1.00 98.81 337 ALA A O 1
ATOM 2376 N N . GLU A 1 338 ? -18.609 -5.741 11.323 1.00 98.62 338 GLU A N 1
ATOM 2377 C CA . GLU A 1 338 ? -19.394 -6.284 12.439 1.00 98.62 338 GLU A CA 1
ATOM 2378 C C . GLU A 1 338 ? -19.008 -5.580 13.749 1.00 98.62 338 GLU A C 1
ATOM 2380 O O . GLU A 1 338 ? -19.863 -5.032 14.455 1.00 98.62 338 GLU A O 1
ATOM 2385 N N . ASN A 1 339 ? -17.705 -5.544 14.052 1.00 98.62 339 ASN A N 1
ATOM 2386 C CA . ASN A 1 339 ? -17.153 -4.867 15.223 1.00 98.62 339 ASN A CA 1
ATOM 2387 C C . ASN A 1 339 ? -15.896 -4.066 14.868 1.00 98.62 339 ASN A C 1
ATOM 2389 O O . ASN A 1 339 ? -15.076 -4.481 14.052 1.00 98.62 339 ASN A O 1
ATOM 2393 N N . LEU A 1 340 ? -15.695 -2.952 15.569 1.00 98.62 340 LEU A N 1
ATOM 2394 C CA . LEU A 1 340 ? -14.465 -2.166 15.517 1.00 98.62 340 LEU A CA 1
ATOM 2395 C C . LEU A 1 340 ? -13.914 -1.993 16.930 1.00 98.62 340 LEU A C 1
ATOM 2397 O O . LEU A 1 340 ? -14.556 -1.381 17.786 1.00 98.62 340 LEU A O 1
ATOM 2401 N N . ARG A 1 341 ? -12.703 -2.504 17.164 1.00 98.00 341 ARG A N 1
ATOM 2402 C CA . ARG A 1 341 ? -11.940 -2.295 18.396 1.00 98.00 341 ARG A CA 1
ATOM 2403 C C . ARG A 1 341 ? -10.714 -1.434 18.117 1.00 98.00 341 ARG A C 1
ATOM 2405 O O . ARG A 1 341 ? -9.832 -1.824 17.356 1.00 98.00 341 ARG A O 1
ATOM 2412 N N . ILE A 1 342 ? -10.631 -0.307 18.811 1.00 96.38 342 ILE A N 1
ATOM 2413 C CA . ILE A 1 342 ? -9.456 0.560 18.841 1.00 96.38 342 ILE A CA 1
ATOM 2414 C C . ILE A 1 342 ? -8.878 0.510 20.252 1.00 96.38 342 ILE A C 1
ATOM 2416 O O . ILE A 1 342 ? -9.555 0.858 21.220 1.00 96.38 342 ILE A O 1
ATOM 2420 N N . ASP A 1 343 ? -7.642 0.043 20.373 1.00 90.50 343 ASP A N 1
ATOM 2421 C CA . ASP A 1 343 ? -6.955 -0.121 21.646 1.00 90.50 343 ASP A CA 1
ATOM 2422 C C . ASP A 1 343 ? -5.690 0.736 21.695 1.00 90.50 343 ASP A C 1
ATOM 2424 O O . ASP A 1 343 ? -4.869 0.725 20.781 1.00 90.50 343 ASP A O 1
ATOM 2428 N N . GLY A 1 344 ? -5.547 1.484 22.782 1.00 81.94 344 GLY A N 1
ATOM 2429 C CA . GLY A 1 344 ? -4.374 2.266 23.109 1.00 81.94 344 GLY A CA 1
ATOM 2430 C C . GLY A 1 344 ? -3.710 1.741 24.372 1.00 81.94 344 GLY A C 1
ATOM 2431 O O . GLY A 1 344 ? -4.292 1.708 25.452 1.00 81.94 344 GLY A O 1
ATOM 2432 N N . GLN A 1 345 ? -2.448 1.373 24.259 1.00 79.19 345 GLN A N 1
ATOM 2433 C CA . GLN A 1 345 ? -1.567 1.014 25.364 1.00 79.19 345 GLN A CA 1
ATOM 2434 C C . GLN A 1 345 ? -0.518 2.110 25.628 1.00 79.19 345 GLN A C 1
ATOM 2436 O O . GLN A 1 345 ? 0.399 1.922 26.433 1.00 79.19 345 GLN A O 1
ATOM 2441 N N . SER A 1 346 ? -0.645 3.262 24.962 1.00 70.69 346 SER A N 1
ATOM 2442 C CA . SER A 1 346 ? 0.281 4.379 25.069 1.00 70.69 346 SER A CA 1
ATOM 2443 C C . SER A 1 346 ? 0.359 4.878 26.508 1.00 70.69 346 SER A C 1
ATOM 2445 O O . SER A 1 346 ? -0.635 5.147 27.179 1.00 70.69 346 SER A O 1
ATOM 2447 N N . THR A 1 347 ? 1.587 4.986 27.004 1.00 68.12 347 THR A N 1
ATOM 2448 C CA . THR A 1 347 ? 1.893 5.514 28.344 1.00 68.12 347 THR A CA 1
ATOM 2449 C C . THR A 1 347 ? 2.305 6.987 28.301 1.00 68.12 347 THR A C 1
ATOM 2451 O O . THR A 1 347 ? 2.551 7.599 29.339 1.00 68.12 347 THR A O 1
ATOM 2454 N N . SER A 1 348 ? 2.361 7.559 27.096 1.00 62.53 348 SER A N 1
ATOM 2455 C CA . SER A 1 348 ? 2.647 8.961 26.801 1.00 62.53 348 SER A CA 1
ATOM 2456 C C . SER A 1 348 ? 1.418 9.583 26.128 1.00 62.53 348 SER A C 1
ATOM 2458 O O . SER A 1 348 ? 0.554 8.862 25.643 1.00 62.53 348 SER A O 1
ATOM 2460 N N . GLN A 1 349 ? 1.306 10.909 26.050 1.00 63.59 349 GLN A N 1
ATOM 2461 C CA . GLN A 1 349 ? 0.197 11.581 25.340 1.00 63.59 349 GLN A CA 1
ATOM 2462 C C . GLN A 1 349 ? 0.292 11.451 23.800 1.00 63.59 349 GLN A C 1
ATOM 2464 O O . GLN A 1 349 ? -0.111 12.348 23.068 1.00 63.59 349 GLN A O 1
ATOM 2469 N N . ILE A 1 350 ? 0.870 10.358 23.301 1.00 71.50 350 ILE A N 1
ATOM 2470 C CA . ILE A 1 350 ? 1.029 10.058 21.877 1.00 71.50 350 ILE A CA 1
ATOM 2471 C C . ILE A 1 350 ? -0.136 9.161 21.457 1.00 71.50 350 ILE A C 1
ATOM 2473 O O . ILE A 1 350 ? -0.562 8.305 22.240 1.00 71.50 350 ILE A O 1
ATOM 2477 N N . LEU A 1 351 ? -0.627 9.367 20.233 1.00 81.81 351 LEU A N 1
ATOM 2478 C CA . LEU A 1 351 ? -1.595 8.481 19.591 1.00 81.81 351 LEU A CA 1
ATOM 2479 C C . LEU A 1 351 ? -1.104 7.029 19.597 1.00 81.81 351 LEU A C 1
ATOM 2481 O O . LEU A 1 351 ? 0.100 6.769 19.587 1.00 81.81 351 LEU A O 1
ATOM 2485 N N . ASP A 1 352 ? -2.048 6.095 19.601 1.00 85.56 352 ASP A N 1
ATOM 2486 C CA . ASP A 1 352 ? -1.764 4.665 19.614 1.00 85.56 352 ASP A CA 1
ATOM 2487 C C . ASP A 1 352 ? -2.530 3.924 18.520 1.00 85.56 352 ASP A C 1
ATOM 2489 O O . ASP A 1 352 ? -1.978 3.690 17.451 1.00 85.56 352 ASP A O 1
ATOM 2493 N N . GLY A 1 353 ? -3.806 3.619 18.763 1.00 90.88 353 GLY A N 1
ATOM 2494 C CA . GLY A 1 353 ? -4.747 3.158 17.750 1.00 90.88 353 GLY A CA 1
ATOM 2495 C C . GLY A 1 353 ? -5.645 4.307 17.309 1.00 90.88 353 GLY A C 1
ATOM 2496 O O . GLY A 1 353 ? -6.353 4.869 18.141 1.00 90.88 353 GLY A O 1
ATOM 2497 N N . ALA A 1 354 ? -5.659 4.678 16.032 1.00 93.94 354 ALA A N 1
ATOM 2498 C CA . ALA A 1 354 ? -6.462 5.822 15.598 1.00 93.94 354 ALA A CA 1
ATOM 2499 C C . ALA A 1 354 ? -7.128 5.640 14.233 1.00 93.94 354 ALA A C 1
ATOM 2501 O O . ALA A 1 354 ? -6.598 4.991 13.335 1.00 93.94 354 ALA A O 1
ATOM 2502 N N . ILE A 1 355 ? -8.275 6.295 14.067 1.00 97.75 355 ILE A N 1
ATOM 2503 C CA . ILE A 1 355 ? -8.820 6.646 12.753 1.00 97.75 355 ILE A CA 1
ATOM 2504 C C . ILE A 1 355 ? -8.849 8.168 12.688 1.00 97.75 355 ILE A C 1
ATOM 2506 O O . ILE A 1 355 ? -9.450 8.803 13.559 1.00 97.75 355 ILE A O 1
ATOM 2510 N N . ARG A 1 356 ? -8.165 8.760 11.706 1.00 95.31 356 ARG A N 1
ATOM 2511 C CA . ARG A 1 356 ? -7.909 10.204 11.694 1.00 95.31 356 ARG A CA 1
ATOM 2512 C C . ARG A 1 356 ? -8.065 10.837 10.318 1.00 95.31 356 ARG A C 1
ATOM 2514 O O . ARG A 1 356 ? -7.354 10.475 9.393 1.00 95.31 356 ARG A O 1
ATOM 2521 N N . THR A 1 357 ? -8.880 11.876 10.223 1.00 95.88 357 THR A N 1
ATOM 2522 C CA . THR A 1 357 ? -8.803 12.860 9.140 1.00 95.88 357 THR A CA 1
ATOM 2523 C C . THR A 1 357 ? -8.214 14.145 9.709 1.00 95.88 357 THR A C 1
ATOM 2525 O O . THR A 1 357 ? -8.527 14.543 10.838 1.00 95.88 357 THR A O 1
ATOM 2528 N N . SER A 1 358 ? -7.276 14.775 9.004 1.00 93.25 358 SER A N 1
ATOM 2529 C CA . SER A 1 358 ? -6.563 15.898 9.611 1.00 93.25 358 SER A CA 1
ATOM 2530 C C . SER A 1 358 ? -5.922 16.896 8.674 1.00 93.25 358 SER A C 1
ATOM 2532 O O . SER A 1 358 ? -5.440 16.549 7.598 1.00 93.25 358 SER A O 1
ATOM 2534 N N . ILE A 1 359 ? -5.866 18.133 9.164 1.00 95.06 359 ILE A N 1
ATOM 2535 C CA . ILE A 1 359 ? -5.210 19.262 8.515 1.00 95.06 359 ILE A CA 1
ATOM 2536 C C . ILE A 1 359 ? -4.139 19.824 9.442 1.00 95.06 359 ILE A C 1
ATOM 2538 O O . ILE A 1 359 ? -4.429 20.322 10.526 1.00 95.06 359 ILE A O 1
ATOM 2542 N N . GLU A 1 360 ? -2.895 19.750 8.998 1.00 93.69 360 GLU A N 1
ATOM 2543 C CA . GLU A 1 360 ? -1.730 20.444 9.552 1.00 93.69 360 GLU A CA 1
ATOM 2544 C C . GLU A 1 360 ? -1.263 21.566 8.604 1.00 93.69 360 GLU A C 1
ATOM 2546 O O . GLU A 1 360 ? -0.585 22.492 9.043 1.00 93.69 360 GLU A O 1
ATOM 2551 N N . GLY A 1 361 ? -1.655 21.504 7.323 1.00 93.50 361 GLY A N 1
ATOM 2552 C CA . GLY A 1 361 ? -1.471 22.539 6.300 1.00 93.50 361 GLY A CA 1
ATOM 2553 C C . GLY A 1 361 ? -2.721 23.398 6.055 1.00 93.50 361 GLY A C 1
ATOM 2554 O O . GLY A 1 361 ? -3.371 23.848 6.992 1.00 93.50 361 GLY A O 1
ATOM 2555 N N . ASN A 1 362 ? -3.068 23.659 4.793 1.00 95.31 362 ASN A N 1
ATOM 2556 C CA . ASN A 1 362 ? -4.221 24.490 4.423 1.00 95.31 362 ASN A CA 1
ATOM 2557 C C . ASN A 1 362 ? -5.292 23.671 3.690 1.00 95.31 362 ASN A C 1
ATOM 2559 O O . ASN A 1 362 ? -5.015 23.154 2.612 1.00 95.31 362 ASN A O 1
ATOM 2563 N N . GLY A 1 363 ? -6.511 23.635 4.227 1.00 95.94 363 GLY A N 1
ATOM 2564 C CA . GLY A 1 363 ? -7.686 22.968 3.660 1.00 95.94 363 GLY A CA 1
ATOM 2565 C C . GLY A 1 363 ? -8.599 22.408 4.749 1.00 95.94 363 GLY A C 1
ATOM 2566 O O . GLY A 1 363 ? -8.424 22.720 5.921 1.00 95.94 363 GLY A O 1
ATOM 2567 N N . ASN A 1 364 ? -9.582 21.589 4.387 1.00 95.88 364 ASN A N 1
ATOM 2568 C CA . ASN A 1 364 ? -10.583 21.080 5.330 1.00 95.88 364 ASN A CA 1
ATOM 2569 C C . ASN A 1 364 ? -10.385 19.595 5.635 1.00 95.88 364 ASN A C 1
ATOM 2571 O O . ASN A 1 364 ? -10.056 18.803 4.748 1.00 95.88 364 ASN A O 1
ATOM 2575 N N . ALA A 1 365 ? -10.596 19.206 6.895 1.00 95.12 365 ALA A N 1
ATOM 2576 C CA . ALA A 1 365 ? -10.510 17.809 7.301 1.00 95.12 365 ALA A CA 1
ATOM 2577 C C . ALA A 1 365 ? -11.694 17.009 6.733 1.00 95.12 365 ALA A C 1
ATOM 2579 O O . ALA A 1 365 ? -12.831 17.483 6.732 1.00 95.12 365 ALA A O 1
ATOM 2580 N N . GLY A 1 366 ? -11.445 15.775 6.290 1.00 96.44 366 GLY A N 1
ATOM 2581 C CA . GLY A 1 366 ? -12.503 14.887 5.810 1.00 96.44 366 GLY A CA 1
ATOM 2582 C C . GLY A 1 366 ? -13.449 14.413 6.919 1.00 96.44 366 GLY A C 1
ATOM 2583 O O . GLY A 1 366 ? -13.156 14.517 8.114 1.00 96.44 366 GLY A O 1
ATOM 2584 N N . ASN A 1 367 ? -14.581 13.832 6.528 1.00 97.81 367 ASN A N 1
ATOM 2585 C CA . ASN A 1 367 ? -15.489 13.150 7.448 1.00 97.81 367 ASN A CA 1
ATOM 2586 C C . ASN A 1 367 ? -15.001 11.727 7.762 1.00 97.81 367 ASN A C 1
ATOM 2588 O O . ASN A 1 367 ? -14.344 11.083 6.941 1.00 97.81 367 ASN A O 1
ATOM 2592 N N . ILE A 1 368 ? -15.381 11.232 8.938 1.00 98.50 368 ILE A N 1
ATOM 2593 C CA . ILE A 1 368 ? -15.246 9.833 9.346 1.00 98.50 368 ILE A CA 1
ATOM 2594 C C . ILE A 1 368 ? -16.656 9.253 9.461 1.00 98.50 368 ILE A C 1
ATOM 2596 O O . ILE A 1 368 ? -17.402 9.642 10.358 1.00 98.50 368 ILE A O 1
ATOM 2600 N N . ASP A 1 369 ? -17.007 8.315 8.586 1.00 98.56 369 ASP A N 1
ATOM 2601 C CA . ASP A 1 369 ? -18.288 7.606 8.604 1.00 98.56 369 ASP A CA 1
ATOM 2602 C C . ASP A 1 369 ? -18.058 6.132 8.972 1.00 98.56 369 ASP A C 1
ATOM 2604 O O . ASP A 1 369 ? -17.375 5.397 8.259 1.00 98.56 369 ASP A O 1
ATOM 2608 N N . ILE A 1 370 ? -18.619 5.692 10.098 1.00 98.44 370 ILE A N 1
ATOM 2609 C CA . ILE A 1 370 ? -18.479 4.329 10.621 1.00 98.44 370 ILE A CA 1
ATOM 2610 C C . ILE A 1 370 ? -19.864 3.702 10.754 1.00 98.44 370 ILE A C 1
ATOM 2612 O O . ILE A 1 370 ? -20.716 4.227 11.471 1.00 98.44 370 ILE A O 1
ATOM 2616 N N . ASP A 1 371 ? -20.067 2.562 10.104 1.00 98.56 371 ASP A N 1
ATOM 2617 C CA . ASP A 1 371 ? -21.296 1.771 10.147 1.00 98.56 371 ASP A CA 1
ATOM 2618 C C . ASP A 1 371 ? -20.981 0.349 10.630 1.00 98.56 371 ASP A C 1
ATOM 2620 O O . ASP A 1 371 ? -20.278 -0.416 9.971 1.00 98.56 371 ASP A O 1
ATOM 2624 N N . LEU A 1 372 ? -21.437 0.014 11.834 1.00 98.38 372 LEU A N 1
ATOM 2625 C CA . LEU A 1 372 ? -21.149 -1.250 12.500 1.00 98.38 372 LEU A CA 1
ATOM 2626 C C . LEU A 1 372 ? -22.442 -1.978 12.835 1.00 98.38 372 LEU A C 1
ATOM 2628 O O . LEU A 1 372 ? -23.333 -1.413 13.472 1.00 98.38 372 LEU A O 1
ATOM 2632 N N . ASN A 1 373 ? -22.503 -3.273 12.542 1.00 98.31 373 ASN A N 1
ATOM 2633 C CA . ASN A 1 373 ? -23.667 -4.075 12.923 1.00 98.31 373 ASN A CA 1
ATOM 2634 C C . ASN A 1 373 ? -23.800 -4.216 14.444 1.00 98.31 373 ASN A C 1
ATOM 2636 O O . ASN A 1 373 ? -24.917 -4.219 14.969 1.00 98.31 373 ASN A O 1
ATOM 2640 N N . ASN A 1 374 ? -22.676 -4.331 15.159 1.00 98.19 374 ASN A N 1
ATOM 2641 C CA . ASN A 1 374 ? -22.692 -4.676 16.573 1.00 98.19 374 ASN A CA 1
ATOM 2642 C C . ASN A 1 374 ? -21.993 -3.644 17.459 1.00 98.19 374 ASN A C 1
ATOM 2644 O O . ASN A 1 374 ? -22.689 -2.855 18.092 1.00 98.19 374 ASN A O 1
ATOM 2648 N N . THR A 1 375 ? -20.659 -3.641 17.562 1.00 97.69 375 THR A N 1
ATOM 2649 C CA . THR A 1 375 ? -19.975 -2.854 18.608 1.00 97.69 375 THR A CA 1
ATOM 2650 C C . THR A 1 375 ? -18.821 -1.995 18.092 1.00 97.69 375 THR A C 1
ATOM 2652 O O . THR A 1 375 ? -17.879 -2.504 17.488 1.00 97.69 375 THR A O 1
ATOM 2655 N N . LEU A 1 376 ? -18.836 -0.706 18.450 1.00 97.81 376 LEU A N 1
ATOM 2656 C CA . LEU A 1 376 ? -17.639 0.133 18.543 1.00 97.81 376 LEU A CA 1
ATOM 2657 C C . LEU A 1 376 ? -17.067 0.051 19.961 1.00 97.81 376 LEU A C 1
ATOM 2659 O O . LEU A 1 376 ? -17.745 0.397 20.930 1.00 97.81 376 LEU A O 1
ATOM 2663 N N . GLN A 1 377 ? -15.800 -0.328 20.090 1.00 96.88 377 GLN A N 1
ATOM 2664 C CA . GLN A 1 377 ? -15.072 -0.307 21.351 1.00 96.88 377 GLN A CA 1
ATOM 2665 C C . GLN A 1 377 ? -13.789 0.509 21.218 1.00 96.88 377 GLN A C 1
ATOM 2667 O O . GLN A 1 377 ? -12.911 0.174 20.431 1.00 96.88 377 GLN A O 1
ATOM 2672 N N . ILE A 1 378 ? -13.660 1.552 22.033 1.00 94.25 378 ILE A N 1
ATOM 2673 C CA . ILE A 1 378 ? -12.446 2.366 22.131 1.00 94.25 378 ILE A CA 1
ATOM 2674 C C . ILE A 1 378 ? -11.929 2.241 23.559 1.00 94.25 378 ILE A C 1
ATOM 2676 O O . ILE A 1 378 ? -12.659 2.530 24.512 1.00 94.25 378 ILE A O 1
ATOM 2680 N N . SER A 1 379 ? -10.693 1.774 23.721 1.00 91.00 379 SER A N 1
ATOM 2681 C CA . SER A 1 379 ? -10.084 1.572 25.033 1.00 91.00 379 SER A CA 1
ATOM 2682 C C . SER A 1 379 ? -8.667 2.104 25.116 1.00 91.00 379 SER A C 1
ATOM 2684 O O . SER A 1 379 ? -7.877 1.909 24.206 1.00 91.00 379 SER A O 1
ATOM 2686 N N . GLY A 1 380 ? -8.321 2.684 26.265 1.00 84.38 380 GLY A N 1
ATOM 2687 C CA . GLY A 1 380 ? -6.942 3.059 26.573 1.00 84.38 380 GLY A CA 1
ATOM 2688 C C . GLY A 1 380 ? -6.458 4.377 25.956 1.00 84.38 380 GLY A C 1
ATOM 2689 O O . GLY A 1 380 ? -7.153 5.026 25.176 1.00 84.38 380 GLY A O 1
ATOM 2690 N N . LEU A 1 381 ? -5.298 4.848 26.417 1.00 82.56 381 LEU A N 1
ATOM 2691 C CA . LEU A 1 381 ? -4.816 6.209 26.160 1.00 82.56 381 LEU A CA 1
ATOM 2692 C C . LEU A 1 381 ? -4.285 6.348 24.725 1.00 82.56 381 LEU A C 1
ATOM 2694 O O . LEU A 1 381 ? -3.659 5.430 24.203 1.00 82.56 381 LEU A O 1
ATOM 2698 N N . GLY A 1 382 ? -4.521 7.503 24.097 1.00 82.38 382 GLY A N 1
ATOM 2699 C CA . GLY A 1 382 ? -4.082 7.760 22.720 1.00 82.38 382 GLY A CA 1
ATOM 2700 C C . GLY A 1 382 ? -4.918 7.045 21.655 1.00 82.38 382 GLY A C 1
ATOM 2701 O O . GLY A 1 382 ? -4.578 7.131 20.477 1.00 82.38 382 GLY A O 1
ATOM 2702 N N . SER A 1 383 ? -6.000 6.364 22.051 1.00 90.44 383 SER A N 1
ATOM 2703 C CA . SER A 1 383 ? -6.938 5.737 21.123 1.00 90.44 383 SER A CA 1
ATOM 2704 C C . SER A 1 383 ? -8.122 6.644 20.788 1.00 90.44 383 SER A C 1
ATOM 2706 O O . SER A 1 383 ? -8.596 7.388 21.652 1.00 90.44 383 SER A O 1
ATOM 2708 N N . GLY A 1 384 ? -8.617 6.597 19.548 1.00 91.69 384 GLY A N 1
ATOM 2709 C CA . GLY A 1 384 ? -9.829 7.340 19.202 1.00 91.69 384 GLY A CA 1
ATOM 2710 C C . GLY A 1 384 ? -10.114 7.548 17.718 1.00 91.69 384 GLY A C 1
ATOM 2711 O O . GLY A 1 384 ? -9.425 7.032 16.837 1.00 91.69 384 GLY A O 1
ATOM 2712 N N . LEU A 1 385 ? -11.166 8.335 17.486 1.00 94.88 385 LEU A N 1
ATOM 2713 C CA . LEU A 1 385 ? -11.582 8.856 16.188 1.00 94.88 385 LEU A CA 1
ATOM 2714 C C . LEU A 1 385 ? -11.328 10.363 16.187 1.00 94.88 385 LEU A C 1
ATOM 2716 O O . LEU A 1 385 ? -11.768 11.052 17.108 1.00 94.88 385 LEU A O 1
ATOM 2720 N N . PHE A 1 386 ? -10.640 10.878 15.173 1.00 92.38 386 PHE A N 1
ATOM 2721 C CA . PHE A 1 386 ? -10.190 12.268 15.158 1.00 92.38 386 PHE A CA 1
ATOM 2722 C C . PHE A 1 386 ? -10.452 12.909 13.797 1.00 92.38 386 PHE A C 1
ATOM 2724 O O . PHE A 1 386 ? -9.830 12.523 12.818 1.00 92.38 386 PHE A O 1
ATOM 2731 N N . SER A 1 387 ? -11.320 13.916 13.739 1.00 92.44 387 SER A N 1
ATOM 2732 C CA . SER A 1 387 ? -11.402 14.832 12.599 1.00 92.44 387 SER A CA 1
ATOM 2733 C C . SER A 1 387 ? -10.963 16.202 13.083 1.00 92.44 387 SER A C 1
ATOM 2735 O O . SER A 1 387 ? -11.651 16.821 13.895 1.00 92.44 387 SER A O 1
ATOM 2737 N N . VAL A 1 388 ? -9.747 16.611 12.715 1.00 90.50 388 VAL A N 1
ATOM 2738 C CA . VAL A 1 388 ? -9.076 17.721 13.406 1.00 90.50 388 VAL A CA 1
ATOM 2739 C C . VAL A 1 388 ? -8.295 18.640 12.480 1.00 90.50 388 VAL A C 1
ATOM 2741 O O . VAL A 1 388 ? -7.506 18.205 11.643 1.00 90.50 388 VAL A O 1
ATOM 2744 N N . VAL A 1 389 ? -8.411 19.937 12.739 1.00 92.19 389 VAL A N 1
ATOM 2745 C CA . VAL A 1 389 ? -7.440 20.940 12.296 1.00 92.19 389 VAL A CA 1
ATOM 2746 C C . VAL A 1 389 ? -6.417 21.112 13.417 1.00 92.19 389 VAL A C 1
ATOM 2748 O O . VAL A 1 389 ? -6.736 21.554 14.520 1.00 92.19 389 VAL A O 1
ATOM 2751 N N . SER A 1 390 ? -5.196 20.654 13.166 1.00 87.88 390 SER A N 1
ATOM 2752 C CA . SER A 1 390 ? -4.104 20.618 14.141 1.00 87.88 390 SER A CA 1
ATOM 2753 C C . SER A 1 390 ? -3.385 21.966 14.220 1.00 87.88 390 SER A C 1
ATOM 2755 O O . SER A 1 390 ? -3.612 22.863 13.412 1.00 87.88 390 SER A O 1
ATOM 2757 N N . SER A 1 391 ? -2.496 22.130 15.204 1.00 83.31 391 SER A N 1
ATOM 2758 C CA . SER A 1 391 ? -1.721 23.366 15.367 1.00 83.31 391 SER A CA 1
ATOM 2759 C C . SER A 1 391 ? -0.939 23.707 14.095 1.00 83.31 391 SER A C 1
ATOM 2761 O O . SER A 1 391 ? -0.102 22.921 13.666 1.00 83.31 391 SER A O 1
ATOM 2763 N N . GLY A 1 392 ? -1.170 24.901 13.544 1.00 82.75 392 GLY A N 1
ATOM 2764 C CA . GLY A 1 392 ? -0.572 25.351 12.281 1.00 82.75 392 GLY A CA 1
ATOM 2765 C C . GLY A 1 392 ? -1.460 25.121 11.056 1.00 82.75 392 GLY A C 1
ATOM 2766 O O . GLY A 1 392 ? -1.261 25.795 10.048 1.00 82.75 392 GLY A O 1
ATOM 2767 N N . GLY A 1 393 ? -2.477 24.262 11.181 1.00 90.81 393 GLY A N 1
ATOM 2768 C CA . GLY A 1 393 ? -3.467 24.018 10.145 1.00 90.81 393 GLY A CA 1
ATOM 2769 C C . GLY A 1 393 ? -4.494 25.146 10.015 1.00 90.81 393 GLY A C 1
ATOM 2770 O O . GLY A 1 393 ? -4.811 25.832 10.990 1.00 90.81 393 GLY A O 1
ATOM 2771 N N . GLN A 1 394 ? -5.031 25.333 8.810 1.00 93.94 394 GLN A N 1
ATOM 2772 C CA . GLN A 1 394 ? -6.095 26.295 8.506 1.00 93.94 394 GLN A CA 1
ATOM 2773 C C . GLN A 1 394 ? -7.217 25.633 7.712 1.00 93.94 394 GLN A C 1
ATOM 2775 O O . GLN A 1 394 ? -6.949 25.056 6.662 1.00 93.94 394 GLN A O 1
ATOM 2780 N N . GLY A 1 395 ? -8.452 25.814 8.175 1.00 93.31 395 GLY A N 1
ATOM 2781 C CA . GLY A 1 395 ? -9.689 25.330 7.563 1.00 93.31 395 GLY A CA 1
ATOM 2782 C C . GLY A 1 395 ? -10.627 24.774 8.626 1.00 93.31 395 GLY A C 1
ATOM 2783 O O . GLY A 1 395 ? -10.451 25.072 9.811 1.00 93.31 395 GLY A O 1
ATOM 2784 N N . ASP A 1 396 ? -11.592 23.965 8.202 1.00 92.88 396 ASP A N 1
ATOM 2785 C CA . ASP A 1 396 ? -12.625 23.417 9.077 1.00 92.88 396 ASP A CA 1
ATOM 2786 C C . ASP A 1 396 ? -12.396 21.924 9.361 1.00 92.88 396 ASP A C 1
ATOM 2788 O O . ASP A 1 396 ? -11.848 21.180 8.541 1.00 92.88 396 ASP A O 1
ATOM 2792 N N . SER A 1 397 ? -12.808 21.476 10.551 1.00 92.56 397 SER A N 1
ATOM 2793 C CA . SER A 1 397 ? -12.838 20.043 10.876 1.00 92.56 397 SER A CA 1
ATOM 2794 C C . SER A 1 397 ? -14.053 19.375 10.222 1.00 92.56 397 SER A C 1
ATOM 2796 O O . SER A 1 397 ? -15.076 20.018 9.993 1.00 92.56 397 SER A O 1
ATOM 2798 N N . GLY A 1 398 ? -13.960 18.078 9.945 1.00 92.88 398 GLY A N 1
ATOM 2799 C CA . GLY A 1 398 ? -15.065 17.277 9.428 1.00 92.88 398 GLY A CA 1
ATOM 2800 C C . GLY A 1 398 ? -15.929 16.672 10.537 1.00 92.88 398 GLY A C 1
ATOM 2801 O O . GLY A 1 398 ? -15.667 16.807 11.736 1.00 92.88 398 GLY A O 1
ATOM 2802 N N . ASN A 1 399 ? -16.981 15.968 10.126 1.00 94.19 399 ASN A N 1
ATOM 2803 C CA . A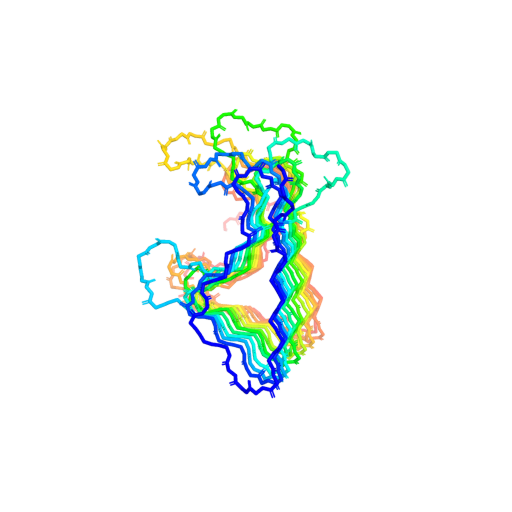SN A 1 399 ? -17.876 15.251 11.028 1.00 94.19 399 ASN A CA 1
ATOM 2804 C C . ASN A 1 399 ? -17.363 13.840 11.326 1.00 94.19 399 ASN A C 1
ATOM 2806 O O . ASN A 1 399 ? -16.738 13.198 10.484 1.00 94.19 399 ASN A O 1
ATOM 2810 N N . ILE A 1 400 ? -17.708 13.333 12.510 1.00 96.06 400 ILE A N 1
ATOM 2811 C CA . ILE A 1 400 ? -17.541 11.926 12.881 1.00 96.06 400 ILE A CA 1
ATOM 2812 C C . ILE A 1 400 ? -18.937 11.337 13.086 1.00 96.06 400 ILE A C 1
ATOM 2814 O O . ILE A 1 400 ? -19.611 11.658 14.066 1.00 96.06 400 ILE A O 1
ATOM 2818 N N . ASN A 1 401 ? -19.369 10.477 12.167 1.00 95.69 401 ASN A N 1
ATOM 2819 C CA . ASN A 1 401 ? -20.656 9.794 12.207 1.00 95.69 401 ASN A CA 1
ATOM 2820 C C . ASN A 1 401 ? -20.438 8.321 12.555 1.00 95.69 401 ASN A C 1
ATOM 2822 O O . ASN A 1 401 ? -19.696 7.622 11.870 1.00 95.69 401 ASN A O 1
ATOM 2826 N N . VAL A 1 402 ? -21.093 7.839 13.614 1.00 96.31 402 VAL A N 1
ATOM 2827 C CA . VAL A 1 402 ? -21.012 6.436 14.040 1.00 96.31 402 VAL A CA 1
ATOM 2828 C C . VAL A 1 402 ? -22.414 5.855 14.168 1.00 96.31 402 VAL A C 1
ATOM 2830 O O . VAL A 1 402 ? -23.209 6.308 14.994 1.00 96.31 402 VAL A O 1
ATOM 2833 N N . PHE A 1 403 ? -22.682 4.806 13.399 1.00 95.81 403 PHE A N 1
ATOM 2834 C CA . PHE A 1 403 ? -23.854 3.950 13.514 1.00 95.81 403 PHE A CA 1
ATOM 2835 C C . PHE A 1 403 ? -23.396 2.604 14.071 1.00 95.81 403 PHE A C 1
ATOM 2837 O O . PHE A 1 403 ? -22.517 1.961 13.512 1.00 95.81 403 PHE A O 1
ATOM 2844 N N . SER A 1 404 ? -23.914 2.210 15.234 1.00 95.00 404 SER A N 1
ATOM 2845 C CA . SER A 1 404 ? -23.547 0.947 15.877 1.00 95.00 404 SER A CA 1
ATOM 2846 C C . SER A 1 404 ? -24.631 0.485 16.845 1.00 95.00 404 SER A C 1
ATOM 2848 O O . SER A 1 404 ? -25.319 1.315 17.448 1.00 95.00 404 SER A O 1
ATOM 2850 N N . GLY A 1 405 ? -24.767 -0.830 17.034 1.00 94.06 405 GLY A N 1
ATOM 2851 C CA . GLY A 1 405 ? -25.632 -1.405 18.066 1.00 94.06 405 GLY A CA 1
ATOM 2852 C C . GLY A 1 405 ? -25.178 -1.063 19.493 1.00 94.06 405 GLY A C 1
ATOM 2853 O O . GLY A 1 405 ? -26.007 -0.932 20.397 1.00 94.06 405 GLY A O 1
ATOM 2854 N N . SER A 1 406 ? -23.872 -0.880 19.707 1.00 95.12 406 SER A N 1
ATOM 2855 C CA . SER A 1 406 ? -23.278 -0.541 20.999 1.00 95.12 406 SER A CA 1
ATOM 2856 C C . SER A 1 406 ? -22.003 0.284 20.838 1.00 95.12 406 SER A C 1
ATOM 2858 O O . SER A 1 406 ? -21.123 -0.057 20.057 1.00 95.12 406 SER A O 1
ATOM 2860 N N . VAL A 1 407 ? -21.861 1.340 21.641 1.00 95.06 407 VAL A N 1
ATOM 2861 C CA . VAL A 1 407 ? -20.616 2.113 21.749 1.00 95.06 407 VAL A CA 1
ATOM 2862 C C . VAL A 1 407 ? -20.064 1.971 23.164 1.00 95.06 407 VAL A C 1
ATOM 2864 O O . VAL A 1 407 ? -20.730 2.313 24.142 1.00 95.06 407 VAL A O 1
ATOM 2867 N N . GLN A 1 408 ? -18.834 1.474 23.273 1.00 93.06 408 GLN A N 1
ATOM 2868 C CA . GLN A 1 408 ? -18.127 1.246 24.529 1.00 93.06 408 GLN A CA 1
ATOM 2869 C C . GLN A 1 408 ? -16.857 2.091 24.578 1.00 93.06 408 GLN A C 1
ATOM 2871 O O . GLN A 1 408 ? -15.878 1.806 23.891 1.00 93.06 408 GLN A O 1
ATOM 2876 N N . LEU A 1 409 ? -16.856 3.112 25.434 1.00 89.19 409 LEU A N 1
ATOM 2877 C CA . LEU A 1 409 ? -15.675 3.929 25.712 1.00 89.19 409 LEU A CA 1
ATOM 2878 C C . LEU A 1 409 ? -15.080 3.488 27.050 1.00 89.19 409 LEU A C 1
ATOM 2880 O O . LEU A 1 409 ? -15.563 3.853 28.123 1.00 89.19 409 LEU A O 1
ATOM 2884 N N . LEU A 1 410 ? -14.050 2.650 26.983 1.00 81.94 410 LEU A N 1
ATOM 2885 C CA . LEU A 1 410 ? -13.405 2.053 28.145 1.00 81.94 410 LEU A CA 1
ATOM 2886 C C . LEU A 1 410 ? -12.164 2.870 28.512 1.00 81.94 410 LEU A C 1
ATOM 2888 O O . LEU A 1 410 ? -11.052 2.612 28.053 1.00 81.94 410 LEU A O 1
ATOM 2892 N N . MET A 1 411 ? -12.352 3.878 29.363 1.00 70.19 411 MET A N 1
ATOM 2893 C CA . MET A 1 411 ? -11.220 4.585 29.958 1.00 70.19 411 MET A CA 1
ATOM 2894 C C . MET A 1 411 ? -10.434 3.657 30.885 1.00 70.19 411 MET A C 1
ATOM 2896 O O . MET A 1 411 ? -11.003 2.979 31.744 1.00 70.19 411 MET A O 1
ATOM 2900 N N . VAL A 1 412 ? -9.107 3.711 30.786 1.00 51.22 412 VAL A N 1
ATOM 2901 C CA . VAL A 1 412 ? -8.243 3.262 31.880 1.00 51.22 412 VAL A CA 1
ATOM 2902 C C . VAL A 1 412 ? -8.355 4.307 33.004 1.00 51.22 412 VAL A C 1
ATOM 2904 O O . VAL A 1 412 ? -8.199 5.502 32.737 1.00 51.22 412 VAL A O 1
ATOM 2907 N N . PRO A 1 413 ? -8.656 3.930 34.262 1.00 40.19 413 PRO A N 1
ATOM 2908 C CA . PRO A 1 413 ? -8.850 4.904 35.328 1.00 40.19 413 PRO A CA 1
ATOM 2909 C C . PRO A 1 413 ? -7.549 5.648 35.680 1.00 40.19 413 PRO A C 1
ATOM 2911 O O . PRO A 1 413 ? -6.539 5.026 35.994 1.00 40.19 413 PRO A O 1
ATOM 2914 N N . LYS A 1 414 ? -7.663 6.983 35.761 1.00 35.69 414 LYS A N 1
ATOM 2915 C CA . LYS A 1 414 ? -6.778 7.969 36.420 1.00 35.69 414 LYS A CA 1
ATOM 2916 C C . LYS A 1 414 ? -5.386 8.217 35.814 1.00 35.69 414 LYS A C 1
ATOM 2918 O O . LYS A 1 414 ? -4.368 7.866 36.401 1.00 35.69 414 LYS A O 1
ATOM 2923 N N . LEU A 1 415 ? -5.359 9.089 34.809 1.00 34.19 415 LEU A N 1
ATOM 2924 C CA . LEU A 1 415 ? -4.466 10.253 34.827 1.00 34.19 415 LEU A CA 1
ATOM 2925 C C . LEU A 1 415 ? -5.339 11.517 34.754 1.00 34.19 415 LEU A C 1
ATOM 2927 O O . LEU A 1 415 ? -6.320 11.524 34.008 1.00 34.19 415 LEU A O 1
ATOM 2931 N N . PRO A 1 416 ? -5.069 12.564 35.553 1.00 33.12 416 PRO A N 1
ATOM 2932 C CA . PRO A 1 416 ? -5.788 13.817 35.403 1.00 33.12 416 PRO A CA 1
ATOM 2933 C C . PRO A 1 416 ? -5.424 14.391 34.026 1.00 33.12 416 PRO A C 1
ATOM 2935 O O . PRO A 1 416 ? -4.243 14.551 33.742 1.00 33.12 416 PRO A O 1
ATOM 2938 N N . GLN A 1 417 ? -6.436 14.711 33.212 1.00 31.56 417 GLN A N 1
ATOM 2939 C CA . GLN A 1 417 ? -6.367 15.509 31.970 1.00 31.56 417 GLN A CA 1
ATOM 2940 C C . GLN A 1 417 ? -6.351 14.830 30.588 1.00 31.56 417 GLN A C 1
ATOM 2942 O O . GLN A 1 417 ? -6.077 15.532 29.621 1.00 31.56 417 GLN A O 1
ATOM 2947 N N . VAL A 1 418 ? -6.715 13.554 30.405 1.00 35.03 418 VAL A N 1
ATOM 2948 C CA . VAL A 1 418 ? -6.891 13.041 29.024 1.00 35.03 418 VAL A CA 1
ATOM 2949 C C . VAL A 1 418 ? -8.277 12.442 28.815 1.00 35.03 418 VAL A C 1
ATOM 2951 O O . VAL A 1 418 ? -8.621 11.382 29.329 1.00 35.03 418 VAL A O 1
ATOM 2954 N N . MET A 1 419 ? -9.073 13.217 28.087 1.00 35.94 419 MET A N 1
ATOM 2955 C CA . MET A 1 419 ? -10.432 12.961 27.631 1.00 35.94 419 MET A CA 1
ATOM 2956 C C . MET A 1 419 ? -10.396 11.980 26.450 1.00 35.94 419 MET A C 1
ATOM 2958 O O . MET A 1 419 ? -9.557 12.115 25.565 1.00 35.94 419 MET A O 1
ATOM 2962 N N . VAL A 1 420 ? -11.305 11.000 26.423 1.00 40.28 420 VAL A N 1
ATOM 2963 C CA . VAL A 1 420 ? -11.650 10.281 25.185 1.00 40.28 420 VAL A CA 1
ATOM 2964 C C . VAL A 1 420 ? -12.411 11.288 24.332 1.00 40.28 420 VAL A C 1
ATOM 2966 O O . VAL A 1 420 ? -13.552 11.623 24.647 1.00 40.28 420 VAL A O 1
ATOM 2969 N N . VAL A 1 421 ? -11.743 11.865 23.337 1.00 46.72 421 VAL A N 1
ATOM 2970 C CA . VAL A 1 421 ? -12.305 12.962 22.551 1.00 46.72 421 VAL A CA 1
ATOM 2971 C C . VAL A 1 421 ? -12.959 12.393 21.294 1.00 46.72 421 VAL A C 1
ATOM 2973 O O . VAL A 1 421 ? -12.272 12.021 20.354 1.00 46.72 421 VAL A O 1
ATOM 2976 N N . LEU A 1 422 ? -14.293 12.355 21.267 1.00 43.78 422 LEU A N 1
ATOM 2977 C CA . LEU A 1 422 ? -15.033 12.544 20.018 1.00 43.78 422 LEU A CA 1
ATOM 2978 C C . LEU A 1 422 ? -15.048 14.058 19.772 1.00 43.78 422 LEU A C 1
ATOM 2980 O O . LEU A 1 422 ? -15.918 14.753 20.289 1.00 43.78 422 LEU A O 1
ATOM 2984 N N . ALA A 1 423 ? -14.033 14.599 19.096 1.00 39.50 423 ALA A N 1
ATOM 2985 C CA . ALA A 1 423 ? -13.996 16.023 18.757 1.00 39.50 423 ALA A CA 1
ATOM 2986 C C . ALA A 1 423 ? -14.532 16.184 17.342 1.00 39.50 423 ALA A C 1
ATOM 2988 O O . ALA A 1 423 ? -13.832 15.885 16.382 1.00 39.50 423 ALA A O 1
ATOM 2989 N N . ALA A 1 424 ? -15.761 16.679 17.235 1.00 34.06 424 ALA A N 1
ATOM 2990 C CA . ALA A 1 424 ? -16.1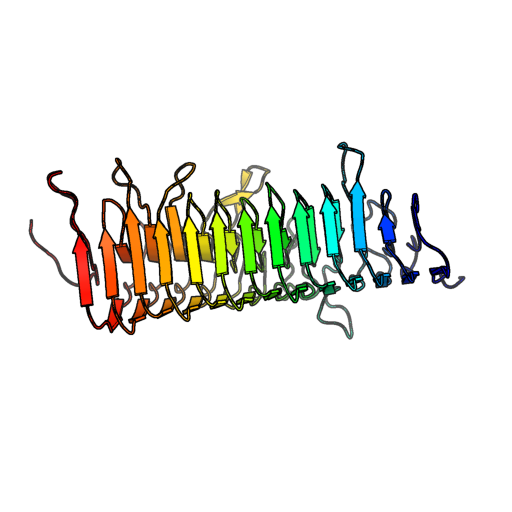28 17.572 16.147 1.00 34.06 424 ALA A CA 1
ATOM 2991 C C . ALA A 1 424 ? -15.905 18.985 16.702 1.00 34.06 424 ALA A C 1
ATOM 2993 O O . ALA A 1 424 ? -16.628 19.420 17.600 1.00 34.06 424 ALA A O 1
ATOM 2994 N N . AL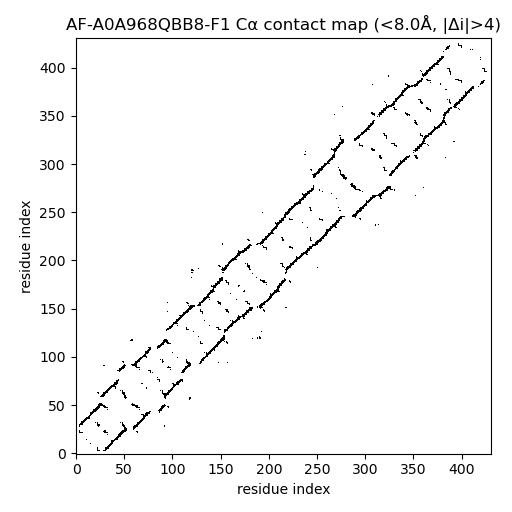A A 1 425 ? -14.824 19.648 16.298 1.00 33.56 425 ALA A N 1
ATOM 2995 C CA . ALA A 1 425 ? -14.465 20.946 16.853 1.00 33.56 425 ALA A CA 1
ATOM 2996 C C . ALA A 1 425 ? -15.223 22.073 16.135 1.00 33.56 425 ALA A C 1
ATOM 2998 O O . ALA A 1 425 ? -14.731 22.616 15.156 1.00 33.56 425 ALA A O 1
ATOM 2999 N N . GLU A 1 426 ? -16.373 22.470 16.681 1.00 33.47 426 GLU A N 1
ATOM 3000 C CA . GLU A 1 426 ? -16.829 23.862 16.649 1.00 33.47 426 GLU A CA 1
ATOM 3001 C C . GLU A 1 426 ? -17.443 24.228 18.012 1.00 33.47 426 GLU A C 1
ATOM 3003 O O . GLU A 1 426 ? -18.362 23.574 18.497 1.00 33.47 426 GLU A O 1
ATOM 3008 N N . GLN A 1 427 ? -16.942 25.327 18.579 1.00 30.38 427 GLN A N 1
ATOM 3009 C CA . GLN A 1 427 ? -17.306 26.004 19.834 1.00 30.38 427 GLN A CA 1
ATOM 3010 C C . GLN A 1 427 ? -16.475 25.703 21.092 1.00 30.38 427 GLN A C 1
ATOM 3012 O O . GLN A 1 427 ? -16.269 24.572 21.524 1.00 30.38 427 GLN A O 1
ATOM 3017 N N . GLU A 1 428 ? -16.019 26.816 21.676 1.00 29.25 428 GLU A N 1
ATOM 3018 C CA . GLU A 1 428 ? -15.274 26.958 22.921 1.00 29.25 428 GLU A CA 1
ATOM 3019 C C . GLU A 1 428 ? -15.859 26.103 24.054 1.00 29.25 428 GLU A C 1
ATOM 3021 O O . GLU A 1 428 ? -16.990 26.312 24.495 1.00 29.25 428 GLU A O 1
ATOM 3026 N N . VAL A 1 429 ? -15.047 25.197 24.600 1.00 26.95 429 VAL A N 1
ATOM 3027 C CA . VAL A 1 429 ? -15.313 24.588 25.906 1.00 26.95 429 VAL A CA 1
ATOM 3028 C C . VAL A 1 429 ? -14.405 25.273 26.920 1.00 26.95 429 VAL A C 1
ATOM 3030 O O . VAL A 1 429 ? -13.183 25.140 26.875 1.00 26.95 429 VAL A O 1
ATOM 3033 N N . PHE A 1 430 ? -15.012 26.042 27.823 1.00 25.95 430 PHE A N 1
ATOM 3034 C CA . PHE A 1 430 ? -14.334 26.561 29.005 1.00 25.95 430 PHE A CA 1
ATOM 3035 C C . PHE A 1 430 ? -14.053 25.418 30.000 1.00 25.95 430 PHE A C 1
ATOM 3037 O O . PHE A 1 430 ? -14.932 24.602 30.269 1.00 25.95 430 PHE A O 1
ATOM 3044 N N . TRP A 1 431 ? -12.807 25.442 30.486 1.00 43.19 431 TRP A N 1
ATOM 3045 C CA . TRP A 1 431 ? -12.052 24.605 31.438 1.00 43.19 431 TRP A CA 1
ATOM 3046 C C . TRP A 1 431 ? -12.778 23.650 32.389 1.00 43.19 431 TRP A C 1
ATOM 3048 O O . TRP A 1 431 ? -13.705 24.094 33.106 1.00 43.19 431 TRP A O 1
#

Sequence (431 aa):
MLPDGNIQITENQNFIQGATINSASSLGDGGNVYIDARGSIRIDGIITTSSGASGTALSPGNAGNIRLIANENIELSTPNVLEPNLSLQSTGLLGGSINLASGNRISLENTRVVANSTSVGLVAGSDKGGNINFSADSVVAESSLISTSTSGGVEAGDITIASNNSAQFIGIQSGLRSDSGISFGEFLSDTARGSGNIMLQASSLLIDNGTISASTVNKGDSGIIEIQVNESLVLQNNATISSNVEQGSTGNGAGIFIETGSLEISSGSQIQSLISGEGTDPLGNQLLPAQGNSGEIQINVMEDIKIGGTRNGFPSQISTTVESGGIGDSGNIRIQAENLRIDGQSTSQILDGAIRTSIEGNGNAGNIDIDLNNTLQISGLGSGLFSVVSSGGQGDSGNINVFSGSVQLLMVPKLPQVMVVLAAAEQEVFW

pLDDT: mean 85.05, std 17.87, range [25.95, 98.94]

Nearest PDB structures (foldseek):
  5awf-assembly1_A  TM=2.288E-01  e=7.101E-01  Escherichia coli K-12
  5awg-assembly2_E  TM=1.804E-01  e=1.210E+00  Escherichia coli K-12

Mean predicted aligned error: 8.15 Å

Radius of gyration: 22.82 Å; Cα contacts (8 Å, |Δi|>4): 1698; chains: 1; bounding box: 52×59×74 Å

Secondary structure (DSSP, 8-state):
--PPPPEEEEESSS-B-S--EE--BSSSPPPPEEEEESS-EEESS-EE--BS-TT-SS-SSPPPPEEEEESSEEEEE----SS--EEEE--BSSPPPEEEEESSEEEEES-EEE--B---SPBTTB-B---EEEEEEEEEEES-EEE--B-SSSBPPPEEEEEEEEEEEESTT-EEE--B----SS---TT---PPPEEEEEEEEEEES-EEE--B-SBSPPPPEEEEEEEEEEEESS-EEE--B-TT-B-----EEEEEEEEEEETT-EEEEEE--SEE-TTSPEEPPPBSPPPPEEEEESSEEEEE-EETTEEEEEEEEE-TT-BSPPPPEEEEEEEEEEEEE-SSSS--EEEEEEESSBS-PPPEEEEEEEEEEEEEET-EEEEEE-TT-BS----EEEE-SEEEEEPPS--TT-----EE--S----